Protein AF-A0AAU2S3B6-F1 (afdb_monomer)

pLDDT: mean 89.41, std 9.52, range [47.72, 98.56]

Nearest PDB structures (foldseek):
  6ask-assembly1_A  TM=8.665E-01  e=9.295E-27  Bacillus subtilis subsp. subtilis str. 168
  3sdo-assembly1_B  TM=8.860E-01  e=3.601E-26  Burkholderia pseudomallei 1710b
  3sdo-assembly1_A  TM=8.837E-01  e=7.255E-25  Burkholderia pseudomallei 1710b
  5tlc-assembly1_C  TM=9.009E-01  e=3.977E-23  Bacillus subtilis
  5tlc-assembly1_B  TM=8.487E-01  e=7.211E-24  Bacillus subtilis

Solvent-accessible surface area (backbone atoms only — not comparable to full-atom values): 24231 Å² total; per-residue (Å²): 132,84,77,75,77,81,81,81,83,86,42,71,45,69,56,79,47,86,44,49,84,34,59,64,85,43,89,87,46,67,61,79,60,50,66,69,43,57,49,53,51,51,54,48,35,42,75,67,68,28,52,26,38,34,39,73,69,68,89,55,84,59,60,57,96,90,40,69,44,90,48,51,65,83,75,59,69,63,45,64,66,53,44,51,59,45,29,78,74,52,86,77,46,23,43,27,26,38,50,52,47,71,86,55,56,45,72,63,51,40,48,54,50,42,49,38,12,50,66,36,73,44,30,29,28,38,31,51,40,71,79,86,51,53,75,58,27,66,82,38,96,75,53,66,64,72,55,80,78,47,42,58,54,45,40,51,50,38,56,50,52,27,49,50,47,36,58,25,26,40,98,90,70,49,78,39,76,44,75,48,80,60,96,84,48,80,51,69,50,68,65,89,65,74,53,27,75,60,54,59,65,47,32,29,30,62,52,84,50,75,67,34,34,53,50,34,38,68,67,28,40,32,35,44,40,82,50,87,44,72,65,56,40,51,52,52,49,52,54,40,53,65,49,15,58,83,64,78,41,55,79,83,60,46,47,79,46,63,66,84,87,85,67,85,49,100,42,73,67,50,18,50,52,51,44,52,52,52,51,54,62,42,51,38,73,68,55,45,42,54,53,48,26,70,74,69,74,48,91,50,71,78,79,75,52,86,46,65,48,78,26,47,24,75,81,75,49,71,42,78,44,67,42,66,50,73,50,77,48,74,57,98,90,42,81,46,51,32,59,22,28,60,46,98,87,49,29,34,40,32,44,30,32,32,61,32,38,63,73,86,41,62,70,43,34,32,39,69,33,58,48,55,46,100,86,67,51,67,61,88,58,57,66,61,23,26,66,48,70,43,78,78,39,84,88,39,79,41,69,49,46,50,90,64,20,58,45,90,51,70,69,88,53,21,87,77,47,77,129

Secondary structure (DSSP, 8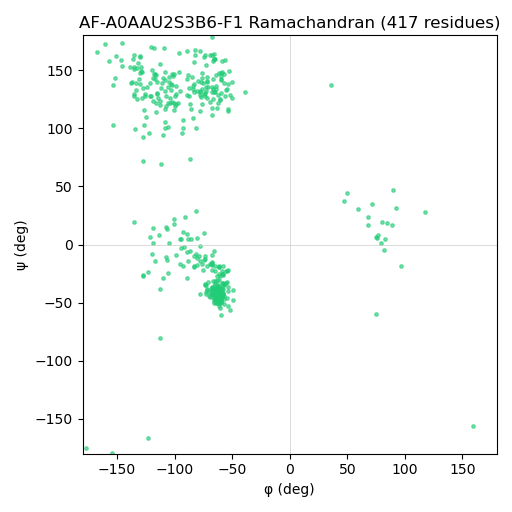-state):
--PPPPPPPP-EEEEP-SSTT--TTSTTPPPSSSHHHHHHHHHHHHHTT-SEEEE---SS--EETTEE-TTS-TTPPPHHHHHHHHHTT-SS-EEEEEEETTTS-HHHHHHHHHHHHHHHTS-EEEEEE----HHHHTTSTT-S---HHHHHHHHHHHHHHHHHHHHTB-TTS-B-EEEEE-SS-EEEEE--SPPBTTBSPEEEE---SHHHHHHHHHH-SEEEE---SHHHHHHHHHHHHHHGGGGT--TTS-EEEE-------SSHHHHHHHHHHHHHHHS-HHHHHHHHHHHH----GGGSS-EEEEEEBTTS-EEEEEE-EEEEEEETTEEEEEEEEEPTTS-EEEEEB-TTBTTTB-S-EEE-PPPP-TTS-----GGG-B--GGGT-TTS-PBPPPTT-B-SS---S-TT---

Radius of gyration: 31.15 Å; Cα contacts (8 Å, |Δi|>4): 706; chains: 1; bounding box: 69×42×94 Å

Sequence (419 aa):
MTERPLKQIRLAAHFPGVHNATVWVDPRSRSQIEFSSFEHLARTAERGLFDFFLLAEGLRLREHKGRIHDLDVVGRPESITVLNALAAVTEHLGLAATVNATFNEPYELARRLATLDHLSGGRAAWNVVTSSDAFTGENFRRGGFLDRAERYARAAEFVATARELWDSWTPDGLSRPFAHRGQHFDIAGEFTVPRSPQGHPVVIQAGDSEEGREFAAATADVVFTRQTSLEGGRAFYADVKGRLAKYGRTFEDLKIMPGVGVVLGDTAAEAQEKAAEIRRQQTSPQTAILTLEQIWGVDLSSYGEPRSVRVENADGRPRGLGLGGELAFTLDGQEFTFQVTVEADGSLWAVFGDATSGSSSHRFRFLRPAAPDAEGRTTVDFNRALLPPCAFADHFICPFPPPGNTLGIAIEAGERTLL

Mean predicted aligned error: 11.86 Å

Foldseek 3Di:
DPPDPDDDDAAEAEDDAPALLDLCVPPPHDAQADLVNVLVSLVVCVVVVHQAYEYEDDLDFDDDPPHGDPRHRPPHDAQLVSLLVNLVNHQRHAREYEDELFQDALLVVLLSQLVSLQSNQRRYAYAYDFDDDLVSQVVGPVRDDDDPVVRLVSSLLSLVVSLQLLVCQPPVGDHHKGADDDPNDGDIDTRDRHQGNNSDHAYEYADPDPSSLLSCLQHHQEYEYADPDPVSVVV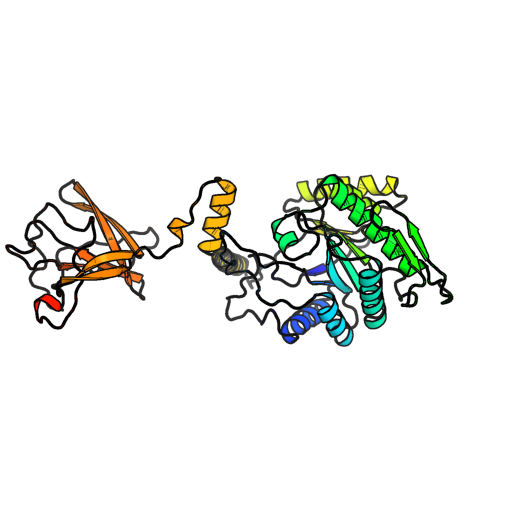SLCVSQVNNVVNVHHSNSYHYDYDDDAFDDPDPVRSVVVVVVSVVSSCDPVNVQVVVCVVPVDHPVVVPDFDWDFFQKLVRDTDTDTFDDWDWDDDPNDIAIFTWDQDPQQWTKFKAAELCAPPVADVIWMDIWGHADPVRDIDDDLLQTEDDPCVPPVVDIGGHGDPRRYYHHDRPHNRPDYD

Structure (mmCIF, N/CA/C/O backbone):
data_AF-A0AAU2S3B6-F1
#
_entry.id   AF-A0AAU2S3B6-F1
#
loop_
_atom_site.group_PDB
_atom_site.id
_atom_site.type_symbol
_atom_site.label_atom_id
_atom_site.label_alt_id
_atom_site.label_comp_id
_atom_site.label_asym_id
_atom_site.label_entity_id
_atom_site.label_seq_id
_atom_site.pdbx_PDB_ins_code
_atom_site.Cartn_x
_atom_site.Cartn_y
_atom_site.Cartn_z
_atom_site.occupancy
_atom_site.B_iso_or_equiv
_atom_site.auth_seq_id
_atom_site.auth_comp_id
_atom_site.auth_asym_id
_atom_site.auth_atom_id
_atom_site.pdbx_PDB_model_num
ATOM 1 N N . MET A 1 1 ? -22.030 -15.852 -36.324 1.00 47.72 1 MET A N 1
ATOM 2 C CA . MET A 1 1 ? -21.711 -14.926 -35.218 1.00 47.72 1 MET A CA 1
ATOM 3 C C . MET A 1 1 ? -20.386 -15.381 -34.643 1.00 47.72 1 MET A C 1
ATOM 5 O O . MET A 1 1 ? -20.346 -16.439 -34.039 1.00 47.72 1 MET A O 1
ATOM 9 N N . THR A 1 2 ? -19.291 -14.684 -34.933 1.00 54.56 2 THR A N 1
ATOM 10 C CA . THR A 1 2 ? -18.002 -14.954 -34.282 1.00 54.56 2 THR A CA 1
ATOM 11 C C . THR A 1 2 ? -18.138 -14.556 -32.818 1.00 54.56 2 THR A C 1
ATOM 13 O O . THR A 1 2 ? -18.329 -13.371 -32.535 1.00 54.56 2 THR A O 1
ATOM 16 N N . GLU A 1 3 ? -18.123 -15.531 -31.907 1.00 68.69 3 GLU A N 1
ATOM 17 C CA . GLU A 1 3 ? -18.066 -15.270 -30.469 1.00 68.69 3 GLU A CA 1
ATOM 18 C C . GLU A 1 3 ? -16.874 -14.354 -30.203 1.00 68.69 3 GLU A C 1
ATOM 20 O O . GLU A 1 3 ? -15.727 -14.697 -30.494 1.00 68.69 3 GLU A O 1
ATOM 25 N N . ARG A 1 4 ? -17.145 -13.140 -29.713 1.00 70.31 4 ARG A N 1
ATOM 26 C CA . ARG A 1 4 ? -16.072 -12.288 -29.206 1.00 70.31 4 ARG A CA 1
ATOM 27 C C . ARG A 1 4 ? -15.434 -13.051 -28.046 1.00 70.31 4 ARG A C 1
ATOM 29 O O . ARG A 1 4 ? -16.170 -13.401 -27.123 1.00 70.31 4 ARG A O 1
ATOM 36 N N . PRO A 1 5 ? -14.114 -13.302 -28.068 1.00 76.31 5 PRO A N 1
ATOM 37 C CA . PRO A 1 5 ? -13.457 -13.986 -26.968 1.00 76.31 5 PRO A CA 1
ATOM 38 C C . PRO A 1 5 ? -13.738 -13.233 -25.665 1.00 76.31 5 PRO A C 1
ATOM 40 O O . PRO A 1 5 ? -13.659 -12.000 -25.616 1.00 76.31 5 PRO A O 1
ATOM 43 N N . LEU A 1 6 ? -14.117 -13.977 -24.624 1.00 84.31 6 LEU A N 1
ATOM 44 C CA . LEU A 1 6 ? -14.376 -13.409 -23.307 1.00 84.31 6 LEU A CA 1
ATOM 45 C C . LEU A 1 6 ? -13.096 -12.745 -22.796 1.00 84.31 6 LEU A C 1
ATOM 47 O O . LEU A 1 6 ? -12.034 -13.366 -22.729 1.00 84.31 6 LEU A O 1
ATOM 51 N N . LYS A 1 7 ? -13.196 -11.464 -22.439 1.00 85.94 7 LYS A N 1
ATOM 52 C CA . LYS A 1 7 ? -12.073 -10.720 -21.872 1.00 85.94 7 LYS A CA 1
ATOM 53 C C . LYS A 1 7 ? -11.758 -11.285 -20.487 1.00 85.94 7 LYS A C 1
ATOM 55 O O . LYS A 1 7 ? -12.589 -11.188 -19.587 1.00 85.94 7 LYS A O 1
ATOM 60 N N . GLN A 1 8 ? -10.558 -11.833 -20.315 1.00 89.25 8 GLN A N 1
ATOM 61 C CA . GLN A 1 8 ? -10.078 -12.261 -19.003 1.00 89.25 8 GLN A CA 1
ATOM 62 C C . GLN A 1 8 ? -9.895 -11.048 -18.083 1.00 89.25 8 GLN A C 1
ATOM 64 O O . GLN A 1 8 ? -9.293 -10.040 -18.468 1.00 89.25 8 GLN A O 1
ATOM 69 N N . ILE A 1 9 ? -10.439 -11.150 -16.872 1.00 91.50 9 ILE A N 1
ATOM 70 C CA . ILE A 1 9 ? -10.215 -10.174 -15.807 1.00 91.50 9 ILE A CA 1
ATOM 71 C C . ILE A 1 9 ? -8.835 -10.446 -15.222 1.00 91.50 9 ILE A C 1
ATOM 73 O O . ILE A 1 9 ? -8.518 -11.589 -14.906 1.00 91.50 9 ILE A O 1
ATOM 77 N N . ARG A 1 10 ? -8.038 -9.387 -15.082 1.00 94.12 10 ARG A N 1
ATOM 78 C CA . ARG A 1 10 ? -6.754 -9.446 -14.388 1.00 94.12 10 ARG A CA 1
ATOM 79 C C . ARG A 1 10 ? -6.974 -9.208 -12.901 1.00 94.12 10 ARG A C 1
ATOM 81 O O . ARG A 1 10 ? -7.709 -8.285 -12.546 1.00 94.12 10 ARG A O 1
ATOM 88 N N . LEU A 1 11 ? -6.357 -10.020 -12.053 1.00 95.50 11 LEU A N 1
ATOM 89 C CA . LEU A 1 11 ? -6.527 -9.988 -10.605 1.00 95.50 11 LEU A CA 1
ATOM 90 C C . LEU A 1 11 ? -5.191 -9.721 -9.918 1.00 95.50 11 LEU A C 1
ATOM 92 O O . LEU A 1 11 ? -4.205 -10.413 -10.150 1.00 95.50 11 LEU A O 1
ATOM 96 N N . ALA A 1 12 ? -5.186 -8.723 -9.039 1.00 95.44 12 ALA A N 1
ATOM 97 C CA . ALA A 1 12 ? -4.034 -8.359 -8.229 1.00 95.44 12 ALA A CA 1
ATOM 98 C C . ALA A 1 12 ? -4.344 -8.586 -6.748 1.00 95.44 12 ALA A C 1
ATOM 100 O O . ALA A 1 12 ? -5.375 -8.128 -6.251 1.00 95.44 12 ALA A O 1
ATOM 101 N N . ALA A 1 13 ? -3.458 -9.282 -6.042 1.00 95.00 13 ALA A N 1
ATOM 102 C CA . ALA A 1 13 ? -3.557 -9.489 -4.605 1.00 95.00 13 ALA A CA 1
ATOM 103 C C . ALA A 1 13 ? -2.769 -8.387 -3.891 1.00 95.00 13 ALA A C 1
ATOM 105 O O . ALA A 1 13 ? -1.542 -8.378 -3.912 1.00 95.00 13 ALA A O 1
ATOM 106 N N . HIS A 1 14 ? -3.468 -7.446 -3.262 1.00 91.25 14 HIS A N 1
ATOM 107 C CA . HIS A 1 14 ? -2.835 -6.394 -2.472 1.00 91.25 14 HIS A CA 1
ATOM 108 C C . HIS A 1 14 ? -2.606 -6.874 -1.037 1.00 91.25 14 HIS A C 1
ATOM 110 O O . HIS A 1 14 ? -3.564 -7.221 -0.340 1.00 91.25 14 HIS A O 1
ATOM 116 N N . PHE A 1 15 ? -1.349 -6.887 -0.588 1.00 88.88 15 PHE A N 1
ATOM 117 C CA . PHE A 1 15 ? -1.034 -7.206 0.798 1.00 88.88 15 PHE A CA 1
ATOM 118 C C . PHE A 1 15 ? -1.534 -6.071 1.712 1.00 88.88 15 PHE A C 1
ATOM 120 O O . PHE A 1 15 ? -1.145 -4.916 1.518 1.00 88.88 15 PHE A O 1
ATOM 127 N N . PRO A 1 16 ? -2.394 -6.357 2.705 1.00 76.88 16 PRO A N 1
ATOM 128 C CA . PRO A 1 16 ? -3.034 -5.314 3.506 1.00 76.88 16 PRO A CA 1
ATOM 129 C C . PRO A 1 16 ? -2.039 -4.517 4.375 1.00 76.88 16 PRO A C 1
ATOM 131 O O . PRO A 1 16 ? -0.960 -5.009 4.683 1.00 76.88 16 PRO A O 1
ATOM 134 N N . GLY A 1 17 ? -2.388 -3.301 4.825 1.00 65.38 17 GLY A N 1
ATOM 135 C CA . GLY A 1 17 ? -1.767 -2.684 6.019 1.00 65.38 17 GLY A CA 1
ATOM 136 C C . GLY A 1 17 ? -0.969 -1.381 5.866 1.00 65.38 17 GLY A C 1
ATOM 137 O O . GLY A 1 17 ? -0.099 -1.119 6.686 1.00 65.38 17 GLY A O 1
ATOM 138 N N . VAL A 1 18 ? -1.283 -0.540 4.874 1.00 63.34 18 VAL A N 1
ATOM 139 C CA . VAL A 1 18 ? -0.833 0.879 4.835 1.00 63.34 18 VAL A CA 1
ATOM 140 C C . VAL A 1 18 ? -2.002 1.845 5.123 1.00 63.34 18 VAL A C 1
ATOM 142 O O . VAL A 1 18 ? -1.959 3.036 4.833 1.00 63.34 18 VAL A O 1
ATOM 145 N N . HIS A 1 19 ? -3.109 1.321 5.659 1.00 71.38 19 HIS A N 1
ATOM 146 C CA . HIS A 1 19 ? -4.318 2.067 6.011 1.00 71.38 19 HIS A CA 1
ATOM 147 C C . HIS A 1 19 ? -5.167 1.281 7.023 1.00 71.38 19 HIS A C 1
ATOM 149 O O . HIS A 1 19 ? -4.934 0.101 7.280 1.00 71.38 19 HIS A O 1
ATOM 155 N N . ASN A 1 20 ? -6.219 1.914 7.538 1.00 66.75 20 ASN A N 1
ATOM 156 C CA . ASN A 1 20 ? -7.146 1.367 8.536 1.00 66.75 20 ASN A CA 1
ATOM 157 C C . ASN A 1 20 ? -8.137 0.314 7.998 1.00 66.75 20 ASN A C 1
ATOM 159 O O . ASN A 1 20 ? -9.066 -0.053 8.706 1.00 66.75 20 ASN A O 1
ATOM 163 N N . ALA A 1 21 ? -7.984 -0.183 6.763 1.00 74.19 21 ALA A N 1
ATOM 164 C CA . ALA A 1 21 ? -8.906 -1.218 6.268 1.00 74.19 21 ALA A CA 1
ATOM 165 C C . ALA A 1 21 ? -8.473 -2.641 6.651 1.00 74.19 21 ALA A C 1
ATOM 167 O O . ALA A 1 21 ? -9.200 -3.593 6.386 1.00 74.19 21 ALA A O 1
ATOM 168 N N . THR A 1 22 ? -7.303 -2.809 7.266 1.00 79.69 22 THR A N 1
ATOM 169 C CA . THR A 1 22 ? -6.888 -4.113 7.798 1.00 79.69 22 THR A CA 1
ATOM 170 C C . THR A 1 22 ? -7.160 -4.135 9.287 1.00 79.69 22 THR A C 1
ATOM 172 O O . THR A 1 22 ? -6.573 -3.347 10.023 1.00 79.69 22 THR A O 1
ATOM 175 N N . VAL A 1 23 ? -8.011 -5.052 9.739 1.00 84.31 23 VAL A N 1
ATOM 176 C CA . VAL A 1 23 ? -8.237 -5.269 11.171 1.00 84.31 23 VAL A CA 1
ATOM 177 C C . VAL A 1 23 ? -7.188 -6.249 11.692 1.00 84.31 23 VAL A C 1
ATOM 179 O O . VAL A 1 23 ? -7.456 -7.427 11.922 1.00 84.31 23 VAL A O 1
ATOM 182 N N . TRP A 1 24 ? -5.949 -5.780 11.832 1.00 81.19 24 TRP A N 1
ATOM 183 C CA . TRP A 1 24 ? -4.841 -6.643 12.258 1.00 81.19 24 TRP A CA 1
ATOM 184 C C . TRP A 1 24 ? -4.963 -7.098 13.722 1.00 81.19 24 TRP A C 1
ATOM 186 O O . TRP A 1 24 ? -4.336 -8.081 14.097 1.00 81.19 24 TRP A O 1
ATOM 196 N N . VAL A 1 25 ? -5.799 -6.420 14.518 1.00 77.88 25 VAL A N 1
ATOM 197 C CA . VAL A 1 25 ? -6.122 -6.782 15.909 1.00 77.88 25 VAL A CA 1
ATOM 198 C C . VAL A 1 25 ? -7.068 -7.983 16.030 1.00 77.88 25 VAL A C 1
ATOM 200 O O . VAL A 1 25 ? -7.218 -8.527 17.121 1.00 77.88 25 VAL A O 1
ATOM 203 N N . ASP A 1 26 ? -7.715 -8.404 14.937 1.00 82.75 26 ASP A N 1
ATOM 204 C CA . ASP A 1 26 ? -8.525 -9.625 14.925 1.00 82.75 26 ASP A CA 1
ATOM 205 C C . ASP A 1 26 ? -7.620 -10.838 15.230 1.00 82.75 26 ASP A C 1
ATOM 207 O O . ASP A 1 26 ? -6.610 -11.006 14.546 1.00 82.75 26 ASP A O 1
ATOM 211 N N . PRO A 1 27 ? -7.953 -11.717 16.196 1.00 84.38 27 PRO A N 1
ATOM 212 C CA . PRO A 1 27 ? -7.125 -12.880 16.538 1.00 84.38 27 PRO A CA 1
ATOM 213 C C . PRO A 1 27 ? -6.859 -13.852 15.376 1.00 84.38 27 PRO A C 1
ATOM 215 O O . PRO A 1 27 ? -5.944 -14.670 15.451 1.00 84.38 27 PRO A O 1
ATOM 218 N N . ARG A 1 28 ? -7.662 -13.797 14.306 1.00 85.62 28 ARG A N 1
ATOM 219 C CA . ARG A 1 28 ? -7.478 -14.581 13.075 1.00 85.62 28 ARG A CA 1
ATOM 220 C C . ARG A 1 28 ? -6.436 -13.966 12.139 1.00 85.62 28 ARG A C 1
ATOM 222 O O . ARG A 1 28 ? -5.960 -14.650 11.229 1.00 85.62 28 ARG A O 1
ATOM 229 N N . SER A 1 29 ? -6.101 -12.691 12.322 1.00 86.50 29 SER A N 1
ATOM 230 C CA . SER A 1 29 ? -5.077 -12.007 11.540 1.00 86.50 29 SER A CA 1
ATOM 231 C C . SER A 1 29 ? -3.702 -12.593 11.837 1.00 86.50 29 SER A C 1
ATOM 233 O O . SER A 1 29 ? -3.311 -12.803 12.982 1.00 86.50 29 SER A O 1
ATOM 235 N N . ARG A 1 30 ? -2.941 -12.855 10.773 1.00 87.94 30 ARG A N 1
ATOM 236 C CA . ARG A 1 30 ? -1.547 -13.290 10.889 1.00 87.94 30 ARG A CA 1
ATOM 237 C C . ARG A 1 30 ? -0.624 -12.087 11.086 1.00 87.94 30 ARG A C 1
ATOM 239 O O . ARG A 1 30 ? -0.988 -10.947 10.778 1.00 87.94 30 ARG A O 1
ATOM 246 N N . SER A 1 31 ? 0.595 -12.372 11.540 1.00 88.00 31 SER A N 1
ATOM 247 C CA . SER A 1 31 ? 1.659 -11.381 11.714 1.00 88.00 31 SER A CA 1
ATOM 248 C C . SER A 1 31 ? 1.845 -10.525 10.461 1.00 88.00 31 SER A C 1
ATOM 250 O O . SER A 1 31 ? 1.801 -11.023 9.341 1.00 88.00 31 SER A O 1
ATOM 252 N N . GLN A 1 32 ? 2.079 -9.232 10.637 1.00 85.31 32 GLN A N 1
ATOM 253 C CA . GLN A 1 32 ? 2.310 -8.308 9.526 1.00 85.31 32 GLN A CA 1
ATOM 254 C C . GLN A 1 32 ? 3.802 -8.089 9.225 1.00 85.31 32 GLN A C 1
ATOM 256 O O . GLN A 1 32 ? 4.145 -7.252 8.388 1.00 85.31 32 GLN A O 1
ATOM 261 N N . ILE A 1 33 ? 4.673 -8.825 9.924 1.00 87.19 33 ILE A N 1
ATOM 262 C CA . ILE A 1 33 ? 6.134 -8.718 9.827 1.00 87.19 33 ILE A CA 1
ATOM 263 C C . ILE A 1 33 ? 6.811 -10.065 9.554 1.00 87.19 33 ILE A C 1
ATOM 265 O O . ILE A 1 33 ? 7.878 -10.101 8.948 1.00 87.19 33 ILE A O 1
ATOM 269 N N . GLU A 1 34 ? 6.202 -11.180 9.966 1.00 91.81 34 GLU A N 1
ATOM 270 C CA . GLU A 1 34 ? 6.765 -12.508 9.727 1.00 91.81 34 GLU A CA 1
ATOM 271 C C . GLU A 1 34 ? 6.637 -12.909 8.259 1.00 91.81 34 GLU A C 1
ATOM 273 O O . GLU A 1 34 ? 5.566 -12.798 7.658 1.00 91.81 34 GLU A O 1
ATOM 278 N N . PHE A 1 35 ? 7.718 -13.468 7.707 1.00 95.19 35 PHE A N 1
ATOM 279 C CA . PHE A 1 35 ? 7.758 -13.945 6.324 1.00 95.19 35 PHE A CA 1
ATOM 280 C C . PHE A 1 35 ? 6.621 -14.928 5.991 1.00 95.19 35 PHE A C 1
ATOM 282 O O . PHE A 1 35 ? 6.042 -14.861 4.908 1.00 95.19 35 PHE A O 1
ATOM 289 N N . SER A 1 36 ? 6.251 -15.785 6.948 1.00 96.19 36 SER A N 1
ATOM 290 C CA . SER A 1 36 ? 5.197 -16.800 6.811 1.00 96.19 36 SER A CA 1
ATOM 291 C C . SER A 1 36 ? 3.847 -16.219 6.365 1.00 96.19 36 SER A C 1
ATOM 293 O O . SER A 1 36 ? 3.105 -16.870 5.627 1.00 96.19 36 SER A O 1
ATOM 295 N N . SER A 1 37 ? 3.525 -14.984 6.755 1.00 93.62 37 SER A N 1
ATOM 296 C CA . SER A 1 37 ? 2.292 -14.306 6.345 1.00 93.62 37 SER A CA 1
ATOM 297 C C . SER A 1 37 ? 2.325 -13.857 4.891 1.00 93.62 37 SER A C 1
ATOM 299 O O . SER A 1 37 ? 1.330 -14.003 4.176 1.00 93.62 37 SER A O 1
ATOM 301 N N . PHE A 1 38 ? 3.469 -13.336 4.443 1.00 95.31 38 PHE A N 1
ATOM 302 C CA . PHE A 1 38 ? 3.673 -12.943 3.052 1.00 95.31 38 PHE A CA 1
ATOM 303 C C . PHE A 1 38 ? 3.657 -14.174 2.146 1.00 95.31 38 PHE A C 1
ATOM 305 O O . PHE A 1 38 ? 2.945 -14.179 1.143 1.00 95.31 38 PHE A O 1
ATOM 312 N N . GLU A 1 39 ? 4.357 -15.244 2.539 1.00 97.44 39 GLU A N 1
ATOM 313 C CA . GLU A 1 39 ? 4.348 -16.518 1.815 1.00 97.44 39 GLU A CA 1
ATOM 314 C C . GLU A 1 39 ? 2.931 -17.095 1.724 1.00 97.44 39 GLU A C 1
ATOM 316 O O . GLU A 1 39 ? 2.491 -17.496 0.644 1.00 97.44 39 GLU A O 1
ATOM 321 N N . HIS A 1 40 ? 2.186 -17.103 2.834 1.00 96.12 40 HIS A N 1
ATOM 322 C CA . HIS A 1 40 ? 0.823 -17.623 2.860 1.00 96.12 40 HIS A CA 1
ATOM 323 C C . HIS A 1 40 ? -0.097 -16.892 1.873 1.00 96.12 40 HIS A C 1
ATOM 325 O O . HIS A 1 40 ? -0.847 -17.549 1.138 1.00 96.12 40 HIS A O 1
ATOM 331 N N . LEU A 1 41 ? -0.041 -15.553 1.835 1.00 95.38 41 LEU A N 1
ATOM 332 C CA . LEU A 1 41 ? -0.853 -14.777 0.898 1.00 95.38 41 LEU A CA 1
ATOM 333 C C . LEU A 1 41 ? -0.385 -14.982 -0.545 1.00 95.38 41 LEU A C 1
ATOM 335 O O . LEU A 1 41 ? -1.222 -15.231 -1.408 1.00 95.38 41 LEU A O 1
ATOM 339 N N . ALA A 1 42 ? 0.924 -14.944 -0.804 1.00 97.75 42 ALA A N 1
ATOM 340 C CA . ALA A 1 42 ? 1.483 -15.122 -2.142 1.00 97.75 42 ALA A CA 1
ATOM 341 C C . ALA A 1 42 ? 1.135 -16.499 -2.731 1.00 97.75 42 ALA A C 1
ATOM 343 O O . ALA A 1 42 ? 0.542 -16.574 -3.804 1.00 97.75 42 ALA A O 1
ATOM 344 N N . ARG A 1 43 ? 1.371 -17.595 -1.996 1.00 98.00 43 ARG A N 1
ATOM 345 C CA . ARG A 1 43 ? 1.002 -18.951 -2.445 1.00 98.00 43 ARG A CA 1
ATOM 346 C C . ARG A 1 43 ? -0.505 -19.128 -2.618 1.00 98.00 43 ARG A C 1
ATOM 348 O O . ARG A 1 43 ? -0.951 -19.929 -3.437 1.00 98.00 43 ARG A O 1
ATOM 355 N N . THR A 1 44 ? -1.312 -18.415 -1.834 1.00 97.25 44 THR A N 1
ATOM 356 C CA . THR A 1 44 ? -2.773 -18.431 -1.988 1.00 97.25 44 THR A CA 1
ATOM 357 C C . THR A 1 44 ? -3.219 -17.672 -3.231 1.00 97.25 44 THR A C 1
ATOM 359 O O . THR A 1 44 ? -4.056 -18.189 -3.966 1.00 97.25 44 THR A O 1
ATOM 362 N N . ALA A 1 45 ? -2.636 -16.504 -3.498 1.00 97.69 45 ALA A N 1
ATOM 363 C CA . ALA A 1 45 ? -2.880 -15.733 -4.711 1.00 97.69 45 ALA A CA 1
ATOM 364 C C . ALA A 1 45 ? -2.459 -16.521 -5.963 1.00 97.69 45 ALA A C 1
ATOM 366 O O . ALA A 1 45 ? -3.238 -16.630 -6.905 1.00 97.69 45 ALA A O 1
ATOM 367 N N . GLU A 1 46 ? -1.286 -17.154 -5.933 1.00 98.19 46 GLU A N 1
ATOM 368 C CA . GLU A 1 46 ? -0.781 -17.989 -7.027 1.00 98.19 46 GLU A CA 1
ATOM 369 C C . GLU A 1 46 ? -1.679 -19.202 -7.294 1.00 98.19 46 GLU A C 1
ATOM 371 O O . GLU A 1 46 ? -2.105 -19.424 -8.426 1.00 98.19 46 GLU A O 1
ATOM 376 N N . ARG A 1 47 ? -2.075 -19.938 -6.244 1.00 98.19 47 ARG A N 1
ATOM 377 C CA . ARG A 1 47 ? -3.060 -21.029 -6.359 1.00 98.19 47 ARG A CA 1
ATOM 378 C C . ARG A 1 47 ? -4.407 -20.537 -6.902 1.00 98.19 47 ARG A C 1
ATOM 380 O O . ARG A 1 47 ? -5.100 -21.284 -7.586 1.00 98.19 47 ARG A O 1
ATOM 387 N N . GLY A 1 48 ? -4.782 -19.300 -6.580 1.00 97.06 48 GLY A N 1
ATOM 388 C CA . GLY A 1 48 ? -5.980 -18.624 -7.074 1.00 97.06 48 GLY A CA 1
ATOM 389 C C . GLY A 1 48 ? -5.843 -18.017 -8.473 1.00 97.06 48 GLY A C 1
ATOM 390 O O . GLY A 1 48 ? -6.777 -17.347 -8.906 1.00 97.06 48 GLY A O 1
ATOM 391 N N . LEU A 1 49 ? -4.717 -18.233 -9.166 1.00 96.94 49 LEU A N 1
ATOM 392 C CA . LEU A 1 49 ? -4.421 -17.711 -10.507 1.00 96.94 49 LEU A CA 1
ATOM 393 C C . LEU A 1 49 ? -4.440 -16.175 -10.598 1.00 96.94 49 LEU A C 1
ATOM 395 O O . LEU A 1 49 ? -4.779 -15.613 -11.639 1.00 96.94 49 LEU A O 1
ATOM 399 N N . PHE A 1 50 ? -4.089 -15.487 -9.510 1.00 97.75 50 PHE A N 1
ATOM 400 C CA . PHE A 1 50 ? -3.882 -14.041 -9.544 1.00 97.75 50 PHE A CA 1
ATOM 401 C C . PHE A 1 50 ? -2.657 -13.711 -10.400 1.00 97.75 50 PHE A C 1
ATOM 403 O O . PHE A 1 50 ? -1.649 -14.413 -10.351 1.00 97.75 50 PHE A O 1
ATOM 410 N N . ASP A 1 51 ? -2.730 -12.617 -11.158 1.00 97.69 51 ASP A N 1
ATOM 411 C CA . ASP A 1 51 ? -1.654 -12.204 -12.058 1.00 97.69 51 ASP A CA 1
ATOM 412 C C . ASP A 1 51 ? -0.450 -11.667 -11.280 1.00 97.69 51 ASP A C 1
ATOM 414 O O . ASP A 1 51 ? 0.693 -11.925 -11.650 1.00 97.69 51 ASP A O 1
ATOM 418 N N . PHE A 1 52 ? -0.683 -10.917 -10.197 1.00 96.94 52 PHE A N 1
ATOM 419 C CA . PHE A 1 52 ? 0.412 -10.408 -9.377 1.00 96.94 52 PHE A CA 1
ATOM 420 C C . PHE A 1 52 ? 0.014 -10.071 -7.940 1.00 96.94 52 PHE A C 1
ATOM 422 O O . PHE A 1 52 ? -1.144 -9.818 -7.606 1.00 96.94 52 PHE A O 1
ATOM 429 N N . PHE A 1 53 ? 1.028 -10.051 -7.089 1.00 96.06 53 PHE A N 1
ATOM 430 C CA . PHE A 1 53 ? 1.002 -9.648 -5.697 1.00 96.06 53 PHE A CA 1
ATOM 431 C C . PHE A 1 53 ? 1.604 -8.252 -5.556 1.00 96.06 53 PHE A C 1
ATOM 433 O O . PHE A 1 53 ? 2.672 -7.982 -6.101 1.00 96.06 53 PHE A O 1
ATOM 440 N N . LEU A 1 54 ? 0.934 -7.369 -4.822 1.00 94.81 54 LEU A N 1
ATOM 441 C CA . LEU A 1 54 ? 1.384 -6.005 -4.568 1.00 94.81 54 LEU A CA 1
ATOM 442 C C . LEU A 1 54 ? 1.649 -5.802 -3.086 1.00 94.81 54 LEU A C 1
ATOM 444 O O . LEU A 1 54 ? 0.730 -5.895 -2.270 1.00 94.81 54 LEU A O 1
ATOM 448 N N . LEU A 1 55 ? 2.882 -5.425 -2.764 1.00 93.56 55 LEU A N 1
ATOM 449 C CA . LEU A 1 55 ? 3.256 -4.980 -1.433 1.00 93.56 55 LEU A CA 1
ATOM 450 C C . LEU A 1 55 ? 3.331 -3.451 -1.409 1.00 93.56 55 LEU A C 1
ATOM 452 O O . LEU A 1 55 ? 4.127 -2.836 -2.125 1.00 93.56 55 LEU A O 1
ATOM 456 N N . ALA A 1 56 ? 2.452 -2.837 -0.622 1.00 87.94 56 ALA A N 1
ATOM 457 C CA . ALA A 1 56 ? 2.459 -1.399 -0.405 1.00 87.94 56 ALA A CA 1
ATOM 458 C C . ALA A 1 56 ? 3.431 -1.004 0.715 1.00 87.94 56 ALA A C 1
ATOM 460 O O . ALA A 1 56 ? 3.558 -1.703 1.723 1.00 87.94 56 ALA A O 1
ATOM 461 N N . GLU A 1 57 ? 4.076 0.147 0.537 1.00 84.75 57 GLU A N 1
ATOM 462 C CA . GLU A 1 57 ? 5.051 0.720 1.462 1.00 84.75 57 GLU A CA 1
ATOM 463 C C . GLU A 1 57 ? 4.486 1.987 2.115 1.00 84.75 57 GLU A C 1
ATOM 465 O O . GLU A 1 57 ? 3.867 2.822 1.451 1.00 84.75 57 GLU A O 1
ATOM 470 N N . GLY A 1 58 ? 4.739 2.132 3.416 1.00 81.38 58 GLY A N 1
ATOM 471 C CA . GLY A 1 58 ? 4.615 3.388 4.148 1.00 81.38 58 GLY A CA 1
ATOM 472 C C . GLY A 1 58 ? 5.963 3.733 4.778 1.00 81.38 58 GLY A C 1
ATOM 473 O O . GLY A 1 58 ? 6.555 2.901 5.457 1.00 81.38 58 GLY A O 1
ATOM 474 N N . LEU A 1 59 ? 6.457 4.951 4.549 1.00 82.44 59 LEU A N 1
ATOM 475 C CA . LEU A 1 59 ? 7.784 5.395 5.017 1.00 82.44 59 LEU A CA 1
ATOM 476 C C . LEU A 1 59 ? 7.762 6.073 6.391 1.00 82.44 59 LEU A C 1
ATOM 478 O O . LEU A 1 59 ? 8.799 6.499 6.905 1.00 82.44 59 LEU A O 1
ATOM 482 N N . ARG A 1 60 ? 6.573 6.222 6.969 1.00 83.81 60 ARG A N 1
ATOM 483 C CA . ARG A 1 60 ? 6.351 6.749 8.310 1.00 83.81 60 ARG A CA 1
ATOM 484 C C . ARG A 1 60 ? 5.062 6.148 8.855 1.00 83.81 60 ARG A C 1
ATOM 486 O O . ARG A 1 60 ? 4.107 5.960 8.103 1.00 83.81 60 ARG A O 1
ATOM 493 N N . LEU A 1 61 ? 5.053 5.862 10.154 1.00 83.75 61 LEU A N 1
ATOM 494 C CA . LEU A 1 61 ? 3.838 5.459 10.852 1.00 83.75 61 LEU A CA 1
ATOM 495 C C . LEU A 1 61 ? 2.842 6.611 10.818 1.00 83.75 61 LEU A C 1
ATOM 497 O O . LEU A 1 61 ? 3.201 7.759 11.087 1.00 83.75 61 LEU A O 1
ATOM 501 N N . ARG A 1 62 ? 1.592 6.305 10.492 1.00 81.00 62 ARG A N 1
ATOM 502 C CA . ARG A 1 62 ? 0.523 7.289 10.565 1.00 81.00 62 ARG A CA 1
ATOM 503 C C . ARG A 1 62 ? 0.309 7.630 12.027 1.00 81.00 62 ARG A C 1
ATOM 505 O O . ARG A 1 62 ? 0.129 6.751 12.873 1.00 81.00 62 ARG A O 1
ATOM 512 N N . GLU A 1 63 ? 0.253 8.921 12.304 1.00 82.31 63 GLU A N 1
ATOM 513 C CA . GLU A 1 63 ? -0.069 9.429 13.625 1.00 82.31 63 GLU A CA 1
ATOM 514 C C . GLU A 1 63 ? -1.044 10.591 13.527 1.00 82.31 63 GLU A C 1
ATOM 516 O O . GLU A 1 63 ? -1.144 11.280 12.510 1.00 82.31 63 GLU A O 1
ATOM 521 N N . HIS A 1 64 ? -1.720 10.839 14.634 1.00 79.00 64 HIS A N 1
ATOM 522 C CA . HIS A 1 64 ? -2.468 12.054 14.834 1.00 79.00 64 HIS A CA 1
ATOM 523 C C . HIS A 1 64 ? -2.153 12.641 16.203 1.00 79.00 64 HIS A C 1
ATOM 525 O O . HIS A 1 64 ? -2.295 11.966 17.225 1.00 79.00 64 HIS A O 1
ATOM 531 N N . LYS A 1 65 ? -1.723 13.911 16.215 1.00 77.31 65 LYS A N 1
ATOM 532 C CA . LYS A 1 65 ? -1.298 14.636 17.426 1.00 77.31 65 LYS A CA 1
ATOM 533 C C . LYS A 1 65 ? -0.289 13.827 18.261 1.00 77.31 65 LYS A C 1
ATOM 535 O O . LYS A 1 65 ? -0.424 13.715 19.474 1.00 77.31 65 LYS A O 1
ATOM 540 N N . GLY A 1 66 ? 0.690 13.213 17.591 1.00 80.12 66 GLY A N 1
ATOM 541 C CA . GLY A 1 66 ? 1.744 12.410 18.225 1.00 80.12 66 GLY A CA 1
ATOM 542 C C . GLY A 1 66 ? 1.312 11.023 18.718 1.00 80.12 66 GLY A C 1
ATOM 543 O O . GLY A 1 66 ? 2.094 10.342 19.378 1.00 80.12 66 GLY A O 1
ATOM 544 N N . ARG A 1 67 ? 0.076 10.587 18.433 1.00 79.62 67 ARG A N 1
ATOM 545 C CA . ARG A 1 67 ? -0.403 9.230 18.733 1.00 79.62 67 ARG A CA 1
ATOM 546 C C . ARG A 1 67 ? -0.482 8.406 17.456 1.00 79.62 67 ARG A C 1
ATOM 548 O O . ARG A 1 67 ? -1.216 8.774 16.540 1.00 79.62 67 ARG A O 1
ATOM 555 N N . ILE A 1 68 ? 0.236 7.284 17.415 1.00 84.19 68 ILE A N 1
ATOM 556 C CA . ILE A 1 68 ? 0.167 6.319 16.308 1.00 84.19 68 ILE A CA 1
ATOM 557 C C . ILE A 1 68 ? -1.271 5.802 16.182 1.00 84.19 68 ILE A C 1
ATOM 559 O O . ILE A 1 68 ? -1.963 5.614 17.186 1.00 84.19 68 ILE A O 1
ATOM 563 N N . HIS A 1 69 ? -1.730 5.608 14.948 1.00 81.00 69 HIS A N 1
ATOM 564 C CA . HIS A 1 69 ? -3.026 4.989 14.688 1.00 81.00 69 HIS A CA 1
ATOM 565 C C . HIS A 1 69 ? -3.040 3.527 15.158 1.00 81.00 69 HIS A C 1
ATOM 567 O O . HIS A 1 69 ? -2.173 2.739 14.791 1.00 81.00 69 HIS A O 1
ATOM 573 N N . ASP A 1 70 ? -4.072 3.149 15.900 1.00 79.44 70 ASP A N 1
ATOM 574 C CA . ASP A 1 70 ? -4.290 1.798 16.421 1.00 79.44 70 ASP A CA 1
ATOM 575 C C . ASP A 1 70 ? -4.335 0.702 15.346 1.00 79.44 70 ASP A C 1
ATOM 577 O O . ASP A 1 70 ? -3.859 -0.404 15.574 1.00 79.44 70 ASP A O 1
ATOM 581 N N . LEU A 1 71 ? -4.853 1.006 14.155 1.00 80.00 71 LEU A N 1
ATOM 582 C CA . LEU A 1 71 ? -4.872 0.088 13.014 1.00 80.00 71 LEU A CA 1
ATOM 583 C C . LEU A 1 71 ? -3.668 0.241 12.072 1.00 80.00 71 LEU A C 1
ATOM 585 O O . LEU A 1 71 ? -3.672 -0.333 10.981 1.00 80.00 71 LEU A O 1
ATOM 589 N N . ASP A 1 72 ? -2.638 0.997 12.456 1.00 79.88 72 ASP A N 1
ATOM 590 C CA . ASP A 1 72 ? -1.399 1.071 11.681 1.00 79.88 72 ASP A CA 1
ATOM 591 C C . ASP A 1 72 ? -0.462 -0.087 12.005 1.00 79.88 72 ASP A C 1
ATOM 593 O O . ASP A 1 72 ? -0.278 -0.477 13.157 1.00 79.88 72 ASP A O 1
ATOM 597 N N . VAL A 1 73 ? 0.146 -0.646 10.964 1.00 75.56 73 VAL A N 1
ATOM 598 C CA . VAL A 1 73 ? 1.070 -1.764 11.115 1.00 75.56 73 VAL A CA 1
ATOM 599 C C . VAL A 1 73 ? 2.455 -1.235 11.467 1.00 75.56 73 VAL A C 1
ATOM 601 O O . VAL A 1 73 ? 3.167 -0.699 10.617 1.00 75.56 73 VAL A O 1
ATOM 604 N N . VAL A 1 74 ? 2.874 -1.451 12.712 1.00 74.12 74 VAL A N 1
ATOM 605 C CA . VAL A 1 74 ? 4.232 -1.132 13.165 1.00 74.12 74 VAL A CA 1
ATOM 606 C C . VAL A 1 74 ? 5.209 -2.237 12.748 1.00 74.12 74 VAL A C 1
ATOM 608 O O . VAL A 1 74 ? 4.958 -3.418 12.972 1.00 74.12 74 VAL A O 1
ATOM 611 N N . GLY A 1 75 ? 6.352 -1.851 12.168 1.00 75.00 75 GLY A N 1
ATOM 612 C CA . GLY A 1 75 ? 7.480 -2.760 11.920 1.00 75.00 75 GLY A CA 1
ATOM 613 C C . GLY A 1 75 ? 7.464 -3.517 10.588 1.00 75.00 75 GLY A C 1
ATOM 614 O O . GLY A 1 75 ? 8.190 -4.499 10.449 1.00 75.00 75 GLY A O 1
ATOM 615 N N . ARG A 1 76 ? 6.661 -3.088 9.606 1.00 82.00 76 ARG A N 1
ATOM 616 C CA . ARG A 1 76 ? 6.624 -3.711 8.273 1.00 82.00 76 ARG A CA 1
ATOM 617 C C . ARG A 1 76 ? 8.017 -3.734 7.609 1.00 82.00 76 ARG A C 1
ATOM 619 O O . ARG A 1 76 ? 8.632 -2.673 7.502 1.00 82.00 76 ARG A O 1
ATOM 626 N N . PRO A 1 77 ? 8.497 -4.899 7.130 1.00 89.00 77 PRO A N 1
ATOM 627 C CA . PRO A 1 77 ? 9.762 -4.989 6.404 1.00 89.00 77 PRO A CA 1
ATOM 628 C C . PRO A 1 77 ? 9.743 -4.258 5.051 1.00 89.00 77 PRO A C 1
ATOM 630 O O . PRO A 1 77 ? 8.684 -4.036 4.466 1.00 89.00 77 PRO A O 1
ATOM 633 N N . GLU A 1 78 ? 10.932 -3.933 4.536 1.00 91.56 78 GLU A N 1
ATOM 634 C CA . GLU A 1 78 ? 11.117 -3.291 3.227 1.00 91.56 78 GLU A CA 1
ATOM 635 C C . GLU A 1 78 ? 10.636 -4.194 2.074 1.00 91.56 78 GLU A C 1
ATOM 637 O O . GLU A 1 78 ? 10.889 -5.404 2.055 1.00 91.56 78 GLU A O 1
ATOM 642 N N . SER A 1 79 ? 9.925 -3.597 1.110 1.00 93.56 79 SER A N 1
ATOM 643 C CA . SER A 1 79 ? 9.127 -4.339 0.130 1.00 93.56 79 SER A CA 1
ATOM 644 C C . SER A 1 79 ? 9.957 -5.203 -0.820 1.00 93.56 79 SER A C 1
ATOM 646 O O . SER A 1 79 ? 9.640 -6.378 -0.995 1.00 93.56 79 SER A O 1
ATOM 648 N N . ILE A 1 80 ? 11.018 -4.666 -1.436 1.00 96.44 80 ILE A N 1
ATOM 649 C CA . ILE A 1 80 ? 11.821 -5.418 -2.416 1.00 96.44 80 ILE A CA 1
ATOM 650 C C . ILE A 1 80 ? 12.512 -6.609 -1.743 1.00 96.44 80 ILE A C 1
ATOM 652 O O . ILE A 1 80 ? 12.585 -7.695 -2.320 1.00 96.44 80 ILE A O 1
ATOM 656 N N . THR A 1 81 ? 12.976 -6.438 -0.508 1.00 96.19 81 THR A N 1
ATOM 657 C CA . THR A 1 81 ? 13.606 -7.499 0.284 1.00 96.19 81 THR A CA 1
ATOM 658 C C . THR A 1 81 ? 12.652 -8.672 0.503 1.00 96.19 81 THR A C 1
ATOM 660 O O . THR A 1 81 ? 13.027 -9.821 0.259 1.00 96.19 81 THR A O 1
ATOM 663 N N . VAL A 1 82 ? 11.402 -8.400 0.891 1.00 96.94 82 VAL A N 1
ATOM 664 C CA . VAL A 1 82 ? 10.371 -9.442 1.038 1.00 96.94 82 VAL A CA 1
ATOM 665 C C . VAL A 1 82 ? 10.062 -10.104 -0.304 1.00 96.94 82 VAL A C 1
ATOM 667 O O . VAL A 1 82 ? 9.980 -11.330 -0.377 1.00 96.94 82 VAL A O 1
ATOM 670 N N . LEU A 1 83 ? 9.930 -9.324 -1.381 1.00 98.19 83 LEU A N 1
ATOM 671 C CA . LEU A 1 83 ? 9.630 -9.867 -2.708 1.00 98.19 83 LEU A CA 1
ATOM 672 C C . LEU A 1 83 ? 10.756 -10.757 -3.254 1.00 98.19 83 LEU A C 1
ATOM 674 O O . LEU A 1 83 ? 10.454 -11.758 -3.894 1.00 98.19 83 LEU A O 1
ATOM 678 N N . ASN A 1 84 ? 12.029 -10.471 -2.960 1.00 98.25 84 ASN A N 1
ATOM 679 C CA . ASN A 1 84 ? 13.139 -11.365 -3.317 1.00 98.25 84 ASN A CA 1
ATOM 680 C C . ASN A 1 84 ? 13.009 -12.738 -2.639 1.00 98.25 84 ASN A C 1
ATOM 682 O O . ASN A 1 84 ? 13.272 -13.762 -3.265 1.00 98.25 84 ASN A O 1
ATOM 686 N N . ALA A 1 85 ? 12.566 -12.778 -1.379 1.00 98.12 85 ALA A N 1
ATOM 687 C CA . ALA A 1 85 ? 12.290 -14.041 -0.699 1.00 98.12 85 ALA A CA 1
ATOM 688 C C . ALA A 1 85 ? 11.065 -14.755 -1.301 1.00 98.12 85 ALA A C 1
ATOM 690 O O . ALA A 1 85 ? 11.089 -15.971 -1.483 1.00 98.12 85 ALA A O 1
ATOM 691 N N . LEU A 1 86 ? 10.020 -14.008 -1.683 1.00 98.44 86 LEU A N 1
ATOM 692 C CA . LEU A 1 86 ? 8.842 -14.566 -2.360 1.00 98.44 86 LEU A CA 1
ATOM 693 C C . LEU A 1 86 ? 9.146 -15.100 -3.765 1.00 98.44 86 LEU A C 1
ATOM 695 O O . LEU A 1 86 ? 8.534 -16.085 -4.181 1.00 98.44 86 LEU A O 1
ATOM 699 N N . ALA A 1 87 ? 10.103 -14.502 -4.478 1.00 98.50 87 ALA A N 1
ATOM 700 C CA . ALA A 1 87 ? 10.546 -14.962 -5.792 1.00 98.50 87 ALA A CA 1
ATOM 701 C C . ALA A 1 87 ? 11.053 -16.410 -5.761 1.00 98.50 87 ALA A C 1
ATOM 703 O O . ALA A 1 87 ? 10.815 -17.151 -6.708 1.00 98.50 87 ALA A O 1
ATOM 704 N N . ALA A 1 88 ? 11.673 -16.832 -4.654 1.00 97.88 88 ALA A N 1
ATOM 705 C CA . ALA A 1 88 ? 12.181 -18.191 -4.476 1.00 97.88 88 ALA A CA 1
ATOM 706 C C . ALA A 1 88 ? 11.097 -19.236 -4.142 1.00 97.88 88 ALA A C 1
ATOM 708 O O . ALA A 1 88 ? 11.368 -20.433 -4.205 1.00 97.88 88 ALA A O 1
ATOM 709 N N . VAL A 1 89 ? 9.887 -18.810 -3.758 1.00 97.94 89 VAL A N 1
ATOM 710 C CA . VAL A 1 89 ? 8.802 -19.702 -3.294 1.00 97.94 89 VAL A CA 1
ATOM 711 C C . VAL A 1 89 ? 7.521 -19.607 -4.132 1.00 97.94 89 VAL A C 1
ATOM 713 O O . VAL A 1 89 ? 6.517 -20.227 -3.779 1.00 97.94 89 VAL A O 1
ATOM 716 N N . THR A 1 90 ? 7.560 -18.854 -5.232 1.00 98.38 90 THR A N 1
ATOM 717 C CA . THR A 1 90 ? 6.478 -18.698 -6.219 1.00 98.38 90 THR A CA 1
ATOM 718 C C . THR A 1 90 ? 7.036 -18.859 -7.631 1.00 98.38 90 THR A C 1
ATOM 720 O O . THR A 1 90 ? 8.204 -18.551 -7.865 1.00 98.38 90 THR A O 1
ATOM 723 N N . GLU A 1 91 ? 6.215 -19.306 -8.577 1.00 98.12 91 GLU A N 1
ATOM 724 C CA . GLU A 1 91 ? 6.635 -19.668 -9.940 1.00 98.12 91 GLU A CA 1
ATOM 725 C C . GLU A 1 91 ? 6.075 -18.726 -11.016 1.00 98.12 91 GLU A C 1
ATOM 727 O O . GLU A 1 91 ? 6.768 -18.385 -11.974 1.00 98.12 91 GLU A O 1
ATOM 732 N N . HIS A 1 92 ? 4.827 -18.283 -10.866 1.00 98.12 92 HIS A N 1
ATOM 733 C CA . HIS A 1 92 ? 4.073 -17.553 -11.890 1.00 98.12 92 HIS A CA 1
ATOM 734 C C . HIS A 1 92 ? 3.570 -16.191 -11.418 1.00 98.12 92 HIS A C 1
ATOM 736 O O . HIS A 1 92 ? 3.332 -15.309 -12.239 1.00 98.12 92 HIS A O 1
ATOM 742 N N . LEU A 1 93 ? 3.420 -16.000 -10.108 1.00 98.50 93 LEU A N 1
ATOM 743 C CA . LEU A 1 93 ? 2.860 -14.774 -9.546 1.00 98.50 93 LEU A CA 1
ATOM 744 C C . LEU A 1 93 ? 3.774 -13.562 -9.794 1.00 98.50 93 LEU A C 1
ATOM 746 O O . LEU A 1 93 ? 4.937 -13.579 -9.393 1.00 98.50 93 LEU A O 1
ATOM 750 N N . GLY A 1 94 ? 3.260 -12.489 -10.400 1.00 98.50 94 GLY A N 1
ATOM 751 C CA . GLY A 1 94 ? 3.976 -11.212 -10.490 1.00 98.50 94 GLY A CA 1
ATOM 752 C C . GLY A 1 94 ? 4.274 -10.613 -9.108 1.00 98.50 94 GLY A C 1
ATOM 753 O O . GLY A 1 94 ? 3.486 -10.771 -8.177 1.00 98.50 94 GLY A O 1
ATOM 754 N N . LEU A 1 95 ? 5.395 -9.908 -8.961 1.00 98.56 95 LEU A N 1
ATOM 755 C CA . LEU A 1 95 ? 5.900 -9.381 -7.690 1.00 98.56 95 LEU A CA 1
ATOM 756 C C . LEU A 1 95 ? 6.068 -7.862 -7.779 1.00 98.56 95 LEU A C 1
ATOM 758 O O . LEU A 1 95 ? 7.080 -7.359 -8.269 1.00 98.56 95 LEU A O 1
ATOM 762 N N . ALA A 1 96 ? 5.060 -7.131 -7.305 1.00 97.88 96 ALA A N 1
ATOM 763 C CA . ALA A 1 96 ? 5.001 -5.679 -7.380 1.00 97.88 96 ALA A CA 1
ATOM 764 C C . ALA A 1 96 ? 5.392 -5.011 -6.055 1.00 97.88 96 ALA A C 1
ATOM 766 O O . ALA A 1 96 ? 4.739 -5.210 -5.026 1.00 97.88 96 ALA A O 1
ATOM 767 N N . ALA A 1 97 ? 6.422 -4.166 -6.097 1.00 96.25 97 ALA A N 1
ATOM 768 C CA . ALA A 1 97 ? 6.829 -3.328 -4.972 1.00 96.25 97 ALA A CA 1
ATOM 769 C C . ALA A 1 97 ? 6.277 -1.915 -5.139 1.00 96.25 97 ALA A C 1
ATOM 771 O O . ALA A 1 97 ? 6.497 -1.286 -6.175 1.00 96.25 97 ALA A O 1
ATOM 772 N N . THR A 1 98 ? 5.625 -1.372 -4.114 1.00 94.12 98 THR A N 1
ATOM 773 C CA . THR A 1 98 ? 5.461 0.081 -4.025 1.00 94.12 98 THR A CA 1
ATOM 774 C C . THR A 1 98 ? 6.758 0.685 -3.532 1.00 94.12 98 THR A C 1
ATOM 776 O O . THR A 1 98 ? 7.149 0.426 -2.401 1.00 94.12 98 THR A O 1
ATOM 779 N N . VAL A 1 99 ? 7.414 1.480 -4.376 1.00 94.00 99 VAL A N 1
ATOM 780 C CA . VAL A 1 99 ? 8.626 2.208 -3.995 1.00 94.00 99 VAL A CA 1
ATOM 781 C C . VAL A 1 99 ? 8.518 3.629 -4.507 1.00 94.00 99 VAL A C 1
ATOM 783 O O . VAL A 1 99 ? 8.221 3.881 -5.678 1.00 94.00 99 VAL A O 1
ATOM 786 N N . ASN A 1 100 ? 8.730 4.574 -3.605 1.00 89.88 100 ASN A N 1
ATOM 787 C CA . ASN A 1 100 ? 8.560 5.981 -3.907 1.00 89.88 100 ASN A CA 1
ATOM 788 C C . ASN A 1 100 ? 9.680 6.504 -4.822 1.00 89.88 100 ASN A C 1
ATOM 790 O O . ASN A 1 100 ? 10.857 6.200 -4.623 1.00 89.88 100 ASN A O 1
ATOM 794 N N . ALA A 1 101 ? 9.321 7.348 -5.788 1.00 91.44 101 ALA A N 1
ATOM 795 C CA . ALA A 1 101 ? 10.312 8.079 -6.563 1.00 91.44 101 ALA A CA 1
ATOM 796 C C . ALA A 1 101 ? 10.925 9.202 -5.719 1.00 91.44 101 ALA A C 1
ATOM 798 O O . ALA A 1 101 ? 12.111 9.447 -5.848 1.00 91.44 101 ALA A O 1
ATOM 799 N N . THR A 1 102 ? 10.165 9.857 -4.832 1.00 87.94 102 THR A N 1
ATOM 800 C CA . THR A 1 102 ? 10.544 11.106 -4.135 1.00 87.94 102 THR A CA 1
ATOM 801 C C . THR A 1 102 ? 11.875 11.053 -3.373 1.00 87.94 102 THR A C 1
ATOM 803 O O . THR A 1 102 ? 12.674 11.983 -3.481 1.00 87.94 102 THR A O 1
ATOM 806 N N . PHE A 1 103 ? 12.120 9.994 -2.604 1.00 86.69 103 PHE A N 1
ATOM 807 C CA . PHE A 1 103 ? 13.247 9.900 -1.668 1.00 86.69 103 PHE A CA 1
ATOM 808 C C . PHE A 1 103 ? 14.354 8.951 -2.128 1.00 86.69 103 PHE A C 1
ATOM 810 O O . PHE A 1 103 ? 15.434 8.957 -1.542 1.00 86.69 103 PHE A O 1
ATOM 817 N N . ASN A 1 104 ? 14.104 8.165 -3.174 1.00 91.44 104 ASN A N 1
ATOM 818 C CA . ASN A 1 104 ? 15.097 7.271 -3.755 1.00 91.44 104 ASN A CA 1
ATOM 819 C C . ASN A 1 104 ? 15.922 7.967 -4.847 1.00 91.44 104 ASN A C 1
ATOM 821 O O . ASN A 1 104 ? 15.554 9.030 -5.366 1.00 91.44 104 ASN A O 1
ATOM 825 N N . GLU A 1 105 ? 17.024 7.313 -5.215 1.00 93.62 105 GLU A N 1
ATOM 826 C CA . GLU A 1 105 ? 17.851 7.644 -6.374 1.00 93.62 105 GLU A CA 1
ATOM 827 C C . GLU A 1 105 ? 17.688 6.585 -7.478 1.00 93.62 105 GLU A C 1
ATOM 829 O O . GLU A 1 105 ? 17.603 5.387 -7.170 1.00 93.62 105 GLU A O 1
ATOM 834 N N . PRO A 1 106 ? 17.661 6.988 -8.764 1.00 96.56 106 PRO A N 1
ATOM 835 C CA . PRO A 1 106 ? 17.335 6.092 -9.871 1.00 96.56 106 PRO A CA 1
ATOM 836 C C . PRO A 1 106 ? 18.340 4.960 -10.052 1.00 96.56 106 PRO A C 1
ATOM 838 O O . PRO A 1 106 ? 17.924 3.828 -10.279 1.00 96.56 106 PRO A O 1
ATOM 841 N N . TYR A 1 107 ? 19.641 5.219 -9.881 1.00 97.75 107 TYR A N 1
ATOM 842 C CA . TYR A 1 107 ? 20.672 4.190 -10.053 1.00 97.75 107 TYR A CA 1
ATOM 843 C C . TYR A 1 107 ? 20.483 3.004 -9.099 1.00 97.75 107 TYR A C 1
ATOM 845 O O . TYR A 1 107 ? 20.497 1.841 -9.509 1.00 97.75 107 TYR A O 1
ATOM 853 N N . GLU A 1 108 ? 20.277 3.294 -7.813 1.00 96.62 108 GLU A N 1
ATOM 854 C CA . GLU A 1 108 ? 20.138 2.259 -6.795 1.00 96.62 108 GLU A CA 1
ATOM 855 C C . GLU A 1 108 ? 18.820 1.493 -6.943 1.00 96.62 108 GLU A C 1
ATOM 857 O O . GLU A 1 108 ? 18.815 0.259 -6.898 1.00 96.62 108 GLU A O 1
ATOM 862 N N . LEU A 1 109 ? 17.708 2.199 -7.169 1.00 97.44 109 LEU A N 1
ATOM 863 C CA . LEU A 1 109 ? 16.410 1.551 -7.324 1.00 97.44 109 LEU A CA 1
ATOM 864 C C . LEU A 1 109 ? 16.342 0.705 -8.602 1.00 97.44 109 LEU A C 1
ATOM 866 O O . LEU A 1 109 ? 15.881 -0.435 -8.546 1.00 97.44 109 LEU A O 1
ATOM 870 N N . ALA A 1 110 ? 16.863 1.205 -9.728 1.00 98.12 110 ALA A N 1
ATOM 871 C CA . ALA A 1 110 ? 16.919 0.451 -10.979 1.00 98.12 110 ALA A CA 1
ATOM 872 C C . ALA A 1 110 ? 17.693 -0.863 -10.806 1.00 98.12 110 ALA A C 1
ATOM 874 O O . ALA A 1 110 ? 17.249 -1.914 -11.275 1.00 98.12 110 ALA A O 1
ATOM 875 N N . ARG A 1 111 ? 18.812 -0.834 -10.068 1.00 97.94 111 ARG A N 1
ATOM 876 C CA . ARG A 1 111 ? 19.596 -2.028 -9.725 1.00 97.94 111 ARG A CA 1
ATOM 877 C C . ARG A 1 111 ? 18.799 -3.023 -8.881 1.00 97.94 111 ARG A C 1
ATOM 879 O O . ARG A 1 111 ? 18.809 -4.216 -9.187 1.00 97.94 111 ARG A O 1
ATOM 886 N N . ARG A 1 112 ? 18.109 -2.561 -7.834 1.00 98.25 112 ARG A N 1
ATOM 887 C CA . ARG A 1 112 ? 17.292 -3.424 -6.959 1.00 98.25 112 ARG A CA 1
ATOM 888 C C . ARG A 1 112 ? 16.140 -4.082 -7.728 1.00 98.25 112 ARG A C 1
ATOM 890 O O . ARG A 1 112 ? 15.937 -5.285 -7.596 1.00 98.25 112 ARG A O 1
ATOM 897 N N . LEU A 1 113 ? 15.444 -3.324 -8.576 1.00 98.31 113 LEU A N 1
ATOM 898 C CA . LEU A 1 113 ? 14.336 -3.833 -9.390 1.00 98.31 113 LEU A CA 1
ATOM 899 C C . LEU A 1 113 ? 14.806 -4.817 -10.473 1.00 98.31 113 LEU A C 1
ATOM 901 O O . LEU A 1 113 ? 14.200 -5.873 -10.620 1.00 98.31 113 LEU A O 1
ATOM 905 N N . ALA A 1 114 ? 15.911 -4.533 -11.173 1.00 98.06 114 ALA A N 1
ATOM 906 C CA . ALA A 1 114 ? 16.505 -5.478 -12.128 1.00 98.06 114 ALA A CA 1
ATOM 907 C C . ALA A 1 114 ? 16.965 -6.775 -11.447 1.00 98.06 114 ALA A C 1
ATOM 909 O O . ALA A 1 114 ? 16.849 -7.857 -12.017 1.00 98.06 114 ALA A O 1
ATOM 910 N N . THR A 1 115 ? 17.463 -6.677 -10.211 1.00 98.25 115 THR A N 1
ATOM 911 C CA . THR A 1 115 ? 17.852 -7.848 -9.414 1.00 98.25 115 THR A CA 1
ATOM 912 C C . THR A 1 115 ? 16.638 -8.712 -9.085 1.00 98.25 115 THR A C 1
ATOM 914 O O . THR A 1 115 ? 16.676 -9.916 -9.326 1.00 98.25 115 THR A O 1
ATOM 917 N N . LEU A 1 116 ? 15.544 -8.106 -8.605 1.00 98.56 116 LEU A N 1
ATOM 918 C CA . LEU A 1 116 ? 14.277 -8.814 -8.399 1.00 98.56 116 LEU A CA 1
ATOM 919 C C . LEU A 1 116 ? 13.781 -9.445 -9.706 1.00 98.56 116 LEU A C 1
ATOM 921 O O . LEU A 1 116 ? 13.278 -10.567 -9.700 1.00 98.56 116 LEU A O 1
ATOM 925 N N . ASP A 1 117 ? 13.946 -8.758 -10.835 1.00 98.50 117 ASP A N 1
ATOM 926 C CA . ASP A 1 117 ? 13.504 -9.272 -12.127 1.00 98.50 117 ASP A CA 1
ATOM 927 C C . ASP A 1 117 ? 14.286 -10.511 -12.577 1.00 98.50 117 ASP A C 1
ATOM 929 O O . ASP A 1 117 ? 13.685 -11.497 -12.997 1.00 98.50 117 ASP A O 1
ATOM 933 N N . HIS A 1 118 ? 15.611 -10.520 -12.406 1.00 98.00 118 HIS A N 1
ATOM 934 C CA . HIS A 1 118 ? 16.431 -11.715 -12.638 1.00 98.00 118 HIS A CA 1
ATOM 935 C C . HIS A 1 118 ? 16.063 -12.860 -11.695 1.00 98.00 118 HIS A C 1
ATOM 937 O O . HIS A 1 118 ? 15.831 -13.977 -12.151 1.00 98.00 118 HIS A O 1
ATOM 943 N N . LEU A 1 119 ? 15.975 -12.590 -10.388 1.00 98.19 119 LEU A N 1
ATOM 944 C CA . LEU A 1 119 ? 15.691 -13.619 -9.380 1.00 98.19 119 LEU A CA 1
ATOM 945 C C . LEU A 1 119 ? 14.294 -14.223 -9.526 1.00 98.19 119 LEU A C 1
ATOM 947 O O . LEU A 1 119 ? 14.089 -15.392 -9.211 1.00 98.19 119 LEU A O 1
ATOM 951 N N . SER A 1 120 ? 13.337 -13.435 -10.008 1.00 98.38 120 SER A N 1
ATOM 952 C CA . SER A 1 120 ? 11.969 -13.890 -10.236 1.00 98.38 120 SER A CA 1
ATOM 953 C C . SER A 1 120 ? 11.744 -14.484 -11.628 1.00 98.38 120 SER A C 1
ATOM 955 O O . SER A 1 120 ? 10.674 -15.037 -11.869 1.00 98.38 120 SER A O 1
ATOM 957 N N . GLY A 1 121 ? 12.724 -14.417 -12.535 1.00 97.94 121 GLY A N 1
ATOM 958 C CA . GLY A 1 121 ? 12.573 -14.911 -13.904 1.00 97.94 121 GLY A CA 1
ATOM 959 C C . GLY A 1 121 ? 11.655 -14.040 -14.765 1.00 97.94 121 GLY A C 1
ATOM 960 O O . GLY A 1 121 ? 10.932 -14.561 -15.609 1.00 97.94 121 GLY A O 1
ATOM 961 N N . GLY A 1 122 ? 11.669 -12.724 -14.555 1.00 98.19 122 GLY A N 1
ATOM 962 C CA . GLY A 1 122 ? 10.884 -11.777 -15.340 1.00 98.19 122 GLY A CA 1
ATOM 963 C C . GLY A 1 122 ? 9.509 -11.453 -14.758 1.00 98.19 122 GLY A C 1
ATOM 964 O O . GLY A 1 122 ? 8.567 -11.244 -15.518 1.00 98.19 122 GLY A O 1
ATOM 965 N N . ARG A 1 123 ? 9.353 -11.474 -13.428 1.00 98.44 123 ARG A N 1
ATOM 966 C CA . ARG A 1 123 ? 8.063 -11.243 -12.751 1.00 98.44 123 ARG A CA 1
ATOM 967 C C . ARG A 1 123 ? 8.036 -9.962 -11.919 1.00 98.44 123 ARG A C 1
ATOM 969 O O . ARG A 1 123 ? 7.082 -9.751 -11.173 1.00 98.44 123 ARG A O 1
ATOM 976 N N . ALA A 1 124 ? 9.056 -9.110 -12.002 1.00 98.50 124 ALA A N 1
ATOM 977 C CA . ALA A 1 124 ? 9.117 -7.895 -11.197 1.00 98.50 124 ALA A CA 1
ATOM 978 C C . ALA A 1 124 ? 8.183 -6.797 -11.725 1.00 98.50 124 ALA A C 1
ATOM 980 O O . ALA A 1 124 ? 8.059 -6.578 -12.933 1.00 98.50 124 ALA A O 1
ATOM 981 N N . ALA A 1 125 ? 7.590 -6.050 -10.798 1.00 98.19 125 ALA A N 1
ATOM 982 C CA . ALA A 1 125 ? 6.847 -4.836 -11.089 1.00 98.19 125 ALA A CA 1
ATOM 983 C C . ALA A 1 125 ? 7.141 -3.744 -10.051 1.00 98.19 125 ALA A C 1
ATOM 985 O O . ALA A 1 125 ? 7.458 -4.009 -8.888 1.00 98.19 125 ALA A O 1
ATOM 986 N N . TRP A 1 126 ? 7.010 -2.494 -10.473 1.00 97.94 126 TRP A N 1
ATOM 987 C CA . TRP A 1 126 ? 7.250 -1.312 -9.665 1.00 97.94 126 TRP A CA 1
ATOM 988 C C . TRP A 1 126 ? 6.017 -0.416 -9.669 1.00 97.94 126 TRP A C 1
ATOM 990 O O . TRP A 1 126 ? 5.701 0.225 -10.666 1.00 97.94 126 TRP A O 1
ATOM 1000 N N . ASN A 1 127 ? 5.335 -0.343 -8.528 1.00 96.00 127 ASN A N 1
ATOM 1001 C CA . ASN A 1 127 ? 4.342 0.686 -8.263 1.00 96.00 127 ASN A CA 1
ATOM 1002 C C . ASN A 1 127 ? 5.046 1.971 -7.819 1.00 96.00 127 ASN A C 1
ATOM 1004 O O . ASN A 1 127 ? 5.487 2.107 -6.675 1.00 96.00 127 ASN A O 1
ATOM 1008 N N . VAL A 1 128 ? 5.180 2.900 -8.757 1.00 94.25 128 VAL A N 1
ATOM 1009 C CA . VAL A 1 128 ? 5.839 4.183 -8.538 1.00 94.25 128 VAL A CA 1
ATOM 1010 C C . VAL A 1 128 ? 4.868 5.088 -7.790 1.00 94.25 128 VAL A C 1
ATOM 1012 O O . VAL A 1 128 ? 3.733 5.296 -8.217 1.00 94.25 128 VAL A O 1
ATOM 1015 N N . VAL A 1 129 ? 5.319 5.677 -6.689 1.00 89.44 129 VAL A N 1
ATOM 1016 C CA . VAL A 1 129 ? 4.522 6.656 -5.939 1.00 89.44 129 VAL A CA 1
ATOM 1017 C C . VAL A 1 129 ? 5.312 7.928 -5.681 1.00 89.44 129 VAL A C 1
ATOM 1019 O O . VAL A 1 129 ? 6.535 7.913 -5.536 1.00 89.44 129 VAL A O 1
ATOM 1022 N N . THR A 1 130 ? 4.606 9.050 -5.612 1.00 86.12 130 THR A N 1
ATOM 1023 C CA . THR A 1 130 ? 5.165 10.338 -5.196 1.00 86.12 130 THR A CA 1
ATOM 1024 C C . THR A 1 130 ? 4.624 10.689 -3.820 1.00 86.12 130 THR A C 1
ATOM 1026 O O . THR A 1 130 ? 3.420 10.899 -3.672 1.00 86.12 130 THR A O 1
ATOM 1029 N N . SER A 1 131 ? 5.497 10.776 -2.820 1.00 79.62 131 SER A N 1
ATOM 1030 C CA . SER A 1 131 ? 5.123 11.245 -1.482 1.00 79.62 131 SER A CA 1
ATOM 1031 C C . SER A 1 131 ? 4.950 12.761 -1.477 1.00 79.62 131 SER A C 1
ATOM 1033 O O . SER A 1 131 ? 5.725 13.480 -2.115 1.00 79.62 131 SER A O 1
ATOM 1035 N N . SER A 1 132 ? 3.915 13.236 -0.781 1.00 70.00 132 SER A N 1
ATOM 1036 C CA . SER A 1 132 ? 3.388 14.593 -0.948 1.00 70.00 132 SER A CA 1
ATOM 1037 C C . SER A 1 132 ? 3.487 15.506 0.268 1.00 70.00 132 SER A C 1
ATOM 1039 O O . SER A 1 132 ? 3.253 16.710 0.152 1.00 70.00 132 SER A O 1
ATOM 1041 N N . ASP A 1 133 ? 3.768 14.948 1.431 1.00 69.44 133 ASP A N 1
ATOM 1042 C CA . ASP A 1 133 ? 3.603 15.611 2.715 1.00 69.44 133 ASP A CA 1
ATOM 1043 C C . ASP A 1 133 ? 4.948 15.805 3.418 1.00 69.44 133 ASP A C 1
ATOM 1045 O O . ASP A 1 133 ? 5.826 14.940 3.402 1.00 69.44 133 ASP A O 1
ATOM 1049 N N . ALA A 1 134 ? 5.096 16.974 4.049 1.00 72.94 134 ALA A N 1
ATOM 1050 C CA . ALA A 1 134 ? 6.259 17.301 4.869 1.00 72.94 134 ALA A CA 1
ATOM 1051 C C . ALA A 1 134 ? 6.454 16.283 6.000 1.00 72.94 134 ALA A C 1
ATOM 1053 O O . ALA A 1 134 ? 7.586 15.923 6.303 1.00 72.94 134 ALA A O 1
ATOM 1054 N N . PHE A 1 135 ? 5.344 15.763 6.532 1.00 76.19 135 PHE A N 1
ATOM 1055 C CA . PHE A 1 135 ? 5.299 14.721 7.549 1.00 76.19 135 PHE A CA 1
ATOM 1056 C C . PHE A 1 135 ? 6.147 13.497 7.163 1.00 76.19 135 PHE A C 1
ATOM 1058 O O . PHE A 1 135 ? 7.097 13.154 7.859 1.00 76.19 135 PHE A O 1
ATOM 1065 N N . THR A 1 136 ? 5.911 12.867 6.015 1.00 78.19 136 THR A N 1
ATOM 1066 C CA . THR A 1 136 ? 6.743 11.740 5.562 1.00 78.19 136 THR A CA 1
ATOM 1067 C C . THR A 1 136 ? 8.193 12.173 5.310 1.00 78.19 136 THR A C 1
ATOM 1069 O O . THR A 1 136 ? 9.126 11.414 5.571 1.00 78.19 136 THR A O 1
ATOM 1072 N N . GLY A 1 137 ? 8.393 13.407 4.839 1.00 79.44 137 GLY A N 1
ATOM 1073 C CA . GLY A 1 137 ? 9.707 13.978 4.545 1.00 79.44 137 GLY A CA 1
ATOM 1074 C C . GLY A 1 137 ? 10.624 14.179 5.756 1.00 79.44 137 GLY A C 1
ATOM 1075 O O . GLY A 1 137 ? 11.834 14.199 5.564 1.00 79.44 137 GLY A O 1
ATOM 1076 N N . GLU A 1 138 ? 10.100 14.282 6.982 1.00 82.19 138 GLU A N 1
ATOM 1077 C CA . GLU A 1 138 ? 10.910 14.456 8.205 1.00 82.19 138 GLU A CA 1
ATOM 1078 C C . GLU A 1 138 ? 11.886 13.294 8.461 1.00 82.19 138 GLU A C 1
ATOM 1080 O O . GLU A 1 138 ? 12.955 13.504 9.032 1.00 82.19 138 GLU A O 1
ATOM 1085 N N . ASN A 1 139 ? 11.573 12.085 7.978 1.00 82.94 139 ASN A N 1
ATOM 1086 C CA . ASN A 1 139 ? 12.476 10.930 8.064 1.00 82.94 139 ASN A CA 1
ATOM 1087 C C . ASN A 1 139 ? 13.672 11.015 7.098 1.00 82.94 139 ASN A C 1
ATOM 1089 O O . ASN A 1 139 ? 14.595 10.204 7.177 1.00 82.94 139 ASN A O 1
ATOM 1093 N N . PHE A 1 140 ? 13.678 11.978 6.174 1.00 82.88 140 PHE A N 1
ATOM 1094 C CA . PHE A 1 140 ? 14.660 12.072 5.102 1.00 82.88 140 PHE A CA 1
ATOM 1095 C C . PHE A 1 140 ? 15.406 13.406 5.166 1.00 82.88 140 PHE A C 1
ATOM 1097 O O . PHE A 1 140 ? 14.824 14.468 5.357 1.00 82.88 140 PHE A O 1
ATOM 1104 N N . ARG A 1 141 ? 16.728 13.374 4.931 1.00 63.09 141 ARG A N 1
ATOM 1105 C CA . ARG A 1 141 ? 17.590 14.577 4.970 1.00 63.09 141 ARG A CA 1
ATOM 1106 C C . ARG A 1 141 ? 17.127 15.713 4.051 1.00 63.09 141 ARG A C 1
ATOM 1108 O O . ARG A 1 141 ? 17.479 16.859 4.295 1.00 63.09 141 ARG A O 1
ATOM 1115 N N . ARG A 1 142 ? 16.353 15.407 3.005 1.00 60.16 142 ARG A N 1
ATOM 1116 C CA . ARG A 1 142 ? 15.765 16.380 2.070 1.00 60.16 142 ARG A CA 1
ATOM 1117 C C . ARG A 1 142 ? 14.482 17.034 2.612 1.00 60.16 142 ARG A C 1
ATOM 1119 O O . ARG A 1 142 ? 13.608 17.348 1.812 1.00 60.16 142 ARG A O 1
ATOM 1126 N N . GLY A 1 143 ? 14.331 17.172 3.934 1.00 49.22 143 GLY A N 1
ATOM 1127 C CA . GLY A 1 143 ? 13.123 17.703 4.574 1.00 49.22 143 GLY A CA 1
ATOM 1128 C C . GLY A 1 143 ? 12.503 18.879 3.802 1.00 49.22 143 GLY A C 1
ATOM 1129 O O . GLY A 1 143 ? 13.215 19.795 3.405 1.00 49.22 143 GLY A O 1
ATOM 1130 N N . GLY A 1 144 ? 11.185 18.829 3.569 1.00 52.41 144 GLY A N 1
ATOM 1131 C CA . GLY A 1 144 ? 10.436 19.927 2.935 1.00 52.41 144 GLY A CA 1
ATOM 1132 C C . GLY A 1 144 ? 10.331 19.910 1.400 1.00 52.41 144 GLY A C 1
ATOM 1133 O O . GLY A 1 144 ? 10.556 20.938 0.788 1.00 52.41 144 GLY A O 1
ATOM 1134 N N . PHE A 1 145 ? 9.989 18.743 0.834 1.00 67.56 145 PHE A N 1
ATOM 1135 C CA . PHE A 1 145 ? 9.280 18.437 -0.432 1.00 67.56 145 PHE A CA 1
ATOM 1136 C C . PHE A 1 145 ? 9.481 19.291 -1.708 1.00 67.56 145 PHE A C 1
ATOM 1138 O O . PHE A 1 145 ? 9.350 20.504 -1.725 1.00 67.56 145 PHE A O 1
ATOM 1145 N N . LEU A 1 146 ? 9.600 18.592 -2.847 1.00 67.81 146 LEU A N 1
ATOM 1146 C CA . LEU A 1 146 ? 9.347 19.165 -4.176 1.00 67.81 146 LEU A CA 1
ATOM 1147 C C . LEU A 1 146 ? 7.932 19.729 -4.244 1.00 67.81 146 LEU A C 1
ATOM 1149 O O . LEU A 1 146 ? 6.984 19.065 -3.791 1.00 67.81 146 LEU A O 1
ATOM 1153 N N . ASP A 1 147 ? 7.785 20.895 -4.868 1.00 75.75 147 ASP A N 1
ATOM 1154 C CA . ASP A 1 147 ? 6.477 21.465 -5.164 1.00 75.75 147 ASP A CA 1
ATOM 1155 C C . ASP A 1 147 ? 5.609 20.443 -5.899 1.00 75.75 147 ASP A C 1
ATOM 1157 O O . ASP A 1 147 ? 6.105 19.593 -6.642 1.00 75.75 147 ASP A O 1
ATOM 1161 N N . ARG A 1 148 ? 4.283 20.499 -5.704 1.00 73.06 148 ARG A N 1
ATOM 1162 C CA . ARG A 1 148 ? 3.359 19.534 -6.332 1.00 73.06 148 ARG A CA 1
ATOM 1163 C C . ARG A 1 148 ? 3.617 19.396 -7.839 1.00 73.06 148 ARG A C 1
ATOM 1165 O O . ARG A 1 148 ? 3.563 18.279 -8.349 1.00 73.06 148 ARG A O 1
ATOM 1172 N N . ALA A 1 149 ? 3.917 20.509 -8.509 1.00 72.19 149 ALA A N 1
ATOM 1173 C CA . ALA A 1 149 ? 4.236 20.552 -9.933 1.00 72.19 149 ALA A CA 1
ATOM 1174 C C . ALA A 1 149 ? 5.514 19.767 -10.289 1.00 72.19 149 ALA A C 1
ATOM 1176 O O . ALA A 1 149 ? 5.563 19.102 -11.320 1.00 72.19 149 ALA A O 1
ATOM 1177 N N . GLU A 1 150 ? 6.524 19.783 -9.420 1.00 84.06 150 GLU A N 1
ATOM 1178 C CA . GLU A 1 150 ? 7.815 19.131 -9.653 1.00 84.06 150 GLU A CA 1
ATOM 1179 C C . GLU A 1 150 ? 7.809 17.638 -9.305 1.00 84.06 150 GLU A C 1
ATOM 1181 O O . GLU A 1 150 ? 8.653 16.885 -9.782 1.00 84.06 150 GLU A O 1
ATOM 1186 N N . ARG A 1 151 ? 6.852 17.161 -8.501 1.00 85.19 151 ARG A N 1
ATOM 1187 C CA . ARG A 1 151 ? 6.797 15.744 -8.086 1.00 85.19 151 ARG A CA 1
ATOM 1188 C C . ARG A 1 151 ? 6.615 14.799 -9.263 1.00 85.19 151 ARG A C 1
ATOM 1190 O O . ARG A 1 151 ? 7.330 13.804 -9.361 1.00 85.19 151 ARG A O 1
ATOM 1197 N N . TYR A 1 152 ? 5.664 15.110 -10.142 1.00 86.81 152 TYR A N 1
ATOM 1198 C CA . TYR A 1 152 ? 5.413 14.302 -11.332 1.00 86.81 152 TYR A CA 1
ATOM 1199 C C . TYR A 1 152 ? 6.502 14.495 -12.387 1.00 86.81 152 TYR A C 1
ATOM 1201 O O . TYR A 1 152 ? 6.871 13.517 -13.028 1.00 86.81 152 TYR A O 1
ATOM 1209 N N . ALA A 1 153 ? 7.071 15.701 -12.509 1.00 89.38 153 ALA A N 1
ATOM 1210 C CA . ALA A 1 153 ? 8.227 15.944 -13.372 1.00 89.38 153 ALA A CA 1
ATOM 1211 C C . ALA A 1 153 ? 9.424 15.080 -12.946 1.00 89.38 153 ALA A C 1
ATOM 1213 O O . ALA A 1 153 ? 9.954 14.316 -13.751 1.00 89.38 153 ALA A O 1
ATOM 1214 N N . ARG A 1 154 ? 9.760 15.081 -11.651 1.00 91.06 154 ARG A N 1
ATOM 1215 C CA . ARG A 1 154 ? 10.816 14.226 -11.108 1.00 91.06 154 ARG A CA 1
ATOM 1216 C C . ARG A 1 154 ? 10.499 12.747 -11.233 1.00 91.06 154 ARG A C 1
ATOM 1218 O O . ARG A 1 154 ? 11.398 11.977 -11.544 1.00 91.06 154 ARG A O 1
ATOM 1225 N N . ALA A 1 155 ? 9.265 12.320 -10.972 1.00 92.06 155 ALA A N 1
ATOM 1226 C CA . ALA A 1 155 ? 8.888 10.916 -11.128 1.00 92.06 155 ALA A CA 1
ATOM 1227 C C . ALA A 1 155 ? 8.997 10.456 -12.590 1.00 92.06 155 ALA A C 1
ATOM 1229 O O . ALA A 1 155 ? 9.460 9.346 -12.842 1.00 92.06 155 ALA A O 1
ATOM 1230 N N . ALA A 1 156 ? 8.624 11.312 -13.545 1.00 92.44 156 ALA A N 1
ATOM 1231 C CA . ALA A 1 156 ? 8.788 11.045 -14.967 1.00 92.44 156 ALA A CA 1
ATOM 1232 C C . ALA A 1 156 ? 10.262 10.963 -15.370 1.00 92.44 156 ALA A C 1
ATOM 1234 O O . ALA A 1 156 ? 10.644 9.994 -16.027 1.00 92.44 156 ALA A O 1
ATOM 1235 N N . GLU A 1 157 ? 11.089 11.914 -14.923 1.00 95.19 157 GLU A N 1
ATOM 1236 C CA . GLU A 1 157 ? 12.538 11.864 -15.137 1.00 95.19 157 GLU A CA 1
ATOM 1237 C C . GLU A 1 157 ? 13.125 10.588 -14.521 1.00 95.19 157 GLU A C 1
ATOM 1239 O O . GLU A 1 157 ? 13.823 9.855 -15.204 1.00 95.19 157 GLU A O 1
ATOM 1244 N N . PHE A 1 158 ? 12.732 10.226 -13.294 1.00 96.44 158 PHE A N 1
ATOM 1245 C CA . PHE A 1 158 ? 13.202 9.018 -12.609 1.00 96.44 158 PHE A CA 1
ATOM 1246 C C . PHE A 1 158 ? 12.909 7.755 -13.422 1.00 96.44 158 PHE A C 1
ATOM 1248 O O . PHE A 1 158 ? 13.806 6.942 -13.639 1.00 96.44 158 PHE A O 1
ATOM 1255 N N . VAL A 1 159 ? 11.659 7.566 -13.864 1.00 96.62 159 VAL A N 1
ATOM 1256 C CA . VAL A 1 159 ? 11.276 6.393 -14.667 1.00 96.62 159 VAL A CA 1
ATOM 1257 C C . VAL A 1 159 ? 12.058 6.364 -15.983 1.00 96.62 159 VAL A C 1
ATOM 1259 O O . VAL A 1 159 ? 12.500 5.294 -16.399 1.00 96.62 159 VAL A O 1
ATOM 1262 N N . ALA A 1 160 ? 12.270 7.519 -16.620 1.00 96.00 160 ALA A N 1
ATOM 1263 C CA . ALA A 1 160 ? 13.063 7.611 -17.842 1.00 96.00 160 ALA A CA 1
ATOM 1264 C C . ALA A 1 160 ? 14.535 7.240 -17.599 1.00 96.00 160 ALA A C 1
ATOM 1266 O O . ALA A 1 160 ? 15.078 6.410 -18.324 1.00 96.00 160 ALA A O 1
ATOM 1267 N N . THR A 1 161 ? 15.153 7.774 -16.543 1.00 98.06 161 THR A N 1
ATOM 1268 C CA . THR A 1 161 ? 16.528 7.449 -16.145 1.00 98.06 161 THR A CA 1
ATOM 1269 C C . THR A 1 161 ? 16.673 5.969 -15.782 1.00 98.06 161 THR A C 1
ATOM 1271 O O . THR A 1 161 ? 17.647 5.335 -16.171 1.00 98.06 161 THR A O 1
ATOM 1274 N N . ALA A 1 162 ? 15.703 5.372 -15.080 1.00 97.81 162 ALA A N 1
ATOM 1275 C CA . ALA A 1 162 ? 15.713 3.940 -14.771 1.00 97.81 162 ALA A CA 1
ATOM 1276 C C . ALA A 1 162 ? 15.681 3.075 -16.044 1.00 97.81 162 ALA A C 1
ATOM 1278 O O . ALA A 1 162 ? 16.434 2.109 -16.147 1.00 97.81 162 ALA A O 1
ATOM 1279 N N . ARG A 1 163 ? 14.868 3.457 -17.040 1.00 96.88 163 ARG A N 1
ATOM 1280 C CA . ARG A 1 163 ? 14.843 2.796 -18.355 1.00 96.88 163 ARG A CA 1
ATOM 1281 C C . ARG A 1 163 ? 16.161 2.956 -19.109 1.00 96.88 163 ARG A C 1
ATOM 1283 O O . ARG A 1 163 ? 16.662 1.964 -19.623 1.00 96.88 163 ARG A O 1
ATOM 1290 N N . GLU A 1 164 ? 16.761 4.148 -19.102 1.00 97.12 164 GLU A N 1
ATOM 1291 C CA . GLU A 1 164 ? 18.091 4.392 -19.685 1.00 97.12 164 GLU A CA 1
ATOM 1292 C C . GLU A 1 164 ? 19.163 3.488 -19.053 1.00 97.12 164 GLU A C 1
ATOM 1294 O O . GLU A 1 164 ? 19.966 2.881 -19.760 1.00 97.12 164 GLU A O 1
ATOM 1299 N N . LEU A 1 165 ? 19.133 3.331 -17.726 1.00 97.88 165 LEU A N 1
ATOM 1300 C CA . LEU A 1 165 ? 20.030 2.432 -17.001 1.00 97.88 165 LEU A CA 1
ATOM 1301 C C . LEU A 1 165 ? 19.848 0.971 -17.429 1.00 97.88 165 LEU A C 1
ATOM 1303 O O . LEU A 1 165 ? 20.838 0.296 -17.705 1.00 97.88 165 LEU A O 1
ATOM 1307 N N . TRP A 1 166 ? 18.613 0.475 -17.530 1.00 97.50 166 TRP A N 1
ATOM 1308 C CA . TRP A 1 166 ? 18.352 -0.895 -17.991 1.00 97.50 166 TRP A CA 1
ATOM 1309 C C . TRP A 1 166 ? 18.712 -1.109 -19.471 1.00 97.50 166 TRP A C 1
ATOM 1311 O O . TRP A 1 166 ? 19.232 -2.166 -19.826 1.00 97.50 166 TRP A O 1
ATOM 1321 N N . ASP A 1 167 ? 18.491 -0.109 -20.327 1.00 96.88 167 ASP A N 1
ATOM 1322 C CA . ASP A 1 167 ? 18.811 -0.159 -21.762 1.00 96.88 167 ASP A CA 1
ATOM 1323 C C . ASP A 1 167 ? 20.294 0.070 -22.079 1.00 96.88 167 ASP A C 1
ATOM 1325 O O . ASP A 1 167 ? 20.730 -0.188 -23.204 1.00 96.88 167 ASP A O 1
ATOM 1329 N N . SER A 1 168 ? 21.095 0.478 -21.090 1.00 97.25 168 SER A N 1
ATOM 1330 C CA . SER A 1 168 ? 22.558 0.501 -21.209 1.00 97.25 168 SER A CA 1
ATOM 1331 C C . SER A 1 168 ? 23.151 -0.896 -21.446 1.00 97.25 168 SER A C 1
ATOM 1333 O O . SER A 1 168 ? 24.258 -1.016 -21.970 1.00 97.25 168 SER A O 1
ATOM 1335 N N . TRP A 1 169 ? 22.385 -1.953 -21.152 1.00 96.62 169 TRP A N 1
ATOM 1336 C CA . TRP A 1 169 ? 22.667 -3.317 -21.583 1.00 96.62 169 TRP A CA 1
ATOM 1337 C C . TRP A 1 169 ? 21.840 -3.681 -22.810 1.00 96.62 169 TRP A C 1
ATOM 1339 O O . TRP A 1 169 ? 20.604 -3.695 -22.795 1.00 96.62 169 TRP A O 1
ATOM 1349 N N . THR A 1 170 ? 22.538 -4.031 -23.882 1.00 92.25 170 THR A N 1
ATOM 1350 C CA . THR A 1 170 ? 21.911 -4.413 -25.143 1.00 92.25 170 THR A CA 1
ATOM 1351 C C . THR A 1 170 ? 21.289 -5.815 -25.078 1.00 92.25 170 THR A C 1
ATOM 1353 O O . THR A 1 170 ? 21.654 -6.622 -24.219 1.00 92.25 170 THR A O 1
ATOM 1356 N N . PRO A 1 171 ? 20.367 -6.158 -26.001 1.00 89.75 171 PRO A N 1
ATOM 1357 C CA . PRO A 1 171 ? 19.780 -7.500 -26.064 1.00 89.75 171 PRO A CA 1
ATOM 1358 C C . PRO A 1 171 ? 20.792 -8.643 -26.258 1.00 89.75 171 PRO A C 1
ATOM 1360 O O . PRO A 1 171 ? 20.513 -9.767 -25.858 1.00 89.75 171 PRO A O 1
ATOM 1363 N N . ASP A 1 172 ? 21.958 -8.369 -26.848 1.00 90.31 172 ASP A N 1
ATOM 1364 C CA . ASP A 1 172 ? 23.080 -9.306 -27.007 1.00 90.31 172 ASP A CA 1
ATOM 1365 C C . ASP A 1 172 ? 24.020 -9.362 -25.785 1.00 90.31 172 ASP A C 1
ATOM 1367 O O . ASP A 1 172 ? 25.024 -10.071 -25.811 1.00 90.31 172 ASP A O 1
ATOM 1371 N N . GLY A 1 173 ? 23.684 -8.664 -24.694 1.00 89.75 173 GLY A N 1
ATOM 1372 C CA . GLY A 1 173 ? 24.388 -8.754 -23.415 1.00 89.75 173 GLY A CA 1
ATOM 1373 C C . GLY A 1 173 ? 25.631 -7.871 -23.301 1.00 89.75 173 GLY A C 1
ATOM 1374 O O . GLY A 1 173 ? 26.460 -8.109 -22.425 1.00 89.75 173 GLY A O 1
ATOM 1375 N N . LEU A 1 174 ? 25.777 -6.855 -24.156 1.00 93.56 174 LEU A N 1
ATOM 1376 C CA . LEU A 1 174 ? 26.882 -5.901 -24.077 1.00 93.56 174 LEU A CA 1
ATOM 1377 C C . LEU A 1 174 ? 26.503 -4.719 -23.180 1.00 93.56 174 LEU A C 1
ATOM 1379 O O . LEU A 1 174 ? 25.474 -4.076 -23.389 1.00 93.56 174 LEU A O 1
ATOM 1383 N N . SER A 1 175 ? 27.368 -4.412 -22.214 1.00 95.50 175 SER A N 1
ATOM 1384 C CA . SER A 1 175 ? 27.272 -3.194 -21.406 1.00 95.50 175 SER A CA 1
ATOM 1385 C C . SER A 1 175 ? 27.767 -1.983 -22.196 1.00 95.50 175 SER A C 1
ATOM 1387 O O . SER A 1 175 ? 28.770 -2.061 -22.913 1.00 95.50 175 SER A O 1
ATOM 1389 N N . ARG A 1 176 ? 27.079 -0.853 -22.050 1.00 96.12 176 ARG A N 1
ATOM 1390 C CA . ARG A 1 176 ? 27.471 0.455 -22.577 1.00 96.12 176 ARG A CA 1
ATOM 1391 C C . ARG A 1 176 ? 27.436 1.489 -21.449 1.00 96.12 176 ARG A C 1
ATOM 1393 O O . ARG A 1 176 ? 26.587 1.390 -20.564 1.00 96.12 176 ARG A O 1
ATOM 1400 N N . PRO A 1 177 ? 28.303 2.512 -21.483 1.00 96.88 177 PRO A N 1
ATOM 1401 C CA . PRO A 1 177 ? 28.170 3.644 -20.578 1.00 96.88 177 PRO A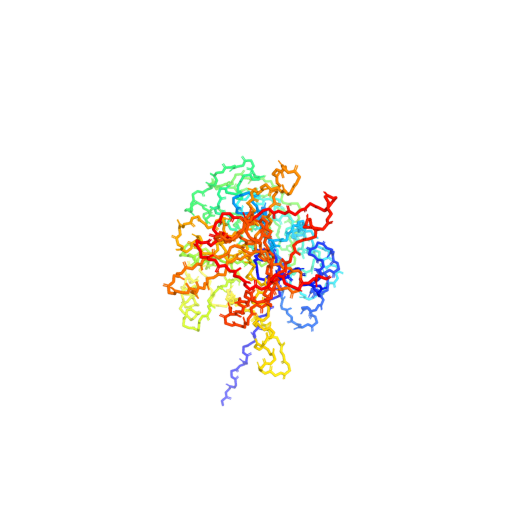 CA 1
ATOM 1402 C C . PRO A 1 177 ? 26.823 4.355 -20.767 1.00 96.88 177 PRO A C 1
ATOM 1404 O O . PRO A 1 177 ? 26.340 4.480 -21.895 1.00 96.88 177 PRO A O 1
ATOM 1407 N N . PHE A 1 178 ? 26.253 4.859 -19.676 1.00 96.69 178 PHE A N 1
ATOM 1408 C CA . PHE A 1 178 ? 25.088 5.745 -19.674 1.00 96.69 178 PHE A CA 1
ATOM 1409 C C . PHE A 1 178 ? 25.491 7.142 -19.187 1.00 96.69 178 PHE A C 1
ATOM 1411 O O . PHE A 1 178 ? 26.470 7.299 -18.447 1.00 96.69 178 PHE A O 1
ATOM 1418 N N . ALA A 1 179 ? 24.729 8.157 -19.591 1.00 97.25 179 ALA A N 1
ATOM 1419 C CA . ALA A 1 179 ? 24.924 9.529 -19.146 1.00 97.25 179 ALA A CA 1
ATOM 1420 C C . ALA A 1 179 ? 23.593 10.281 -19.219 1.00 97.25 179 ALA A C 1
ATOM 1422 O O . ALA A 1 179 ? 23.172 10.726 -20.287 1.00 97.25 179 ALA A O 1
ATOM 1423 N N . HIS A 1 180 ? 22.979 10.467 -18.056 1.00 97.94 180 HIS A N 1
ATOM 1424 C CA . HIS A 1 180 ? 21.732 11.186 -17.894 1.00 97.94 180 HIS A CA 1
ATOM 1425 C C . HIS A 1 180 ? 21.994 12.569 -17.303 1.00 97.94 180 HIS A C 1
ATOM 1427 O O . HIS A 1 180 ? 22.590 12.682 -16.232 1.00 97.94 180 HIS A O 1
ATOM 1433 N N . ARG A 1 181 ? 21.503 13.617 -17.968 1.00 9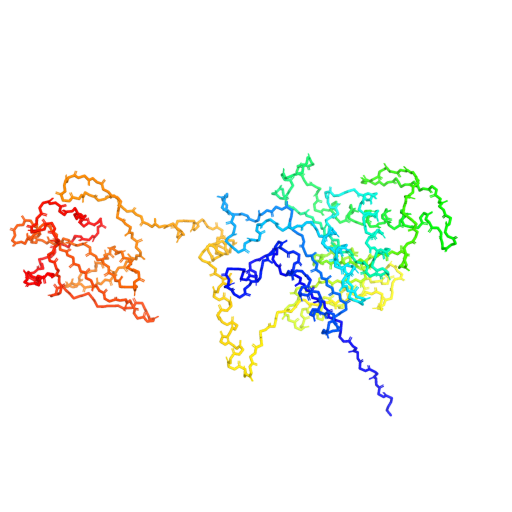7.81 181 ARG A N 1
ATOM 1434 C CA . ARG A 1 181 ? 21.557 14.992 -17.465 1.00 97.81 181 ARG A CA 1
ATOM 1435 C C . ARG A 1 181 ? 20.205 15.671 -17.647 1.00 97.81 181 ARG A C 1
ATOM 1437 O O . ARG A 1 181 ? 19.878 16.124 -18.743 1.00 97.81 181 ARG A O 1
ATOM 1444 N N . GLY A 1 182 ? 19.440 15.719 -16.567 1.00 95.75 182 GLY A N 1
ATOM 1445 C CA . GLY A 1 182 ? 18.109 16.307 -16.491 1.00 95.75 182 GLY A CA 1
ATOM 1446 C C . GLY A 1 182 ? 18.010 17.393 -15.423 1.00 95.75 182 GLY A C 1
ATOM 1447 O O . GLY A 1 182 ? 19.016 17.906 -14.926 1.00 95.75 182 GLY A O 1
ATOM 1448 N N . GLN A 1 183 ? 16.778 17.783 -15.098 1.00 93.12 183 GLN A N 1
ATOM 1449 C CA . GLN A 1 183 ? 16.514 18.790 -14.070 1.00 93.12 183 GLN A CA 1
ATOM 1450 C C . GLN A 1 183 ? 16.773 18.223 -12.673 1.00 93.12 183 GLN A C 1
ATOM 1452 O O . GLN A 1 183 ? 17.210 18.950 -11.778 1.00 93.12 183 GLN A O 1
ATOM 1457 N N . HIS A 1 184 ? 16.474 16.940 -12.476 1.00 91.88 184 HIS A N 1
ATOM 1458 C CA . HIS A 1 184 ? 16.499 16.302 -11.170 1.00 91.88 184 HIS A CA 1
ATOM 1459 C C . HIS A 1 184 ? 17.696 15.371 -10.969 1.00 91.88 184 HIS A C 1
ATOM 1461 O O . HIS A 1 184 ? 18.095 15.165 -9.820 1.00 91.88 184 HIS A O 1
ATOM 1467 N N . PHE A 1 185 ? 18.275 14.832 -12.045 1.00 94.69 185 PHE A N 1
ATOM 1468 C CA . PHE A 1 185 ? 19.391 13.893 -11.989 1.00 94.69 185 PHE A CA 1
ATOM 1469 C C . PHE A 1 185 ? 20.504 14.266 -12.978 1.00 94.69 185 PHE A C 1
ATOM 1471 O O . PHE A 1 185 ? 20.262 14.504 -14.158 1.00 94.69 185 PHE A O 1
ATOM 1478 N N . ASP A 1 186 ? 21.746 14.260 -12.496 1.00 97.06 186 ASP A N 1
ATOM 1479 C CA . ASP A 1 186 ? 22.967 14.370 -13.305 1.00 97.06 186 ASP A CA 1
ATOM 1480 C C . ASP A 1 186 ? 23.871 13.195 -12.911 1.00 97.06 186 ASP A C 1
ATOM 1482 O O . ASP A 1 186 ? 24.547 13.230 -11.878 1.00 97.06 186 ASP A O 1
ATOM 1486 N N . ILE A 1 187 ? 23.760 12.088 -13.648 1.00 97.44 187 ILE A N 1
ATOM 1487 C CA . ILE A 1 187 ? 24.427 10.820 -13.340 1.00 97.44 187 ILE A CA 1
ATOM 1488 C C . ILE A 1 187 ? 25.012 10.192 -14.604 1.00 97.44 187 ILE A C 1
ATOM 1490 O O . ILE A 1 187 ? 24.382 10.160 -15.656 1.00 97.44 187 ILE A O 1
ATOM 1494 N N . ALA A 1 188 ? 26.209 9.627 -14.494 1.00 97.25 188 ALA A N 1
ATOM 1495 C CA . ALA A 1 188 ? 26.860 8.897 -15.574 1.00 97.25 188 ALA A CA 1
ATOM 1496 C C . ALA A 1 188 ? 27.679 7.734 -15.009 1.00 97.25 188 ALA A C 1
ATOM 1498 O O . ALA A 1 188 ? 28.125 7.782 -13.859 1.00 97.25 188 ALA A O 1
ATOM 1499 N N . GLY A 1 189 ? 27.884 6.694 -15.812 1.00 95.94 189 GLY A N 1
ATOM 1500 C CA . GLY A 1 189 ? 28.672 5.529 -15.416 1.00 95.94 189 GLY A CA 1
ATOM 1501 C C . GLY A 1 189 ? 28.368 4.297 -16.257 1.00 95.94 189 GLY A C 1
ATOM 1502 O O . GLY A 1 189 ? 27.879 4.400 -17.377 1.00 95.94 189 GLY A O 1
ATOM 1503 N N . GLU A 1 190 ? 28.637 3.122 -15.695 1.00 96.25 190 GLU A N 1
ATOM 1504 C CA . GLU A 1 190 ? 28.233 1.832 -16.260 1.00 96.25 190 GLU A CA 1
ATOM 1505 C C . GLU A 1 190 ? 27.232 1.164 -15.321 1.00 96.25 190 GLU A C 1
ATOM 1507 O O . GLU A 1 190 ? 27.462 1.076 -14.110 1.00 96.25 190 GLU A O 1
ATOM 1512 N N . PHE A 1 191 ? 26.101 0.705 -15.856 1.00 97.44 191 PHE A N 1
ATOM 1513 C CA . PHE A 1 191 ? 25.121 -0.006 -15.047 1.00 97.44 191 PHE A CA 1
ATOM 1514 C C . PHE A 1 191 ? 25.609 -1.429 -14.773 1.00 97.44 191 PHE A C 1
ATOM 1516 O O . PHE A 1 191 ? 26.072 -2.132 -15.664 1.00 97.44 191 PHE A O 1
ATOM 1523 N N . THR A 1 192 ? 25.508 -1.875 -13.524 1.00 96.06 192 THR A N 1
ATOM 1524 C CA . THR A 1 192 ? 26.196 -3.097 -13.060 1.00 96.06 192 THR A CA 1
ATOM 1525 C C . THR A 1 192 ? 25.350 -4.366 -13.116 1.00 96.06 192 THR A C 1
ATOM 1527 O O . THR A 1 192 ? 25.853 -5.442 -12.796 1.00 96.06 192 THR A O 1
ATOM 1530 N N . VAL A 1 193 ? 24.075 -4.267 -13.503 1.00 96.06 193 VAL A N 1
ATOM 1531 C CA . VAL A 1 193 ? 23.174 -5.421 -13.618 1.00 96.06 193 VAL A CA 1
ATOM 1532 C C . VAL A 1 193 ? 22.825 -5.638 -15.088 1.00 96.06 193 VAL A C 1
ATOM 1534 O O . VAL A 1 193 ? 22.302 -4.711 -15.703 1.00 96.06 193 VAL A O 1
ATOM 1537 N N . PRO A 1 194 ? 23.073 -6.837 -15.648 1.00 95.38 194 PRO A N 1
ATOM 1538 C CA . PRO A 1 194 ? 22.704 -7.154 -17.022 1.00 95.38 194 PRO A CA 1
ATOM 1539 C C . PRO A 1 194 ? 21.218 -6.956 -17.303 1.00 95.38 194 PRO A C 1
ATOM 1541 O O . PRO A 1 194 ? 20.391 -7.022 -16.387 1.00 95.38 194 PRO A O 1
ATOM 1544 N N . ARG A 1 195 ? 20.870 -6.802 -18.584 1.00 95.50 195 ARG A N 1
ATOM 1545 C CA . ARG A 1 195 ? 19.475 -6.737 -19.035 1.00 95.50 195 ARG A CA 1
ATOM 1546 C C . ARG A 1 195 ? 18.672 -7.910 -18.461 1.00 95.50 195 ARG A C 1
ATOM 1548 O O . ARG A 1 195 ? 19.075 -9.065 -18.597 1.00 95.50 195 ARG A O 1
ATOM 1555 N N . SER A 1 196 ? 17.566 -7.605 -17.792 1.00 95.75 196 SER A N 1
ATOM 1556 C CA . SER A 1 196 ? 16.703 -8.603 -17.160 1.00 95.75 196 SER A CA 1
ATOM 1557 C C . SER A 1 196 ? 15.736 -9.247 -18.168 1.00 95.75 196 SER A C 1
ATOM 1559 O O . SER A 1 196 ? 15.604 -8.733 -19.283 1.00 95.75 196 SER A O 1
ATOM 1561 N N . PRO A 1 197 ? 15.054 -10.363 -17.830 1.00 96.00 197 PRO A N 1
ATOM 1562 C CA . PRO A 1 197 ? 14.203 -11.087 -18.780 1.00 96.00 197 PRO A CA 1
ATOM 1563 C C . PRO A 1 197 ? 13.092 -10.240 -19.418 1.00 96.00 197 PRO A C 1
ATOM 1565 O O . PRO A 1 197 ? 12.795 -10.426 -20.597 1.00 96.00 197 PRO A O 1
ATOM 1568 N N . GLN A 1 198 ? 12.509 -9.287 -18.680 1.00 95.69 198 GLN A N 1
ATOM 1569 C CA . GLN A 1 198 ? 11.491 -8.374 -19.225 1.00 95.69 198 GLN A CA 1
ATOM 1570 C C . GLN A 1 198 ? 12.095 -7.200 -20.014 1.00 95.69 198 GLN A C 1
ATOM 1572 O O . GLN A 1 198 ? 11.378 -6.447 -20.672 1.00 95.69 198 GLN A O 1
ATOM 1577 N N . GLY A 1 199 ? 13.412 -6.990 -19.936 1.00 94.62 199 GLY A N 1
ATOM 1578 C CA . GLY A 1 199 ? 14.063 -5.742 -20.318 1.00 94.62 199 GLY A CA 1
ATOM 1579 C C . GLY A 1 199 ? 13.828 -4.651 -19.277 1.00 94.62 199 GLY A C 1
ATOM 1580 O O . GLY A 1 199 ? 14.790 -4.174 -18.682 1.00 94.62 199 GLY A O 1
ATOM 1581 N N . HIS A 1 200 ? 12.561 -4.305 -19.026 1.00 94.62 200 HIS A N 1
ATOM 1582 C CA . HIS A 1 200 ? 12.131 -3.369 -17.984 1.00 94.62 200 HIS A CA 1
ATOM 1583 C C . HIS A 1 200 ? 11.055 -4.021 -17.102 1.00 94.62 200 HIS A C 1
ATOM 1585 O O . HIS A 1 200 ? 10.107 -4.589 -17.645 1.00 94.62 200 HIS A O 1
ATOM 1591 N N . PRO A 1 201 ? 11.137 -3.913 -15.765 1.00 97.12 201 PRO A N 1
ATOM 1592 C CA . PRO A 1 201 ? 10.028 -4.267 -14.882 1.00 97.12 201 PRO A CA 1
ATOM 1593 C C . PRO A 1 201 ? 8.751 -3.478 -15.208 1.00 97.12 201 PRO A C 1
ATOM 1595 O O . PRO A 1 201 ? 8.818 -2.297 -15.555 1.00 97.12 201 PRO A O 1
ATOM 1598 N N . VAL A 1 202 ? 7.588 -4.111 -15.024 1.00 97.75 202 VAL A N 1
ATOM 1599 C CA . VAL A 1 202 ? 6.266 -3.492 -15.244 1.00 97.75 202 VAL A CA 1
ATOM 1600 C C . VAL A 1 202 ? 6.089 -2.269 -14.345 1.00 97.75 202 VAL A C 1
ATOM 1602 O O . VAL A 1 202 ? 6.276 -2.356 -13.132 1.00 97.75 202 VAL A O 1
ATOM 1605 N N . VAL A 1 203 ? 5.668 -1.140 -14.909 1.00 97.56 203 VAL A N 1
ATOM 1606 C CA . VAL A 1 203 ? 5.428 0.107 -14.175 1.00 97.56 203 VAL A CA 1
ATOM 1607 C C . VAL A 1 203 ? 3.948 0.242 -13.827 1.00 97.56 203 VAL A C 1
ATOM 1609 O O . VAL A 1 203 ? 3.076 0.291 -14.696 1.00 97.56 203 VAL A O 1
ATOM 1612 N N . ILE A 1 204 ? 3.661 0.359 -12.536 1.00 97.00 204 ILE A N 1
ATOM 1613 C CA . ILE A 1 204 ? 2.326 0.565 -11.982 1.00 97.00 204 ILE A CA 1
ATOM 1614 C C . ILE A 1 204 ? 2.225 1.987 -11.413 1.00 97.00 204 ILE A C 1
ATOM 1616 O O . ILE A 1 204 ? 3.186 2.516 -10.855 1.00 97.00 204 ILE A O 1
ATOM 1620 N N . GLN A 1 205 ? 1.059 2.613 -11.570 1.00 93.56 205 GLN A N 1
ATOM 1621 C CA . GLN A 1 205 ? 0.741 3.940 -11.039 1.00 93.56 205 GLN A CA 1
ATOM 1622 C C . GLN A 1 205 ? -0.610 3.954 -10.327 1.00 93.56 205 GLN A C 1
ATOM 1624 O O . GLN A 1 205 ? -1.499 3.171 -10.649 1.00 93.56 205 GLN A O 1
ATOM 1629 N N . ALA A 1 206 ? -0.802 4.907 -9.411 1.00 86.69 206 ALA A N 1
ATOM 1630 C CA . ALA A 1 206 ? -2.067 5.096 -8.687 1.00 86.69 206 ALA A CA 1
ATOM 1631 C C . ALA A 1 206 ? -2.516 6.572 -8.584 1.00 86.69 206 ALA A C 1
ATOM 1633 O O . ALA A 1 206 ? -3.305 6.931 -7.705 1.00 86.69 206 ALA A O 1
ATOM 1634 N N . GLY A 1 207 ? -1.984 7.449 -9.443 1.00 82.25 207 GLY A N 1
ATOM 1635 C CA . GLY A 1 207 ? -2.324 8.875 -9.460 1.00 82.25 207 GLY A CA 1
ATOM 1636 C C . GLY A 1 207 ? -3.715 9.143 -10.042 1.00 82.25 207 GLY A C 1
ATOM 1637 O O . GLY A 1 207 ? -4.012 8.707 -11.150 1.00 82.25 207 GLY A O 1
ATOM 1638 N N . ASP A 1 208 ? -4.550 9.888 -9.312 1.00 85.19 208 ASP A N 1
ATOM 1639 C CA . ASP A 1 208 ? -5.911 10.255 -9.748 1.00 85.19 208 ASP A CA 1
ATOM 1640 C C . ASP A 1 208 ? -6.041 11.730 -10.174 1.00 85.19 208 ASP A C 1
ATOM 1642 O O . ASP A 1 208 ? -7.027 12.099 -10.805 1.00 85.19 208 ASP A O 1
ATOM 1646 N N . SER A 1 209 ? -5.052 12.582 -9.867 1.00 87.81 209 SER A N 1
ATOM 1647 C CA . SER A 1 209 ? -5.049 13.977 -10.331 1.00 87.81 209 SER A CA 1
ATOM 1648 C C . SER A 1 209 ? -4.830 14.066 -11.842 1.00 87.81 209 SER A C 1
ATOM 1650 O O . SER A 1 209 ? -4.326 13.125 -12.450 1.00 87.81 209 SER A O 1
ATOM 1652 N N . GLU A 1 210 ? -5.149 15.216 -12.438 1.00 90.94 210 GLU A N 1
ATOM 1653 C CA . GLU A 1 210 ? -4.892 15.502 -13.857 1.00 90.94 210 GLU A CA 1
ATOM 1654 C C . GLU A 1 210 ? -3.440 15.181 -14.252 1.00 90.94 210 GLU A C 1
ATOM 1656 O O . GLU A 1 210 ? -3.192 14.450 -15.209 1.00 90.94 210 GLU A O 1
ATOM 1661 N N . GLU A 1 211 ? -2.474 15.638 -13.452 1.00 88.00 211 GLU A N 1
ATOM 1662 C CA . GLU A 1 211 ? -1.050 15.386 -13.694 1.00 88.00 211 GLU A CA 1
ATOM 1663 C C . GLU A 1 211 ? -0.689 13.906 -13.511 1.00 88.00 211 GLU A C 1
ATOM 1665 O O . GLU A 1 211 ? 0.107 13.360 -14.273 1.00 88.00 211 GLU A O 1
ATOM 1670 N N . GLY A 1 212 ? -1.301 13.235 -12.529 1.00 89.06 212 GLY A N 1
ATOM 1671 C CA . GLY A 1 212 ? -1.106 11.807 -12.292 1.00 89.06 212 GLY A CA 1
ATOM 1672 C C . GLY A 1 212 ? -1.649 10.938 -13.426 1.00 89.06 212 GLY A C 1
ATOM 1673 O O . GLY A 1 212 ? -1.003 9.964 -13.811 1.00 89.06 212 GLY A O 1
ATOM 1674 N N . ARG A 1 213 ? -2.796 11.311 -14.003 1.00 93.19 213 ARG A N 1
ATOM 1675 C CA . ARG A 1 213 ? -3.394 10.637 -15.164 1.00 93.19 213 ARG A CA 1
ATOM 1676 C C . ARG A 1 213 ? -2.572 10.850 -16.425 1.00 93.19 213 ARG A C 1
ATOM 1678 O O . ARG A 1 213 ? -2.360 9.896 -17.171 1.00 93.19 213 ARG A O 1
ATOM 1685 N N . GLU A 1 214 ? -2.069 12.064 -16.635 1.00 93.69 214 GLU A N 1
ATOM 1686 C CA . GLU A 1 214 ? -1.162 12.367 -17.742 1.00 93.69 214 GLU A CA 1
ATOM 1687 C C . GLU A 1 214 ? 0.144 11.566 -17.629 1.00 93.69 214 GLU A C 1
ATOM 1689 O O . GLU A 1 214 ? 0.571 10.909 -18.580 1.00 93.69 214 GLU A O 1
ATOM 1694 N N . PHE A 1 215 ? 0.738 11.533 -16.435 1.00 91.25 215 PHE A N 1
ATOM 1695 C CA . PHE A 1 215 ? 1.941 10.754 -16.153 1.00 91.25 215 PHE A CA 1
ATOM 1696 C C . PHE A 1 215 ? 1.729 9.247 -16.355 1.00 91.25 215 PHE A C 1
ATOM 1698 O O . PHE A 1 215 ?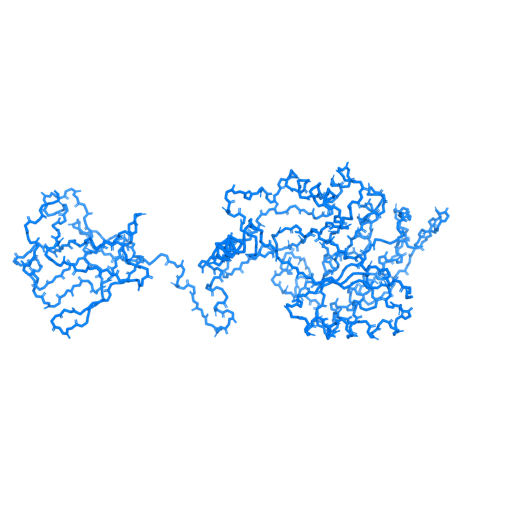 2.565 8.569 -16.964 1.00 91.25 215 PHE A O 1
ATOM 1705 N N . ALA A 1 216 ? 0.594 8.722 -15.895 1.00 92.94 216 ALA A N 1
ATOM 1706 C CA . ALA A 1 216 ? 0.229 7.330 -16.100 1.00 92.94 216 ALA A CA 1
ATOM 1707 C C . ALA A 1 216 ? 0.050 6.990 -17.586 1.00 92.94 216 ALA A C 1
ATOM 1709 O O . ALA A 1 216 ? 0.561 5.967 -18.047 1.00 92.94 216 ALA A O 1
ATOM 1710 N N . ALA A 1 217 ? -0.614 7.859 -18.353 1.00 94.88 217 ALA A N 1
ATOM 1711 C CA . ALA A 1 217 ? -0.766 7.680 -19.793 1.00 94.88 217 ALA A CA 1
ATOM 1712 C C . ALA A 1 217 ? 0.593 7.651 -20.512 1.00 94.88 217 ALA A C 1
ATOM 1714 O O . ALA A 1 217 ? 0.788 6.837 -21.415 1.00 94.88 217 ALA A O 1
ATOM 1715 N N . ALA A 1 218 ? 1.554 8.466 -20.076 1.00 93.62 218 ALA A N 1
ATOM 1716 C CA . ALA A 1 218 ? 2.891 8.506 -20.660 1.00 93.62 218 ALA A CA 1
ATOM 1717 C C . ALA A 1 218 ? 3.748 7.270 -20.335 1.00 93.62 218 ALA A C 1
ATOM 1719 O O . ALA A 1 218 ? 4.511 6.816 -21.186 1.00 93.62 218 ALA A O 1
ATOM 1720 N N . THR A 1 219 ? 3.654 6.732 -19.113 1.00 92.56 219 THR A N 1
ATOM 1721 C CA . THR A 1 219 ? 4.700 5.830 -18.587 1.00 92.56 219 THR A CA 1
ATOM 1722 C C . THR A 1 219 ? 4.228 4.482 -18.057 1.00 92.56 219 THR A C 1
ATOM 1724 O O . THR A 1 219 ? 5.030 3.550 -18.069 1.00 92.56 219 THR A O 1
ATOM 1727 N N . ALA A 1 220 ? 2.980 4.362 -17.597 1.00 95.88 220 ALA A N 1
ATOM 1728 C CA . ALA A 1 220 ? 2.525 3.207 -16.825 1.00 95.88 220 ALA A CA 1
ATOM 1729 C C . ALA A 1 220 ? 1.989 2.081 -17.703 1.00 95.88 220 ALA A C 1
ATOM 1731 O O . ALA A 1 220 ? 1.256 2.335 -18.658 1.00 95.88 220 ALA A O 1
ATOM 1732 N N . ASP A 1 221 ? 2.261 0.844 -17.316 1.00 96.94 221 ASP A N 1
ATOM 1733 C CA . ASP A 1 221 ? 1.690 -0.372 -17.898 1.00 96.94 221 ASP A CA 1
ATOM 1734 C C . ASP A 1 221 ? 0.390 -0.767 -17.182 1.00 96.94 221 ASP A C 1
ATOM 1736 O O . ASP A 1 221 ? -0.526 -1.331 -17.786 1.00 96.94 221 ASP A O 1
ATOM 1740 N N . VAL A 1 222 ? 0.268 -0.411 -15.896 1.00 97.06 222 VAL A N 1
ATOM 1741 C CA . VAL A 1 222 ? -0.930 -0.620 -15.071 1.00 97.06 222 VAL A CA 1
ATOM 1742 C C . VAL A 1 222 ? -1.276 0.645 -14.284 1.00 97.06 222 VAL A C 1
ATOM 1744 O O . VAL A 1 222 ? -0.408 1.303 -13.718 1.00 97.06 222 VAL A O 1
ATOM 1747 N N . VAL A 1 223 ? -2.565 0.965 -14.193 1.00 95.56 223 VAL A N 1
ATOM 1748 C CA . VAL A 1 223 ? -3.102 2.010 -13.313 1.00 95.56 223 VAL A CA 1
ATOM 1749 C C . VAL A 1 223 ? -4.068 1.405 -12.308 1.00 95.56 223 VAL A C 1
ATOM 1751 O O . VAL A 1 223 ? -5.082 0.821 -12.701 1.00 95.56 223 VAL A O 1
ATOM 1754 N N . PHE A 1 224 ? -3.798 1.615 -11.021 1.00 92.12 224 PHE A N 1
ATOM 1755 C CA . PHE A 1 224 ? -4.777 1.421 -9.962 1.00 92.12 224 PHE A CA 1
ATOM 1756 C C . PHE A 1 224 ? -5.651 2.639 -9.787 1.00 92.12 224 PHE A C 1
ATOM 1758 O O . PHE A 1 224 ? -5.179 3.772 -9.739 1.00 92.12 224 PHE A O 1
ATOM 1765 N N . THR A 1 225 ? -6.946 2.392 -9.638 1.00 90.69 225 THR A N 1
ATOM 1766 C CA . THR A 1 225 ? -7.910 3.462 -9.430 1.00 90.69 225 THR A CA 1
ATOM 1767 C C . THR A 1 225 ? -8.892 3.125 -8.318 1.00 90.69 225 THR A C 1
ATOM 1769 O O . THR A 1 225 ? -9.199 1.962 -8.054 1.00 90.69 225 THR A O 1
ATOM 1772 N N . ARG A 1 226 ? -9.381 4.166 -7.645 1.00 87.06 226 ARG A N 1
ATOM 1773 C CA . ARG A 1 226 ? -10.320 4.071 -6.519 1.00 87.06 226 ARG A CA 1
ATOM 1774 C C . ARG A 1 226 ? -11.762 4.366 -6.940 1.00 87.06 226 ARG A C 1
ATOM 1776 O O . ARG A 1 226 ? -12.575 4.735 -6.102 1.00 87.06 226 ARG A O 1
ATOM 1783 N N . GLN A 1 227 ? -12.082 4.231 -8.229 1.00 91.00 227 GLN A N 1
ATOM 1784 C CA . GLN A 1 227 ? -13.444 4.445 -8.718 1.00 91.00 227 GLN A CA 1
ATOM 1785 C C . GLN A 1 227 ? -14.399 3.426 -8.089 1.00 91.00 227 GLN A C 1
ATOM 1787 O O . GLN A 1 227 ? -14.261 2.224 -8.299 1.00 91.00 227 GLN A O 1
ATOM 1792 N N . THR A 1 228 ? -15.373 3.920 -7.327 1.00 87.69 228 THR A N 1
ATOM 1793 C CA . THR A 1 228 ? -16.365 3.104 -6.610 1.00 87.69 228 THR A CA 1
ATOM 1794 C C . THR A 1 228 ? -17.699 2.989 -7.347 1.00 87.69 228 THR A C 1
ATOM 1796 O O . THR A 1 228 ? -18.547 2.192 -6.951 1.00 87.69 228 THR A O 1
ATOM 1799 N N . SER A 1 229 ? -17.898 3.753 -8.428 1.00 92.31 229 SER A N 1
ATOM 1800 C CA . SER A 1 229 ? -19.101 3.713 -9.264 1.00 92.31 229 SER A CA 1
ATOM 1801 C C . SER A 1 229 ? -18.775 3.331 -10.708 1.00 92.31 229 SER A C 1
ATOM 1803 O O . SER A 1 229 ? -17.697 3.628 -11.229 1.00 92.31 229 SER A O 1
ATOM 1805 N N . LEU A 1 230 ? -19.731 2.687 -11.385 1.00 93.31 230 LEU A N 1
ATOM 1806 C CA . LEU A 1 230 ? -19.584 2.309 -12.794 1.00 93.31 230 LEU A CA 1
ATOM 1807 C C . LEU A 1 230 ? -19.393 3.534 -13.700 1.00 93.31 230 LEU A C 1
ATOM 1809 O O . LEU A 1 230 ? -18.599 3.492 -14.637 1.00 93.31 230 LEU A O 1
ATOM 1813 N N . GLU A 1 231 ? -20.125 4.614 -13.430 1.00 95.94 231 GLU A N 1
ATOM 1814 C CA . GLU A 1 231 ? -20.046 5.857 -14.198 1.00 95.94 231 GLU A CA 1
ATOM 1815 C C . GLU A 1 231 ? -18.676 6.528 -14.044 1.00 95.94 231 GLU A C 1
ATOM 1817 O O . GLU A 1 231 ? -18.016 6.791 -15.050 1.00 95.94 231 GLU A O 1
ATOM 1822 N N . GLY A 1 232 ? -18.198 6.699 -12.804 1.00 93.94 232 GLY A N 1
ATOM 1823 C CA . GLY A 1 232 ? -16.868 7.250 -12.528 1.00 93.94 232 GLY A CA 1
ATOM 1824 C C . GLY A 1 232 ? -15.755 6.385 -13.123 1.00 93.94 232 GLY A C 1
ATOM 1825 O O . GLY A 1 232 ? -14.840 6.896 -13.768 1.00 93.94 232 GLY A O 1
ATOM 1826 N N . GLY A 1 233 ? -15.897 5.059 -13.022 1.00 94.38 233 GLY A N 1
ATOM 1827 C CA . GLY A 1 233 ? -15.015 4.089 -13.671 1.00 94.38 233 GLY A CA 1
ATOM 1828 C C . GLY A 1 233 ? -14.936 4.269 -15.187 1.00 94.38 233 GLY A C 1
ATOM 1829 O O . GLY A 1 233 ? -13.840 4.300 -15.744 1.00 94.38 233 GLY A O 1
ATOM 1830 N N . ARG A 1 234 ? -16.080 4.426 -15.865 1.00 96.06 234 ARG A N 1
ATOM 1831 C CA . ARG A 1 234 ? -16.142 4.650 -17.320 1.00 96.06 234 ARG A CA 1
ATOM 1832 C C . ARG A 1 234 ? -15.534 5.989 -17.729 1.00 96.06 234 ARG A C 1
ATOM 1834 O O . ARG A 1 234 ? -14.800 6.022 -18.714 1.00 96.06 234 ARG A O 1
ATOM 1841 N N . ALA A 1 235 ? -15.815 7.056 -16.983 1.00 95.88 235 ALA A N 1
ATOM 1842 C CA . ALA A 1 235 ? -15.265 8.382 -17.249 1.00 95.88 235 ALA A CA 1
ATOM 1843 C C . ALA A 1 235 ? -13.735 8.391 -17.108 1.00 95.88 235 ALA A C 1
ATOM 1845 O O . ALA A 1 235 ? -13.037 8.779 -18.043 1.00 95.88 235 ALA A O 1
ATOM 1846 N N . PHE A 1 236 ? -13.212 7.867 -15.993 1.00 95.69 236 PHE A N 1
ATOM 1847 C CA . PHE A 1 236 ? -11.772 7.723 -15.761 1.00 95.69 236 PHE A CA 1
ATOM 1848 C C . PHE A 1 236 ? -11.105 6.866 -16.842 1.00 95.69 236 PHE A C 1
ATOM 1850 O O . PHE A 1 236 ? -10.051 7.215 -17.369 1.00 95.69 236 PHE A O 1
ATOM 1857 N N . TYR A 1 237 ? -11.735 5.745 -17.203 1.00 95.44 237 TYR A N 1
ATOM 1858 C CA . TYR A 1 237 ? -11.230 4.859 -18.242 1.00 95.44 237 TYR A CA 1
ATOM 1859 C C . TYR A 1 237 ? -11.112 5.575 -19.591 1.00 95.44 237 TYR A C 1
ATOM 1861 O O . TYR A 1 237 ? -10.064 5.499 -20.226 1.00 95.44 237 TYR A O 1
ATOM 1869 N N . ALA A 1 238 ? -12.164 6.271 -20.028 1.00 96.50 238 ALA A N 1
ATOM 1870 C CA . ALA A 1 238 ? -12.163 7.000 -21.294 1.00 96.50 238 ALA A CA 1
ATOM 1871 C C . ALA A 1 238 ? -11.112 8.121 -21.312 1.00 96.50 238 ALA A C 1
ATOM 1873 O O . ALA A 1 238 ? -10.391 8.252 -22.299 1.00 96.50 238 ALA A O 1
ATOM 1874 N N . ASP A 1 239 ? -10.991 8.864 -20.211 1.00 96.31 239 ASP A N 1
ATOM 1875 C CA . ASP A 1 239 ? -10.013 9.940 -20.031 1.00 96.31 239 ASP A CA 1
ATOM 1876 C C . ASP A 1 239 ? -8.571 9.428 -20.170 1.00 96.31 239 ASP A C 1
ATOM 1878 O O . ASP A 1 239 ? -7.857 9.797 -21.104 1.00 96.31 239 ASP A O 1
ATOM 1882 N N . VAL A 1 240 ? -8.154 8.493 -19.310 1.00 96.44 240 VAL A N 1
ATOM 1883 C CA . VAL A 1 240 ? -6.769 7.990 -19.312 1.00 96.44 240 VAL A CA 1
ATOM 1884 C C . VAL A 1 240 ? -6.431 7.287 -20.629 1.00 96.44 240 VAL A C 1
ATOM 1886 O O . VAL A 1 240 ? -5.334 7.452 -21.161 1.00 96.44 240 VAL A O 1
ATOM 1889 N N . LYS A 1 241 ? -7.376 6.533 -21.207 1.00 96.69 241 LYS A N 1
ATOM 1890 C CA . LYS A 1 241 ? -7.175 5.881 -22.510 1.00 96.69 241 LYS A CA 1
ATOM 1891 C C . LYS A 1 241 ? -7.064 6.872 -23.662 1.00 96.69 241 LYS A C 1
ATOM 1893 O O . LYS A 1 241 ? -6.270 6.631 -24.568 1.00 96.69 241 LYS A O 1
ATOM 1898 N N . GLY A 1 242 ? -7.826 7.964 -23.634 1.00 97.12 242 GLY A N 1
ATOM 1899 C CA . GLY A 1 242 ? -7.784 9.010 -24.657 1.00 97.12 242 GLY A CA 1
ATOM 1900 C C . GLY A 1 242 ? -6.432 9.722 -24.739 1.00 97.12 242 GLY A C 1
ATOM 1901 O O . GLY A 1 242 ? -6.037 10.164 -25.816 1.00 97.12 242 GLY A O 1
ATOM 1902 N N . ARG A 1 243 ? -5.681 9.766 -23.631 1.00 96.94 243 ARG A N 1
ATOM 1903 C CA . ARG A 1 243 ? -4.358 10.410 -23.545 1.00 96.94 243 ARG A CA 1
ATOM 1904 C C . ARG A 1 243 ? -3.229 9.606 -24.200 1.00 96.94 243 ARG A C 1
ATOM 1906 O O . ARG A 1 243 ? -2.216 10.184 -24.581 1.00 96.94 243 ARG A O 1
ATOM 1913 N N . LEU A 1 244 ? -3.388 8.290 -24.371 1.00 97.62 244 LEU A N 1
ATOM 1914 C CA . LEU A 1 244 ? -2.308 7.384 -24.805 1.00 97.62 244 LEU A CA 1
ATOM 1915 C C . LEU A 1 244 ? -1.706 7.747 -26.169 1.00 97.62 244 LEU A C 1
ATOM 1917 O O . LEU A 1 244 ? -0.487 7.691 -26.342 1.00 97.62 244 LEU A O 1
ATOM 1921 N N . ALA A 1 245 ? -2.541 8.176 -27.119 1.00 96.88 245 ALA A N 1
ATOM 1922 C CA . ALA A 1 245 ? -2.106 8.481 -28.481 1.00 96.88 245 ALA A CA 1
ATOM 1923 C C . ALA A 1 245 ? -1.066 9.615 -28.540 1.00 96.88 245 ALA A C 1
ATOM 1925 O O . ALA A 1 245 ? -0.180 9.585 -29.392 1.00 96.88 245 ALA A O 1
ATOM 1926 N N . LYS A 1 246 ? -1.113 10.571 -27.597 1.00 96.88 246 LYS A N 1
ATOM 1927 C CA . LYS A 1 246 ? -0.121 11.654 -27.462 1.00 96.88 246 LYS A CA 1
ATOM 1928 C C . LYS A 1 246 ? 1.303 11.124 -27.261 1.00 96.88 246 LYS A C 1
ATOM 1930 O O . LYS A 1 246 ? 2.264 11.791 -27.628 1.00 96.88 246 LYS A O 1
ATOM 1935 N N . TYR A 1 247 ? 1.423 9.923 -26.704 1.00 96.00 247 TYR A N 1
ATOM 1936 C CA . TYR A 1 247 ? 2.684 9.270 -26.368 1.00 96.00 247 TYR A CA 1
ATOM 1937 C C . TYR A 1 247 ? 3.029 8.118 -27.319 1.00 96.00 247 TYR A C 1
ATOM 1939 O O . TYR A 1 247 ? 3.899 7.310 -27.013 1.00 96.00 247 TYR A O 1
ATOM 1947 N N . GLY A 1 248 ? 2.331 8.007 -28.458 1.00 96.44 248 GLY A N 1
ATOM 1948 C CA . GLY A 1 248 ? 2.528 6.910 -29.410 1.00 96.44 248 GLY A CA 1
ATOM 1949 C C . GLY A 1 248 ? 2.085 5.544 -28.879 1.00 96.44 248 GLY A C 1
ATOM 1950 O O . GLY A 1 248 ? 2.470 4.521 -29.437 1.00 96.44 248 GLY A O 1
ATOM 1951 N N . ARG A 1 249 ? 1.284 5.521 -27.806 1.00 97.00 249 ARG A N 1
ATOM 1952 C CA . ARG A 1 249 ? 0.801 4.298 -27.162 1.00 97.00 249 ARG A CA 1
ATOM 1953 C C . ARG A 1 249 ? -0.588 3.928 -27.658 1.00 97.00 249 ARG A C 1
ATOM 1955 O O . ARG A 1 249 ? -1.422 4.783 -27.966 1.00 97.00 249 ARG A O 1
ATOM 1962 N N . THR A 1 250 ? -0.849 2.634 -27.697 1.00 95.75 250 THR A N 1
ATOM 1963 C CA . THR A 1 250 ? -2.125 2.047 -28.084 1.00 95.75 250 THR A CA 1
ATOM 1964 C C . THR A 1 250 ? -2.980 1.733 -26.865 1.00 95.75 250 THR A C 1
ATOM 1966 O O . THR A 1 250 ? -2.518 1.646 -25.729 1.00 95.75 250 THR A O 1
ATOM 1969 N N . PHE A 1 251 ? -4.266 1.503 -27.110 1.00 91.94 251 PHE A N 1
ATOM 1970 C CA . PHE A 1 251 ? -5.211 1.139 -26.065 1.00 91.94 251 PHE A CA 1
ATOM 1971 C C . PHE A 1 251 ? -4.838 -0.149 -25.321 1.00 91.94 251 PHE A C 1
ATOM 1973 O O . PHE A 1 251 ? -5.278 -0.321 -24.189 1.00 91.94 251 PHE A O 1
ATOM 1980 N N . GLU A 1 252 ? -4.048 -1.055 -25.896 1.00 92.19 252 GLU A N 1
ATOM 1981 C CA . GLU A 1 252 ? -3.680 -2.297 -25.211 1.00 92.19 252 GLU A CA 1
ATOM 1982 C C . GLU A 1 252 ? -2.495 -2.149 -24.255 1.00 92.19 252 GLU A C 1
ATOM 1984 O O . GLU A 1 252 ? -2.386 -2.954 -23.326 1.00 92.19 252 GLU A O 1
ATOM 1989 N N . ASP A 1 253 ? -1.704 -1.084 -24.401 1.00 95.44 253 ASP A N 1
ATOM 1990 C CA . ASP A 1 253 ? -0.446 -0.879 -23.672 1.00 95.44 253 ASP A CA 1
ATOM 1991 C C . ASP A 1 253 ? -0.639 -0.500 -22.200 1.00 95.44 253 ASP A C 1
ATOM 1993 O O . ASP A 1 253 ? 0.313 -0.519 -21.432 1.00 95.44 253 ASP A O 1
ATOM 1997 N N . LEU A 1 254 ? -1.860 -0.142 -21.793 1.00 96.44 254 LEU A N 1
ATOM 1998 C CA . LEU A 1 254 ? -2.171 0.239 -20.416 1.00 96.44 254 LEU A CA 1
ATOM 1999 C C . LEU A 1 254 ? -3.322 -0.606 -19.867 1.00 96.44 254 LEU A C 1
ATOM 2001 O O . LEU A 1 254 ? -4.402 -0.652 -20.453 1.00 96.44 254 LEU A O 1
ATOM 2005 N N . LYS A 1 255 ? -3.170 -1.238 -18.708 1.00 95.94 255 LYS A N 1
ATOM 2006 C CA . LYS A 1 255 ? -4.282 -1.891 -18.001 1.00 95.94 255 LYS A CA 1
ATOM 2007 C C . LYS A 1 255 ? -4.799 -0.965 -16.899 1.00 95.94 255 LYS A C 1
ATOM 2009 O O . LYS A 1 255 ? -4.023 -0.334 -16.198 1.00 95.94 255 LYS A O 1
ATOM 2014 N N . ILE A 1 256 ? -6.118 -0.854 -16.757 1.00 94.94 256 ILE A N 1
ATOM 2015 C CA . ILE A 1 256 ? -6.757 -0.050 -15.703 1.00 94.94 256 ILE A CA 1
ATOM 2016 C C . ILE A 1 256 ? -7.468 -1.020 -14.766 1.00 94.94 256 ILE A C 1
ATOM 2018 O O . ILE A 1 256 ? -8.329 -1.780 -15.213 1.00 94.94 256 ILE A O 1
ATOM 2022 N N . MET A 1 257 ? -7.081 -1.012 -13.494 1.00 94.19 257 MET A N 1
ATOM 2023 C CA . MET A 1 257 ? -7.485 -1.993 -12.490 1.00 94.19 257 MET A CA 1
ATOM 2024 C C . MET A 1 257 ? -8.081 -1.271 -11.271 1.00 94.19 257 MET A C 1
ATOM 2026 O O . MET A 1 257 ? -7.341 -0.687 -10.479 1.00 94.19 257 MET A O 1
ATOM 2030 N N . PRO A 1 258 ? -9.416 -1.249 -11.112 1.00 92.31 258 PRO A N 1
ATOM 2031 C CA . PRO A 1 258 ? -10.037 -0.672 -9.927 1.00 92.31 258 PRO A CA 1
ATOM 2032 C C . PRO A 1 258 ? -9.825 -1.565 -8.698 1.00 92.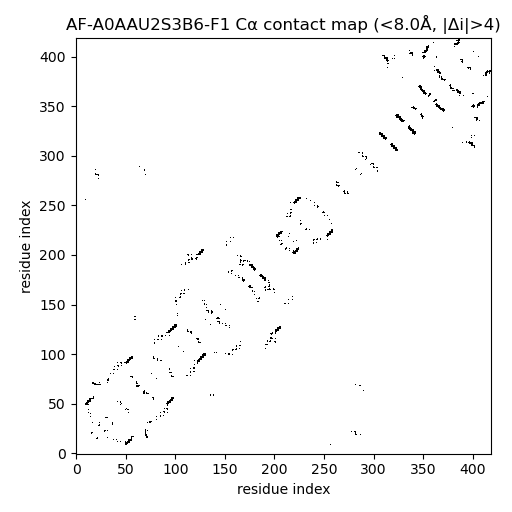31 258 PRO A C 1
ATOM 2034 O O . PRO A 1 258 ? -9.855 -2.791 -8.797 1.00 92.31 258 PRO A O 1
ATOM 2037 N N . GLY A 1 259 ? -9.635 -0.946 -7.533 1.00 88.88 259 GLY A N 1
ATOM 2038 C CA . GLY A 1 259 ? -9.582 -1.662 -6.259 1.00 88.88 259 GLY A CA 1
ATOM 2039 C C . GLY A 1 259 ? -10.960 -2.177 -5.835 1.00 88.88 259 GLY A C 1
ATOM 2040 O O . GLY A 1 259 ? -11.960 -1.477 -5.979 1.00 88.88 259 GLY A O 1
ATOM 2041 N N . VAL A 1 260 ? -11.011 -3.386 -5.274 1.00 88.12 260 VAL A N 1
ATOM 2042 C CA . VAL A 1 260 ? -12.235 -3.988 -4.731 1.00 88.12 260 VAL A CA 1
ATOM 2043 C C . VAL A 1 260 ? -11.941 -4.694 -3.408 1.00 88.12 260 VAL A C 1
ATOM 2045 O O . VAL A 1 260 ? -10.912 -5.348 -3.260 1.00 88.12 260 VAL A O 1
ATOM 2048 N N . GLY A 1 261 ? -12.850 -4.550 -2.442 1.00 88.56 261 GLY A N 1
ATOM 2049 C CA . GLY A 1 261 ? -12.885 -5.353 -1.221 1.00 88.56 261 GLY A CA 1
ATOM 2050 C C . GLY A 1 261 ? -14.030 -6.356 -1.302 1.00 88.56 261 GLY A C 1
ATOM 2051 O O . GLY A 1 261 ? -15.130 -5.995 -1.716 1.00 88.56 261 GLY A O 1
ATOM 2052 N N . VAL A 1 262 ? -13.777 -7.607 -0.919 1.00 90.38 262 VAL A N 1
ATOM 2053 C CA . VAL A 1 262 ? -14.769 -8.688 -0.978 1.00 90.38 262 VAL A CA 1
ATOM 2054 C C . VAL A 1 262 ? -14.886 -9.336 0.396 1.00 90.38 262 VAL A C 1
ATOM 2056 O O . VAL A 1 262 ? -13.880 -9.713 0.991 1.00 90.38 262 VAL A O 1
ATOM 2059 N N . VAL A 1 263 ? -16.119 -9.478 0.884 1.00 93.12 263 VAL A N 1
ATOM 2060 C CA . VAL A 1 263 ? -16.454 -10.264 2.077 1.00 93.12 263 VAL A CA 1
ATOM 2061 C C . VAL A 1 263 ? -17.305 -11.442 1.626 1.00 93.12 263 VAL A C 1
ATOM 2063 O O . VAL A 1 263 ? -18.299 -11.255 0.926 1.00 93.12 263 VAL A O 1
ATOM 2066 N N . LEU A 1 264 ? -16.888 -12.651 1.996 1.00 95.19 264 LEU A N 1
ATOM 2067 C CA . LEU A 1 264 ? -17.534 -13.895 1.587 1.00 95.19 264 LEU A CA 1
ATOM 2068 C C . LEU A 1 264 ? -18.356 -14.491 2.740 1.00 95.19 264 LEU A C 1
ATOM 2070 O O . LEU A 1 264 ? -17.919 -14.514 3.896 1.00 95.19 264 LEU A O 1
ATOM 2074 N N . GLY A 1 265 ? -19.529 -15.015 2.400 1.00 96.12 265 GLY A N 1
ATOM 2075 C CA . GLY A 1 265 ? -20.394 -15.820 3.260 1.00 96.12 265 GLY A CA 1
ATOM 2076 C C . GLY A 1 265 ? -21.113 -16.867 2.414 1.00 96.12 265 GLY A C 1
ATOM 2077 O O . GLY A 1 265 ? -21.237 -16.687 1.200 1.00 96.12 265 GLY A O 1
ATOM 2078 N N . ASP A 1 266 ? -21.582 -17.939 3.043 1.00 96.81 266 ASP A N 1
ATOM 2079 C CA . ASP A 1 266 ? -22.332 -19.006 2.373 1.00 96.81 266 ASP A CA 1
ATOM 2080 C C . ASP A 1 266 ? -23.702 -18.495 1.901 1.00 96.81 266 ASP A C 1
ATOM 2082 O O . ASP A 1 266 ? -24.294 -19.016 0.954 1.00 96.81 266 ASP A O 1
ATOM 2086 N N . THR A 1 267 ? -24.190 -17.417 2.525 1.00 97.12 267 THR A N 1
ATOM 2087 C CA . THR A 1 267 ? -25.376 -16.670 2.099 1.00 97.12 267 THR A CA 1
ATOM 2088 C C . THR A 1 267 ? -25.113 -15.165 2.027 1.00 97.12 267 THR A C 1
ATOM 2090 O O . THR A 1 267 ? -24.194 -14.630 2.651 1.00 97.12 267 THR A O 1
ATOM 2093 N N . ALA A 1 268 ? -25.974 -14.443 1.303 1.00 96.19 268 ALA A N 1
ATOM 2094 C CA . ALA A 1 268 ? -25.918 -12.982 1.243 1.00 96.19 268 ALA A CA 1
ATOM 2095 C C . ALA A 1 268 ? -26.106 -12.322 2.623 1.00 96.19 268 ALA A C 1
ATOM 2097 O O . ALA A 1 268 ? -25.470 -11.308 2.903 1.00 96.19 268 ALA A O 1
ATOM 2098 N N . ALA A 1 269 ? -26.954 -12.901 3.482 1.00 95.75 269 ALA A N 1
ATOM 2099 C CA . ALA A 1 269 ? -27.179 -12.407 4.839 1.00 95.75 269 ALA A CA 1
ATOM 2100 C C . ALA A 1 269 ? -25.911 -12.539 5.695 1.00 95.75 269 ALA A C 1
ATOM 2102 O O . ALA A 1 269 ? -25.493 -11.576 6.332 1.00 95.75 269 ALA A O 1
ATOM 2103 N N . GLU A 1 270 ? -25.247 -13.691 5.624 1.00 96.94 270 GLU A N 1
ATOM 2104 C CA . GLU A 1 270 ? -23.992 -13.929 6.336 1.00 96.94 270 GLU A CA 1
ATOM 2105 C C . GLU A 1 270 ? -22.866 -13.005 5.845 1.00 96.94 270 GLU A C 1
ATOM 2107 O O . GLU A 1 270 ? -22.119 -12.443 6.644 1.00 96.94 270 GLU A O 1
ATOM 2112 N N . ALA A 1 271 ? -22.754 -12.790 4.529 1.00 96.94 271 ALA A N 1
ATOM 2113 C CA . ALA A 1 271 ? -21.770 -11.862 3.974 1.00 96.94 271 ALA A CA 1
ATOM 2114 C C . ALA A 1 271 ? -22.005 -10.415 4.455 1.00 96.94 271 ALA A C 1
ATOM 2116 O O . ALA A 1 271 ? -21.045 -9.709 4.767 1.00 96.94 271 ALA A O 1
ATOM 2117 N N . GLN A 1 272 ? -23.269 -9.979 4.549 1.00 95.75 272 GLN A N 1
ATOM 2118 C CA . GLN A 1 272 ? -23.649 -8.664 5.085 1.00 95.75 272 GLN A CA 1
ATOM 2119 C C . GLN A 1 272 ? -23.316 -8.536 6.575 1.00 95.75 272 GLN A C 1
ATOM 2121 O O . GLN A 1 272 ? -22.760 -7.519 6.991 1.00 95.75 272 GLN A O 1
ATOM 2126 N N . GLU A 1 273 ? -23.604 -9.568 7.369 1.00 95.75 273 GLU A N 1
ATOM 2127 C CA . GLU A 1 273 ? -23.287 -9.601 8.798 1.00 95.75 273 GLU A CA 1
ATOM 2128 C C . GLU A 1 273 ? -21.774 -9.509 9.039 1.00 95.75 273 GLU A C 1
ATOM 2130 O O . GLU A 1 273 ? -21.316 -8.610 9.751 1.00 95.75 273 GLU A O 1
ATOM 2135 N N . LYS A 1 274 ? -20.987 -10.348 8.352 1.00 93.50 274 LYS A N 1
ATOM 2136 C CA . LYS A 1 274 ? -19.516 -10.305 8.384 1.00 93.50 274 LYS A CA 1
ATOM 2137 C C . LYS A 1 274 ? -18.979 -8.943 7.949 1.00 93.50 274 LYS A C 1
ATOM 2139 O O . LYS A 1 274 ? -18.063 -8.405 8.568 1.00 93.50 274 LYS A O 1
ATOM 2144 N N . ALA A 1 275 ? -19.546 -8.353 6.896 1.00 92.94 275 ALA A N 1
ATOM 2145 C CA . ALA A 1 275 ? -19.125 -7.039 6.418 1.00 92.94 275 ALA A CA 1
ATOM 2146 C C . ALA A 1 275 ? -19.418 -5.933 7.444 1.00 92.94 275 ALA A C 1
ATOM 2148 O O . ALA A 1 275 ? -18.597 -5.029 7.620 1.00 92.94 275 ALA A O 1
ATOM 2149 N N . ALA A 1 276 ? -20.559 -6.002 8.135 1.00 92.31 276 ALA A N 1
ATOM 2150 C CA . ALA A 1 276 ? -20.905 -5.069 9.201 1.00 92.31 276 ALA A CA 1
ATOM 2151 C C . ALA A 1 276 ? -19.968 -5.214 10.410 1.00 92.31 276 ALA A C 1
ATOM 2153 O O . ALA A 1 276 ? -19.537 -4.206 10.970 1.00 92.31 276 ALA A O 1
ATOM 2154 N N . GLU A 1 277 ? -19.612 -6.445 10.786 1.00 90.25 277 GLU A N 1
ATOM 2155 C CA . GLU A 1 277 ? -18.640 -6.723 11.846 1.00 90.25 277 GLU A CA 1
ATOM 2156 C C . GLU A 1 277 ? -17.254 -6.151 11.514 1.00 90.25 277 GLU A C 1
ATOM 2158 O O . GLU A 1 277 ? -16.726 -5.347 12.284 1.00 90.25 277 GLU A O 1
ATOM 2163 N N . ILE A 1 278 ? -16.710 -6.475 10.335 1.00 90.00 278 ILE A N 1
ATOM 2164 C CA . ILE A 1 278 ? -15.410 -5.967 9.870 1.00 90.00 278 ILE A CA 1
ATOM 2165 C C . ILE A 1 278 ? -15.410 -4.433 9.847 1.00 90.00 278 ILE A C 1
ATOM 2167 O O . ILE A 1 278 ? -14.466 -3.805 10.321 1.00 90.00 278 ILE A O 1
ATOM 2171 N N . ARG A 1 279 ? -16.482 -3.804 9.345 1.00 88.81 279 ARG A N 1
ATOM 2172 C CA . ARG A 1 279 ? -16.583 -2.337 9.275 1.00 88.81 279 ARG A CA 1
ATOM 2173 C C . ARG A 1 279 ? -16.577 -1.678 10.654 1.00 88.81 279 ARG A C 1
ATOM 2175 O O . ARG A 1 279 ? -15.953 -0.629 10.815 1.00 88.81 279 ARG A O 1
ATOM 2182 N N . ARG A 1 280 ? -17.260 -2.277 11.638 1.00 86.94 280 ARG A N 1
ATOM 2183 C CA . ARG A 1 280 ? -17.226 -1.804 13.031 1.00 86.94 280 ARG A CA 1
ATOM 2184 C C . ARG A 1 280 ? -15.803 -1.845 13.581 1.00 86.94 280 ARG A C 1
ATOM 2186 O O . ARG A 1 280 ? -15.360 -0.870 14.171 1.00 86.94 280 ARG A O 1
ATOM 2193 N N . GLN A 1 281 ? -15.065 -2.918 13.312 1.00 85.38 281 GLN A N 1
ATOM 2194 C CA . GLN A 1 281 ? -13.680 -3.054 13.767 1.00 85.38 281 GLN A CA 1
ATOM 2195 C C . GLN A 1 281 ? -12.705 -2.112 13.032 1.00 85.38 281 GLN A C 1
ATOM 2197 O O . GLN A 1 281 ? -11.754 -1.630 13.636 1.00 85.38 281 GLN A O 1
ATOM 2202 N N . GLN A 1 282 ? -12.950 -1.795 11.754 1.00 86.69 282 GLN A N 1
ATOM 2203 C CA . GLN A 1 282 ? -12.174 -0.801 10.987 1.00 86.69 282 GLN A CA 1
ATOM 2204 C C . GLN A 1 282 ? -12.394 0.648 11.462 1.00 86.69 282 GLN A C 1
ATOM 2206 O O . GLN A 1 282 ? -11.618 1.541 11.110 1.00 86.69 282 GLN A O 1
ATOM 2211 N N . THR A 1 283 ? -13.458 0.894 12.233 1.00 86.38 283 THR A N 1
ATOM 2212 C CA . THR A 1 283 ? -13.855 2.214 12.738 1.00 86.38 283 THR A CA 1
ATOM 2213 C C . THR A 1 283 ? -13.665 2.260 14.251 1.00 86.38 283 THR A C 1
ATOM 2215 O O . THR A 1 283 ? -14.622 2.292 15.022 1.00 86.38 283 THR A O 1
ATOM 2218 N N . SER A 1 284 ? -12.410 2.240 14.690 1.00 81.19 284 SER A N 1
ATOM 2219 C CA . SER A 1 284 ? -12.078 2.412 16.103 1.00 81.19 284 SER A CA 1
ATOM 2220 C C . SER A 1 284 ? -12.459 3.810 16.616 1.00 81.19 284 SER A C 1
ATOM 2222 O O . SER A 1 284 ? -12.568 4.738 15.808 1.00 81.19 284 SER A O 1
ATOM 2224 N N . PRO A 1 285 ? -12.608 4.020 17.941 1.00 82.31 285 PRO A N 1
ATOM 2225 C CA . PRO A 1 285 ? -12.844 5.353 18.498 1.00 82.31 285 PRO A CA 1
ATOM 2226 C C . PRO A 1 285 ? -11.795 6.374 18.050 1.00 82.31 285 PRO A C 1
ATOM 2228 O O . PRO A 1 285 ? -12.144 7.498 17.691 1.00 82.31 285 PRO A O 1
ATOM 2231 N N . GLN A 1 286 ? -10.521 5.963 17.985 1.00 82.81 286 GLN A N 1
ATOM 2232 C CA . GLN A 1 286 ? -9.453 6.806 17.456 1.00 82.81 286 GLN A CA 1
ATOM 2233 C C . GLN A 1 286 ? -9.737 7.159 15.990 1.00 82.81 286 GLN A C 1
ATOM 2235 O O . GLN A 1 286 ? -9.836 8.332 15.658 1.00 82.81 286 GLN A O 1
ATOM 2240 N N . THR A 1 287 ? -9.960 6.174 15.114 1.00 82.81 287 THR A N 1
ATOM 2241 C CA . THR A 1 287 ? -10.243 6.410 13.686 1.00 82.81 287 THR A CA 1
ATOM 2242 C C . THR A 1 287 ? -11.492 7.272 13.456 1.00 82.81 287 THR A C 1
ATOM 2244 O O . THR A 1 287 ? -11.496 8.121 12.559 1.00 82.81 287 THR A O 1
ATOM 2247 N N . ALA A 1 288 ? -12.537 7.090 14.265 1.00 86.50 288 ALA A N 1
ATOM 2248 C CA . ALA A 1 288 ? -13.773 7.861 14.193 1.00 86.50 288 ALA A CA 1
ATOM 2249 C C . ALA A 1 288 ? -13.529 9.341 14.512 1.00 86.50 288 ALA A C 1
ATOM 2251 O O . ALA A 1 288 ? -13.904 10.194 13.710 1.00 86.50 288 ALA A O 1
ATOM 2252 N N . ILE A 1 289 ? -12.842 9.635 15.624 1.00 86.62 289 ILE A N 1
ATOM 2253 C CA . ILE A 1 289 ? -12.454 11.001 16.008 1.00 86.62 289 ILE A CA 1
ATOM 2254 C C . ILE A 1 289 ? -11.704 11.660 14.853 1.00 86.62 289 ILE A C 1
ATOM 2256 O O . ILE A 1 289 ? -12.137 12.689 14.354 1.00 86.62 289 ILE A O 1
ATOM 2260 N N . LEU A 1 290 ? -10.664 11.006 14.338 1.00 82.44 290 LEU A N 1
ATOM 2261 C CA . LEU A 1 290 ? -9.829 11.544 13.261 1.00 82.44 290 LEU A CA 1
ATOM 2262 C C . LEU A 1 290 ? -10.607 11.868 11.995 1.00 82.44 290 LEU A C 1
ATOM 2264 O O . LEU A 1 290 ? -10.405 12.913 11.380 1.00 82.44 290 LEU A O 1
ATOM 2268 N N . THR A 1 291 ? -11.502 10.965 11.611 1.00 85.44 291 THR A N 1
ATOM 2269 C CA . THR A 1 291 ? -12.346 11.150 10.433 1.00 85.44 291 THR A CA 1
ATOM 2270 C C . THR A 1 291 ? -13.274 12.350 10.625 1.00 85.44 291 THR A C 1
ATOM 2272 O O . THR A 1 291 ? -13.407 13.176 9.726 1.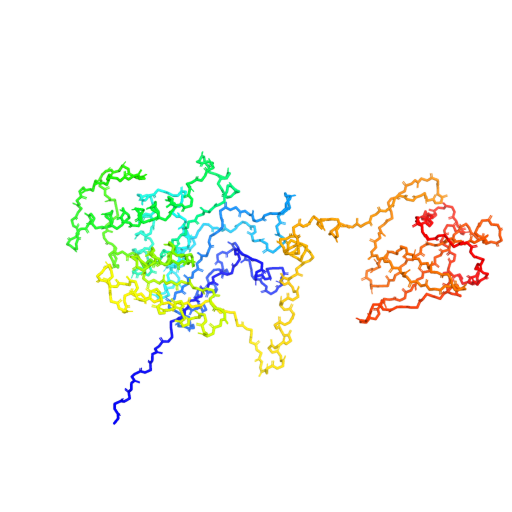00 85.44 291 THR A O 1
ATOM 2275 N N . LEU A 1 292 ? -13.886 12.489 11.803 1.00 89.31 292 LEU A N 1
ATOM 2276 C CA . LEU A 1 292 ? -14.777 13.608 12.115 1.00 89.31 292 LEU A CA 1
ATOM 2277 C C . LEU A 1 292 ? -14.030 14.942 12.194 1.00 89.31 292 LEU A C 1
ATOM 2279 O O . LEU A 1 292 ? -14.508 15.933 11.649 1.00 89.31 292 LEU A O 1
ATOM 2283 N N . GLU A 1 293 ? -12.839 14.972 12.791 1.00 88.94 293 GLU A N 1
ATOM 2284 C CA . GLU A 1 293 ? -11.996 16.169 12.816 1.00 88.94 293 GLU A CA 1
ATOM 2285 C C . GLU A 1 293 ? -11.591 16.603 11.397 1.00 88.94 293 GLU A C 1
ATOM 2287 O O . GLU A 1 293 ? -11.610 17.793 11.094 1.00 88.94 293 GLU A O 1
ATOM 2292 N N . GLN A 1 294 ? -11.280 15.660 10.495 1.00 84.44 294 GLN A N 1
ATOM 2293 C CA . GLN A 1 294 ? -10.971 15.961 9.089 1.00 84.44 294 GLN A CA 1
ATOM 2294 C C . GLN A 1 294 ? -12.170 16.530 8.320 1.00 84.44 294 GLN A C 1
ATOM 2296 O O . GLN A 1 294 ? -11.990 17.383 7.453 1.00 84.44 294 GLN A O 1
ATOM 2301 N N . ILE A 1 295 ? -13.383 16.059 8.619 1.00 88.50 295 ILE A N 1
ATOM 2302 C CA . ILE A 1 295 ? -14.611 16.514 7.953 1.00 88.50 295 ILE A CA 1
ATOM 2303 C C . ILE A 1 295 ? -15.067 17.871 8.503 1.00 88.50 295 ILE A C 1
ATOM 2305 O O . ILE A 1 295 ? -15.481 18.736 7.734 1.00 88.50 295 ILE A O 1
ATOM 2309 N N . TRP A 1 296 ? -15.020 18.060 9.823 1.00 90.00 296 TRP A N 1
ATOM 2310 C CA . TRP A 1 296 ? -15.566 19.246 10.490 1.00 90.00 296 TRP A CA 1
ATOM 2311 C C . TRP A 1 296 ? -14.535 20.340 10.759 1.00 90.00 296 TRP A C 1
ATOM 2313 O O . TRP A 1 296 ? -14.920 21.478 11.014 1.00 90.00 296 TRP A O 1
ATOM 2323 N N . GLY A 1 297 ? -13.240 20.026 10.704 1.00 87.88 297 GLY A N 1
ATOM 2324 C CA . GLY A 1 297 ? -12.168 20.977 10.999 1.00 87.88 297 GLY A CA 1
ATOM 2325 C C . GLY A 1 297 ? -12.109 21.404 12.470 1.00 87.88 297 GLY A C 1
ATOM 2326 O O . GLY A 1 297 ? -11.607 22.484 12.769 1.00 87.88 297 GLY A O 1
ATOM 2327 N N . VAL A 1 298 ? -12.640 20.588 13.386 1.00 87.81 298 VAL A N 1
ATOM 2328 C CA . VAL A 1 298 ? -12.703 20.856 14.835 1.00 87.81 298 VAL A CA 1
ATOM 2329 C C . VAL A 1 298 ? -11.885 19.806 15.578 1.00 87.81 298 VAL A C 1
ATOM 2331 O O . VAL A 1 298 ? -11.853 18.665 15.144 1.00 87.81 298 VAL A O 1
ATOM 2334 N N . ASP A 1 299 ? -11.249 20.177 16.693 1.00 83.75 299 ASP A N 1
ATOM 2335 C CA . ASP A 1 299 ? -10.566 19.242 17.595 1.00 83.75 299 ASP A CA 1
ATOM 2336 C C . ASP A 1 299 ? -11.576 18.464 18.458 1.00 83.75 299 ASP A C 1
ATOM 2338 O O . ASP A 1 299 ? -12.339 19.055 19.222 1.00 83.75 299 ASP A O 1
ATOM 2342 N N . LEU A 1 300 ? -11.558 17.137 18.350 1.00 84.56 300 LEU A N 1
ATOM 2343 C CA . LEU A 1 300 ? -12.406 16.203 19.094 1.00 84.56 300 LEU A CA 1
ATOM 2344 C C . LEU A 1 300 ? -11.583 15.250 19.975 1.00 84.56 300 LEU A C 1
ATOM 2346 O O . LEU A 1 300 ? -12.101 14.246 20.467 1.00 84.56 300 LEU A O 1
ATOM 2350 N N . SER A 1 301 ? -10.303 15.546 20.201 1.00 74.50 301 SER A N 1
ATOM 2351 C CA . SER A 1 301 ? -9.388 14.683 20.958 1.00 74.50 301 SER A CA 1
ATOM 2352 C C . SER A 1 301 ? -9.852 14.388 22.391 1.00 74.50 301 SER A C 1
ATOM 2354 O O . SER A 1 301 ? -9.542 13.317 22.916 1.00 74.50 301 SER A O 1
ATOM 2356 N N . SER A 1 302 ? -10.665 15.270 22.983 1.00 72.00 302 SER A N 1
ATOM 2357 C CA . SER A 1 302 ? -11.266 15.107 24.314 1.00 72.00 302 SER A CA 1
ATOM 2358 C C . SER A 1 302 ? -12.310 13.986 24.412 1.00 72.00 302 SER A C 1
ATOM 2360 O O . SER A 1 302 ? -12.641 13.555 25.517 1.00 72.00 302 SER A O 1
ATOM 2362 N N . TYR A 1 303 ? -12.832 13.487 23.287 1.00 72.44 303 TYR A N 1
ATOM 2363 C CA . TYR A 1 303 ? -13.806 12.389 23.263 1.00 72.44 303 TYR A CA 1
ATOM 2364 C C . TYR A 1 303 ? -13.158 10.997 23.341 1.00 72.44 303 TYR A C 1
ATOM 2366 O O . TYR A 1 303 ? -13.867 10.011 23.523 1.00 72.44 303 TYR A O 1
ATOM 2374 N N . GLY A 1 304 ? -11.829 10.901 23.214 1.00 63.25 304 GLY A N 1
ATOM 2375 C CA . GLY A 1 304 ? -11.085 9.634 23.226 1.00 63.25 304 GLY A CA 1
ATOM 2376 C C . GLY A 1 304 ? -10.315 9.343 24.516 1.00 63.25 304 GLY A C 1
ATOM 2377 O O . GLY A 1 304 ? -9.619 8.331 24.581 1.00 63.25 304 GLY A O 1
ATOM 2378 N N . GLU A 1 305 ? -10.381 10.219 25.521 1.00 63.47 305 GLU A N 1
ATOM 2379 C CA . GLU A 1 305 ? -9.654 10.052 26.783 1.00 63.47 305 GLU A CA 1
ATOM 2380 C C . GLU A 1 305 ? -10.583 9.548 27.897 1.00 63.47 305 GLU A C 1
ATOM 2382 O O . GLU A 1 305 ? -11.701 10.060 28.026 1.00 63.47 305 GLU A O 1
ATOM 2387 N N . PRO A 1 306 ? -10.146 8.575 28.727 1.00 64.44 306 PRO A N 1
ATOM 2388 C CA . PRO A 1 306 ? -10.871 8.204 29.934 1.00 64.44 306 PRO A CA 1
ATOM 2389 C C . PRO A 1 306 ? -11.115 9.454 30.776 1.00 64.44 306 PRO A C 1
ATOM 2391 O O . PRO A 1 306 ? -10.176 10.088 31.264 1.00 64.44 306 PRO A O 1
ATOM 2394 N N . ARG A 1 307 ? -12.383 9.827 30.946 1.00 74.38 307 ARG A N 1
ATOM 2395 C CA . ARG A 1 307 ? -12.731 10.960 31.798 1.00 74.38 307 ARG A CA 1
ATOM 2396 C C . ARG A 1 307 ? -12.499 10.529 33.236 1.00 74.38 307 ARG A C 1
ATOM 2398 O O . ARG A 1 307 ? -13.008 9.503 33.669 1.00 74.38 307 ARG A O 1
ATOM 2405 N N . SER A 1 308 ? -11.715 11.293 33.983 1.00 83.12 308 SER A N 1
ATOM 2406 C CA . SER A 1 308 ? -11.577 11.080 35.420 1.00 83.12 308 SER A CA 1
ATOM 2407 C C . SER A 1 308 ? -11.751 12.392 36.156 1.00 83.12 308 SER A C 1
ATOM 2409 O O . SER A 1 308 ? -11.322 13.447 35.690 1.00 83.12 308 SER A O 1
ATOM 2411 N N . VAL A 1 309 ? -12.396 12.321 37.312 1.00 86.38 309 VAL A N 1
ATOM 2412 C CA . VAL A 1 309 ? -12.565 13.460 38.213 1.00 86.38 309 VAL A CA 1
ATOM 2413 C C . VAL A 1 309 ? -11.863 13.160 39.523 1.00 86.38 309 VAL A C 1
ATOM 2415 O O . VAL A 1 309 ? -11.850 12.019 39.986 1.00 86.38 309 VAL A O 1
ATOM 2418 N N . ARG A 1 310 ? -11.241 14.176 40.126 1.00 90.94 310 ARG A N 1
ATOM 2419 C CA . ARG A 1 310 ? -10.690 14.034 41.475 1.00 90.94 310 ARG A CA 1
ATOM 2420 C C . ARG A 1 310 ? -11.785 14.310 42.486 1.00 90.94 310 ARG A C 1
ATOM 2422 O O . ARG A 1 310 ? -12.272 15.432 42.568 1.00 90.94 310 ARG A O 1
ATOM 2429 N N . VAL A 1 311 ? -12.120 13.293 43.262 1.00 91.81 311 VAL A N 1
ATOM 2430 C CA . VAL A 1 311 ? -13.083 13.375 44.361 1.00 91.81 311 VAL A CA 1
ATOM 2431 C C . VAL A 1 311 ? -12.376 13.058 45.663 1.00 91.81 311 VAL A C 1
ATOM 2433 O O . VAL A 1 311 ? -11.421 12.277 45.686 1.00 91.81 311 VAL A O 1
ATOM 2436 N N . GLU A 1 312 ? -12.806 13.702 46.742 1.00 92.31 312 GLU A N 1
ATOM 2437 C CA . GLU A 1 312 ? -12.393 13.311 48.084 1.00 92.31 312 GLU A CA 1
ATOM 2438 C C . GLU A 1 312 ? -12.923 11.906 48.386 1.00 92.31 312 GLU A C 1
ATOM 2440 O O . GLU A 1 312 ? -13.995 11.525 47.920 1.00 92.31 312 GLU A O 1
ATOM 2445 N N . ASN A 1 313 ? -12.171 11.119 49.147 1.00 91.12 313 ASN A N 1
ATOM 2446 C CA . ASN A 1 313 ? -12.619 9.811 49.604 1.00 91.12 313 ASN A CA 1
ATOM 2447 C C . ASN A 1 313 ? -12.902 9.841 51.108 1.00 91.12 313 ASN A C 1
ATOM 2449 O O . ASN A 1 313 ? -12.526 10.779 51.804 1.00 91.12 313 ASN A O 1
ATOM 2453 N N . ALA A 1 314 ? -13.533 8.789 51.628 1.00 87.25 314 ALA A N 1
ATOM 2454 C CA . ALA A 1 314 ? -13.921 8.674 53.035 1.00 87.25 314 ALA A CA 1
ATOM 2455 C C . ALA A 1 314 ? -12.770 8.890 54.046 1.00 87.25 314 ALA A C 1
ATOM 2457 O O . ALA A 1 314 ? -13.047 9.260 55.183 1.00 87.25 314 ALA A O 1
ATOM 2458 N N . ASP A 1 315 ? -11.511 8.708 53.629 1.00 89.25 315 ASP A N 1
ATOM 2459 C CA . ASP A 1 315 ? -10.289 8.946 54.410 1.00 89.25 315 ASP A CA 1
ATOM 2460 C C . ASP A 1 315 ? -9.729 10.383 54.294 1.00 89.25 315 ASP A C 1
ATOM 2462 O O . ASP A 1 315 ? -8.602 10.648 54.717 1.00 89.25 315 ASP A O 1
ATOM 2466 N N . GLY A 1 316 ? -10.475 11.303 53.676 1.00 88.31 316 GLY A N 1
ATOM 2467 C CA . GLY A 1 316 ? -10.098 12.706 53.478 1.00 88.31 316 GLY A CA 1
ATOM 2468 C C . GLY A 1 316 ? -9.070 12.940 52.368 1.00 88.31 316 GLY A C 1
ATOM 2469 O O . GLY A 1 316 ? -8.540 14.044 52.235 1.00 88.31 316 GLY A O 1
ATOM 2470 N N . ARG A 1 317 ? -8.724 11.915 51.572 1.00 90.69 317 ARG A N 1
ATOM 2471 C CA . ARG A 1 317 ? -7.706 12.029 50.514 1.00 90.69 317 ARG A CA 1
ATOM 2472 C C . ARG A 1 317 ? -8.333 12.020 49.120 1.00 90.69 317 ARG A C 1
ATOM 2474 O O . ARG A 1 317 ? -9.029 11.060 48.785 1.00 90.69 317 ARG A O 1
ATOM 2481 N N . PRO A 1 318 ? -8.028 13.009 48.258 1.00 90.06 318 PRO A N 1
ATOM 2482 C CA . PRO A 1 318 ? -8.576 13.046 46.912 1.00 90.06 318 PRO A CA 1
ATOM 2483 C C . PRO A 1 318 ? -7.934 11.998 45.999 1.00 90.06 318 PRO A C 1
ATOM 2485 O O . PRO A 1 318 ? -6.705 11.947 45.878 1.00 90.06 318 PRO A O 1
ATOM 2488 N N . ARG A 1 319 ? -8.744 11.212 45.287 1.00 91.31 319 ARG A N 1
ATOM 2489 C CA . ARG A 1 319 ? -8.302 10.212 44.294 1.00 91.31 319 ARG A CA 1
ATOM 2490 C C . ARG A 1 319 ? -9.062 10.379 42.979 1.00 91.31 319 ARG A C 1
ATOM 2492 O O . ARG A 1 319 ? -10.078 11.062 42.933 1.00 91.31 319 ARG A O 1
ATOM 2499 N N . GLY A 1 320 ? -8.524 9.812 41.900 1.00 87.75 320 GLY A N 1
ATOM 2500 C CA . GLY A 1 320 ? -9.205 9.796 40.607 1.00 87.75 320 GLY A CA 1
ATOM 2501 C C . GLY A 1 320 ? -10.351 8.785 40.610 1.00 87.75 320 GLY A C 1
ATOM 2502 O O . GLY A 1 320 ? -10.143 7.632 40.983 1.00 87.75 320 GLY A O 1
ATOM 2503 N N . LEU A 1 321 ? -11.531 9.222 40.185 1.00 87.44 321 LEU A N 1
ATOM 2504 C CA . LEU A 1 321 ? -12.689 8.387 39.890 1.00 87.44 321 LEU A CA 1
ATOM 2505 C C . LEU A 1 321 ? -12.863 8.337 38.371 1.00 87.44 321 LEU A C 1
ATOM 2507 O O . LEU A 1 321 ? -13.031 9.381 37.739 1.00 87.44 321 LEU A O 1
ATOM 2511 N N . GLY A 1 322 ? -12.783 7.140 37.790 1.00 85.69 322 GLY A N 1
ATOM 2512 C CA . GLY A 1 322 ? -13.002 6.930 36.361 1.00 85.69 322 GLY A CA 1
ATOM 2513 C C . GLY A 1 322 ? -14.481 7.056 36.004 1.00 85.69 322 GLY A C 1
ATOM 2514 O O . GLY A 1 322 ? -15.334 6.459 36.658 1.00 85.69 322 GLY A O 1
ATOM 2515 N N . LEU A 1 323 ? -14.774 7.819 34.961 1.00 89.06 323 LEU A N 1
ATOM 2516 C CA . LEU A 1 323 ? -16.107 8.035 34.420 1.00 89.06 323 LEU A CA 1
ATOM 2517 C C . LEU A 1 323 ? -16.197 7.371 33.047 1.00 89.06 323 LEU A C 1
ATOM 2519 O O . LEU A 1 323 ? -15.298 7.510 32.218 1.00 89.06 323 LEU A O 1
ATOM 2523 N N . GLY A 1 324 ? -17.292 6.654 32.820 1.00 83.94 324 GLY A N 1
ATOM 2524 C CA . GLY A 1 324 ? -17.580 5.946 31.574 1.00 83.94 324 GLY A CA 1
ATOM 2525 C C . GLY A 1 324 ? -18.861 6.407 30.878 1.00 83.94 324 GLY A C 1
ATOM 2526 O O . GLY A 1 324 ? -19.091 6.007 29.742 1.00 83.94 324 GLY A O 1
ATOM 2527 N N . GLY A 1 325 ? -19.682 7.253 31.512 1.00 87.06 325 GLY A N 1
ATOM 2528 C CA . GLY A 1 325 ? -20.906 7.765 30.896 1.00 87.06 325 GLY A CA 1
ATOM 2529 C C . GLY A 1 325 ? -21.669 8.777 31.749 1.00 87.06 325 GLY A C 1
ATOM 2530 O O . GLY A 1 325 ? -21.227 9.166 32.833 1.00 87.06 325 GLY A O 1
ATOM 2531 N N . GLU A 1 326 ? -22.834 9.175 31.241 1.00 92.44 326 GLU A N 1
ATOM 2532 C CA . GLU A 1 326 ? -23.781 10.076 31.897 1.00 92.44 326 GLU A CA 1
ATOM 2533 C C . GLU A 1 326 ? -25.193 9.468 31.877 1.00 92.44 326 GLU A C 1
ATOM 2535 O O . GLU A 1 326 ? -25.621 8.906 30.869 1.00 92.44 326 GLU A O 1
ATOM 2540 N N . LEU A 1 327 ? -25.916 9.582 32.990 1.00 93.69 327 LEU A N 1
ATOM 2541 C CA . LEU A 1 327 ? -27.328 9.233 33.117 1.00 93.69 327 LEU A CA 1
ATOM 2542 C C . LEU A 1 327 ? -28.146 10.511 33.235 1.00 93.69 327 LEU A C 1
ATOM 2544 O O . LEU A 1 327 ? -28.158 11.134 34.295 1.00 93.69 327 LEU A O 1
ATOM 2548 N N . ALA A 1 328 ? -28.835 10.877 32.158 1.00 94.62 328 ALA A N 1
ATOM 2549 C CA . ALA A 1 328 ? -29.818 11.951 32.171 1.00 94.62 328 ALA A CA 1
ATOM 2550 C C . ALA A 1 328 ? -31.194 11.396 32.566 1.00 94.62 328 ALA A C 1
ATOM 2552 O O . ALA A 1 328 ? -31.668 10.422 31.978 1.00 94.62 328 ALA A O 1
ATOM 2553 N N . PHE A 1 329 ? -31.837 12.002 33.561 1.00 94.25 329 PHE A N 1
ATOM 2554 C CA . PHE A 1 329 ? -33.171 11.613 34.017 1.00 94.25 329 PHE A CA 1
ATOM 2555 C C . PHE A 1 329 ? -33.935 12.806 34.592 1.00 94.25 329 PHE A C 1
ATOM 2557 O O . PHE A 1 329 ? -33.358 13.829 34.954 1.00 94.25 329 PHE A O 1
ATOM 2564 N N . THR A 1 330 ? -35.254 12.659 34.698 1.00 93.12 330 THR A N 1
ATOM 2565 C CA . THR A 1 330 ? -36.127 13.644 35.341 1.00 93.12 330 THR A CA 1
ATOM 2566 C C . THR A 1 330 ? -36.628 13.091 36.667 1.00 93.12 330 THR A C 1
ATOM 2568 O O . THR A 1 330 ? -37.115 11.961 36.721 1.00 93.12 330 THR A O 1
ATOM 2571 N N . LEU A 1 331 ? -36.548 13.891 37.727 1.00 89.38 331 LEU A N 1
ATOM 2572 C CA . LEU A 1 331 ? -37.106 13.577 39.041 1.00 89.38 331 LEU A CA 1
ATOM 2573 C C . LEU A 1 331 ? -37.830 14.815 39.581 1.00 89.38 331 LEU A C 1
ATOM 2575 O O . LEU A 1 331 ? -37.281 15.911 39.531 1.00 89.38 331 LEU A O 1
ATOM 2579 N N . ASP A 1 332 ? -39.081 14.657 40.021 1.00 87.50 332 ASP A N 1
ATOM 2580 C CA . ASP A 1 332 ? -39.967 15.755 40.454 1.00 87.50 332 ASP A CA 1
ATOM 2581 C C . ASP A 1 332 ? -40.009 16.958 39.486 1.00 87.50 332 ASP A C 1
ATOM 2583 O O . ASP A 1 332 ? -40.080 18.120 39.882 1.00 87.50 332 ASP A O 1
ATOM 2587 N N . GLY A 1 333 ? -39.959 16.675 38.180 1.00 87.75 333 GLY A N 1
ATOM 2588 C CA . GLY A 1 333 ? -40.000 17.693 37.124 1.00 87.75 333 GLY A CA 1
ATOM 2589 C C . GLY A 1 333 ? -38.696 18.473 36.922 1.00 87.75 333 GLY A C 1
ATOM 2590 O O . GLY A 1 333 ? -38.681 19.397 36.113 1.00 87.75 333 GLY A O 1
ATOM 2591 N N . GLN A 1 334 ? -37.613 18.111 37.614 1.00 89.06 334 GLN A N 1
ATOM 2592 C CA . GLN A 1 334 ? -36.273 18.662 37.406 1.00 89.06 334 GLN A CA 1
ATOM 2593 C C . GLN A 1 334 ? -35.398 17.671 36.635 1.00 89.06 334 GLN A C 1
ATOM 2595 O O . GLN A 1 334 ? -35.441 16.465 36.885 1.00 89.06 334 GLN A O 1
ATOM 2600 N N . GLU A 1 335 ? -34.616 18.178 35.685 1.00 92.88 335 GLU A N 1
ATOM 2601 C CA . GLU A 1 335 ? -33.639 17.383 34.941 1.00 92.88 335 GLU A CA 1
ATOM 2602 C C . GLU A 1 335 ? -32.329 17.279 35.720 1.00 92.88 335 GLU A C 1
ATOM 2604 O O . GLU A 1 335 ? -31.798 18.274 36.218 1.00 92.88 335 GLU A O 1
ATOM 2609 N N . PHE A 1 336 ? -31.799 16.064 35.794 1.00 92.25 336 PHE A N 1
ATOM 2610 C CA . PHE A 1 336 ? -30.533 15.753 36.434 1.00 92.25 336 PHE A CA 1
ATOM 2611 C C . PHE A 1 336 ? -29.669 14.920 35.498 1.00 92.25 336 PHE A C 1
ATOM 2613 O O . PHE A 1 336 ? -30.170 14.081 34.749 1.00 92.25 336 PHE A O 1
ATOM 2620 N N . THR A 1 337 ? -28.358 15.115 35.609 1.00 94.00 337 THR A N 1
ATOM 2621 C CA . THR A 1 337 ? -27.364 14.306 34.910 1.00 94.00 337 THR A CA 1
ATOM 2622 C C . THR A 1 337 ? -26.376 13.760 35.923 1.00 94.00 337 THR A C 1
ATOM 2624 O O . THR A 1 337 ? -25.651 14.523 36.558 1.00 94.00 337 THR A O 1
ATOM 2627 N N . PHE A 1 338 ? -26.337 12.438 36.069 1.00 94.69 338 PHE A N 1
ATOM 2628 C CA . PHE A 1 338 ? -25.337 11.761 36.888 1.00 94.69 338 PHE A CA 1
ATOM 2629 C C . PHE A 1 338 ? -24.162 11.299 36.044 1.00 94.69 338 PHE A C 1
ATOM 2631 O O . PHE A 1 338 ? -24.342 10.624 35.037 1.00 94.69 338 PHE A O 1
ATOM 2638 N N . GLN A 1 339 ? -22.952 11.582 36.503 1.00 93.75 339 GLN A N 1
ATOM 2639 C CA . GLN A 1 339 ? -21.738 10.960 36.001 1.00 93.75 339 GLN A CA 1
ATOM 2640 C C . GLN A 1 339 ? -21.600 9.553 36.589 1.00 93.75 339 GLN A C 1
ATOM 2642 O O . GLN A 1 339 ? -21.747 9.361 37.801 1.00 93.75 339 GLN A O 1
ATOM 2647 N N . VAL A 1 340 ? -21.314 8.566 35.740 1.00 94.50 340 VAL A N 1
ATOM 2648 C CA . VAL A 1 340 ? -21.244 7.153 36.138 1.00 94.50 340 VAL A CA 1
ATOM 2649 C C . VAL A 1 340 ? -19.960 6.484 35.678 1.00 94.50 340 VAL A C 1
ATOM 2651 O O . VAL A 1 340 ? -19.375 6.850 34.657 1.00 94.50 340 VAL A O 1
ATOM 2654 N N . THR A 1 341 ? -19.539 5.465 36.419 1.00 92.56 341 THR A N 1
ATOM 2655 C CA . THR A 1 341 ? -18.538 4.491 35.980 1.00 92.56 341 THR A CA 1
ATOM 2656 C C . THR A 1 341 ? -19.248 3.346 35.254 1.00 92.56 341 THR A C 1
ATOM 2658 O O . THR A 1 341 ? -20.371 2.990 35.612 1.00 92.56 341 THR A O 1
ATOM 2661 N N . VAL A 1 342 ? -18.601 2.781 34.234 1.00 90.12 342 VAL A N 1
ATOM 2662 C CA . VAL A 1 342 ? -19.064 1.570 33.541 1.00 90.12 342 VAL A CA 1
ATOM 2663 C C . VAL A 1 342 ? -18.204 0.406 34.022 1.00 90.12 342 VAL A C 1
ATOM 2665 O O . VAL A 1 342 ? -16.978 0.459 33.915 1.00 90.12 342 VAL A O 1
ATOM 2668 N N . GLU A 1 343 ? -18.845 -0.607 34.587 1.00 88.44 343 GLU A N 1
ATOM 2669 C CA . GLU A 1 343 ? -18.208 -1.825 35.082 1.00 88.44 343 GLU A CA 1
ATOM 2670 C C . GLU A 1 343 ? -17.862 -2.776 33.924 1.00 88.44 343 GLU A C 1
ATOM 2672 O O . GLU A 1 343 ? -18.332 -2.625 32.794 1.00 88.44 343 GLU A O 1
ATOM 2677 N N . ALA A 1 344 ? -17.039 -3.791 34.196 1.00 83.88 344 ALA A N 1
ATOM 2678 C CA . ALA A 1 344 ? -16.568 -4.728 33.170 1.00 83.88 344 ALA A CA 1
ATOM 2679 C C . ALA A 1 344 ? -17.696 -5.527 32.481 1.00 83.88 344 ALA A C 1
ATOM 2681 O O . ALA A 1 344 ? -17.531 -5.960 31.343 1.00 83.88 344 ALA A O 1
ATOM 2682 N N . ASP A 1 345 ? -18.831 -5.718 33.156 1.00 86.62 345 ASP A N 1
ATOM 2683 C CA . ASP A 1 345 ? -20.029 -6.375 32.620 1.00 86.62 345 ASP A CA 1
ATOM 2684 C C . ASP A 1 345 ? -20.994 -5.402 31.911 1.00 86.62 345 ASP A C 1
ATOM 2686 O O . ASP A 1 345 ? -22.080 -5.799 31.488 1.00 86.62 345 ASP A O 1
ATOM 2690 N N . GLY A 1 346 ? -20.604 -4.131 31.773 1.00 88.25 346 GLY A N 1
ATOM 2691 C CA . GLY A 1 346 ? -21.402 -3.067 31.170 1.00 88.25 346 GLY A CA 1
ATOM 2692 C C . GLY A 1 346 ? -22.427 -2.433 32.111 1.00 88.25 346 GLY A C 1
ATOM 2693 O O . GLY A 1 346 ? -23.077 -1.464 31.715 1.00 88.25 346 GLY A O 1
ATOM 2694 N N . SER A 1 347 ? -22.588 -2.938 33.340 1.00 93.88 347 SER A N 1
ATOM 2695 C CA . SER A 1 347 ? -23.437 -2.291 34.341 1.00 93.88 347 SER A CA 1
ATOM 2696 C C . SER A 1 347 ? -22.860 -0.942 34.767 1.00 93.88 347 SER A C 1
ATOM 2698 O O . SER A 1 347 ? -21.675 -0.652 34.589 1.00 93.88 347 SER A O 1
ATOM 2700 N N . LEU A 1 348 ? -23.724 -0.077 35.288 1.00 95.69 348 LEU A N 1
ATOM 2701 C CA . LEU A 1 348 ? -23.337 1.268 35.686 1.00 95.69 348 LEU A CA 1
ATOM 2702 C C . LEU A 1 348 ? -23.181 1.333 37.197 1.00 95.69 348 LEU A C 1
ATOM 2704 O O . LEU A 1 348 ? -23.936 0.715 37.948 1.00 95.69 348 LEU A O 1
ATOM 2708 N N . TRP A 1 349 ? -22.249 2.158 37.649 1.00 95.44 349 TRP A N 1
ATOM 2709 C CA . TRP A 1 349 ? -22.099 2.491 39.054 1.00 95.44 349 TRP A CA 1
ATOM 2710 C C . TRP A 1 349 ? -22.068 4.004 39.234 1.00 95.44 349 TRP A C 1
ATOM 2712 O O . TRP A 1 349 ? -21.288 4.712 38.595 1.00 95.44 349 TRP A O 1
ATOM 2722 N N . ALA A 1 350 ? -22.942 4.503 40.106 1.00 95.44 350 ALA A N 1
ATOM 2723 C CA . ALA A 1 350 ? -23.019 5.914 40.449 1.00 95.44 350 ALA A CA 1
ATOM 2724 C C . ALA A 1 350 ? -22.869 6.087 41.958 1.00 95.44 350 ALA A C 1
ATOM 2726 O O . ALA A 1 350 ? -23.521 5.391 42.739 1.00 95.44 350 ALA A O 1
ATOM 2727 N N . VAL A 1 351 ? -22.057 7.057 42.366 1.00 95.38 351 VAL A N 1
ATOM 2728 C CA . VAL A 1 351 ? -22.056 7.570 43.738 1.00 95.38 351 VAL A CA 1
ATOM 2729 C C . VAL A 1 351 ? -22.852 8.855 43.742 1.00 95.38 351 VAL A C 1
ATOM 2731 O O . VAL A 1 351 ? -22.572 9.729 42.923 1.00 95.38 351 VAL A O 1
ATOM 2734 N N . PHE A 1 352 ? -23.828 8.969 44.634 1.00 95.62 352 PHE A N 1
ATOM 2735 C CA . PHE A 1 352 ? -24.678 10.147 44.707 1.00 95.62 352 PHE A CA 1
ATOM 2736 C C . PHE A 1 352 ? -24.891 10.622 46.142 1.00 95.62 352 PHE A C 1
ATOM 2738 O O . PHE A 1 352 ? -24.816 9.846 47.100 1.00 95.62 352 PHE A O 1
ATOM 2745 N N . GLY A 1 353 ? -25.137 11.920 46.257 1.00 94.62 353 GLY A N 1
ATOM 2746 C CA . GLY A 1 353 ? -25.654 12.572 47.448 1.00 94.62 353 GLY A CA 1
ATOM 2747 C C . GLY A 1 353 ? -27.008 13.210 47.156 1.00 94.62 353 GLY A C 1
ATOM 2748 O O . GLY A 1 353 ? -27.437 13.326 46.008 1.00 94.62 353 GLY A O 1
ATOM 2749 N N . ASP A 1 354 ? -27.685 13.633 48.205 1.00 94.00 354 ASP A N 1
ATOM 2750 C CA . ASP A 1 354 ? -29.014 14.235 48.154 1.00 94.00 354 ASP A CA 1
ATOM 2751 C C . ASP A 1 354 ? -29.221 15.157 49.370 1.00 94.00 354 ASP A C 1
ATOM 2753 O O . ASP A 1 354 ? -28.341 15.256 50.229 1.00 94.00 354 ASP A O 1
ATOM 2757 N N . ALA A 1 355 ? -30.388 15.794 49.498 1.00 93.12 355 ALA A N 1
ATOM 2758 C CA . ALA A 1 355 ? -30.651 16.731 50.596 1.00 93.12 355 ALA A CA 1
ATOM 2759 C C . ALA A 1 355 ? -30.581 16.099 52.007 1.00 93.12 355 ALA A C 1
ATOM 2761 O O . ALA A 1 355 ? -30.399 16.816 52.990 1.00 93.12 355 ALA A O 1
ATOM 2762 N N . THR A 1 356 ? -30.696 14.770 52.123 1.00 91.25 356 THR A N 1
ATOM 2763 C CA . THR A 1 356 ? -30.580 14.039 53.401 1.00 91.25 356 THR A CA 1
ATOM 2764 C C . THR A 1 356 ? -29.147 13.625 53.750 1.00 91.25 356 THR A C 1
ATOM 2766 O O . THR A 1 356 ? -28.869 13.262 54.897 1.00 91.25 356 THR A O 1
ATOM 2769 N N . SER A 1 357 ? -28.223 13.681 52.786 1.00 91.94 357 SER A N 1
ATOM 2770 C CA . SER A 1 357 ? -26.875 13.123 52.917 1.00 91.94 357 SER A CA 1
ATOM 2771 C C . SER A 1 357 ? -26.073 13.802 54.031 1.00 91.94 357 SER A C 1
ATOM 2773 O O . SER A 1 357 ? -25.854 15.012 54.022 1.00 91.94 357 SER A O 1
ATOM 2775 N N . GLY A 1 358 ? -25.614 13.014 55.007 1.00 88.06 358 GLY A N 1
ATOM 2776 C CA . GLY A 1 358 ? -24.847 13.497 56.161 1.00 88.06 358 GLY A CA 1
ATOM 2777 C C . GLY A 1 358 ? -25.688 14.137 57.271 1.00 88.06 358 GLY A C 1
ATOM 2778 O O . GLY A 1 358 ? -25.117 14.576 58.269 1.00 88.06 358 GLY A O 1
ATOM 2779 N N . SER A 1 359 ? -27.017 14.176 57.120 1.00 87.69 359 SER A N 1
ATOM 2780 C CA . SER A 1 359 ? -27.951 14.594 58.168 1.00 87.69 359 SER A CA 1
ATOM 2781 C C . SER A 1 359 ? -28.802 13.414 58.641 1.00 87.69 359 SER A C 1
ATOM 2783 O O . SER A 1 359 ? -28.483 12.811 59.664 1.00 87.69 359 SER A O 1
ATOM 2785 N N . SER A 1 360 ? -29.850 13.057 57.897 1.00 86.81 360 SER A N 1
ATOM 2786 C CA . SER A 1 360 ? -30.709 11.906 58.188 1.00 86.81 360 SER A CA 1
ATOM 2787 C C . SER A 1 360 ? -30.272 10.620 57.483 1.00 86.81 360 SER A C 1
ATOM 2789 O O . SER A 1 360 ? -30.633 9.548 57.956 1.00 86.81 360 SER A O 1
ATOM 2791 N N . SER A 1 361 ? -29.447 10.702 56.431 1.00 86.88 361 SER A N 1
ATOM 2792 C CA . SER A 1 361 ? -28.853 9.542 55.753 1.00 86.88 361 SER A CA 1
ATOM 2793 C C . SER A 1 361 ? -27.316 9.573 55.786 1.00 86.88 361 SER A C 1
ATOM 2795 O O . SER A 1 361 ? -26.692 10.563 56.190 1.00 86.88 361 SER A O 1
ATOM 2797 N N . HIS A 1 362 ? -26.663 8.472 55.384 1.00 89.69 362 HIS A N 1
ATOM 2798 C CA . HIS A 1 362 ? -25.199 8.444 55.264 1.00 89.69 362 HIS A CA 1
ATOM 2799 C C . HIS A 1 362 ? -24.705 9.513 54.274 1.00 89.69 362 HI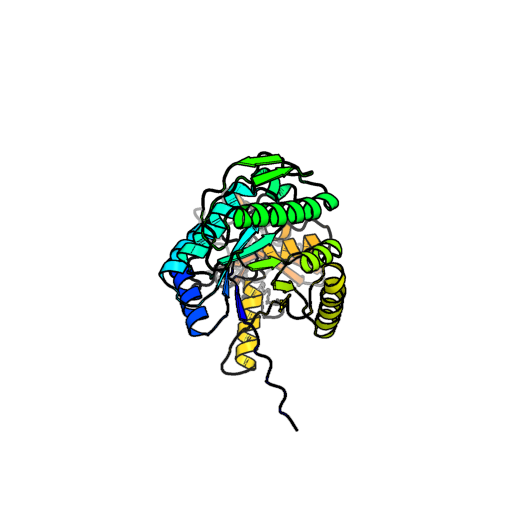S A C 1
ATOM 2801 O O . HIS A 1 362 ? -25.440 9.958 53.400 1.00 89.69 362 HIS A O 1
ATOM 2807 N N . ARG A 1 363 ? -23.434 9.919 54.388 1.00 91.38 363 ARG A N 1
ATOM 2808 C CA . ARG A 1 363 ? -22.840 11.042 53.630 1.00 91.38 363 ARG A CA 1
ATOM 2809 C C . ARG A 1 363 ? -22.985 10.944 52.103 1.00 91.38 363 ARG A C 1
ATOM 2811 O O . ARG A 1 363 ? -22.859 11.957 51.428 1.00 91.38 363 ARG A O 1
ATOM 2818 N N . PHE A 1 364 ? -23.172 9.739 51.574 1.00 92.88 364 PHE A N 1
ATOM 2819 C CA . PHE A 1 364 ? -23.452 9.431 50.173 1.00 92.88 364 PHE A CA 1
ATOM 2820 C C . PHE A 1 364 ? -23.913 7.972 50.060 1.00 92.88 364 PHE A C 1
ATOM 2822 O O . PHE A 1 364 ? -23.734 7.175 50.988 1.00 92.88 364 PHE A O 1
ATOM 2829 N N . ARG A 1 365 ? -24.489 7.608 48.915 1.00 93.25 365 ARG A N 1
ATOM 2830 C CA . ARG A 1 365 ? -24.990 6.262 48.608 1.00 93.25 365 ARG A CA 1
ATOM 2831 C C . ARG A 1 365 ? -24.577 5.833 47.205 1.00 93.25 365 ARG A C 1
ATOM 2833 O O . ARG A 1 365 ? -24.177 6.656 46.382 1.00 93.25 365 ARG A O 1
ATOM 2840 N N . PHE A 1 366 ? -24.657 4.533 46.941 1.00 93.44 366 PHE A N 1
ATOM 2841 C CA . PHE A 1 366 ? -24.364 3.958 45.631 1.00 93.44 366 PHE A CA 1
ATOM 2842 C C . PHE A 1 366 ? -25.644 3.553 44.907 1.00 93.44 366 PHE A C 1
ATOM 2844 O O . PHE A 1 366 ? -26.577 3.042 45.520 1.00 93.44 366 PHE A O 1
ATOM 2851 N N . LEU A 1 367 ? -25.655 3.723 43.589 1.00 93.69 367 LEU A N 1
ATOM 2852 C CA . LEU A 1 367 ? -26.617 3.110 42.679 1.00 93.69 367 LEU A CA 1
ATOM 2853 C C . LEU A 1 367 ? -25.880 2.161 41.746 1.00 93.69 367 LEU A C 1
ATOM 2855 O O . LEU A 1 367 ? -24.748 2.434 41.338 1.00 93.69 367 LEU A O 1
ATOM 2859 N N . ARG A 1 368 ? -26.553 1.068 41.386 1.00 93.81 368 ARG A N 1
ATOM 2860 C CA . ARG A 1 368 ? -26.069 0.110 40.389 1.00 93.81 368 ARG A CA 1
ATOM 2861 C C . ARG A 1 368 ? -27.104 -0.147 39.293 1.00 93.81 368 ARG A C 1
ATOM 2863 O O . ARG A 1 368 ? -27.746 -1.199 39.310 1.00 93.81 368 ARG A O 1
ATOM 2870 N N . PRO A 1 369 ? -27.344 0.821 38.390 1.00 95.19 369 PRO A N 1
ATOM 2871 C CA . PRO A 1 369 ? -28.200 0.594 37.233 1.00 95.19 369 PRO A CA 1
ATOM 2872 C C . PRO A 1 369 ? -27.649 -0.531 36.349 1.00 95.19 369 PRO A C 1
ATOM 2874 O O . PRO A 1 369 ? -26.438 -0.712 36.222 1.00 95.19 369 PRO A O 1
ATOM 2877 N N . ALA A 1 370 ? -28.547 -1.279 35.712 1.00 95.81 370 ALA A N 1
ATOM 2878 C CA . ALA A 1 370 ? -28.157 -2.287 34.732 1.00 95.81 370 ALA A CA 1
ATOM 2879 C C . ALA A 1 370 ? -27.516 -1.637 33.494 1.00 95.81 370 ALA A C 1
ATOM 2881 O O . ALA A 1 370 ? -27.679 -0.434 33.25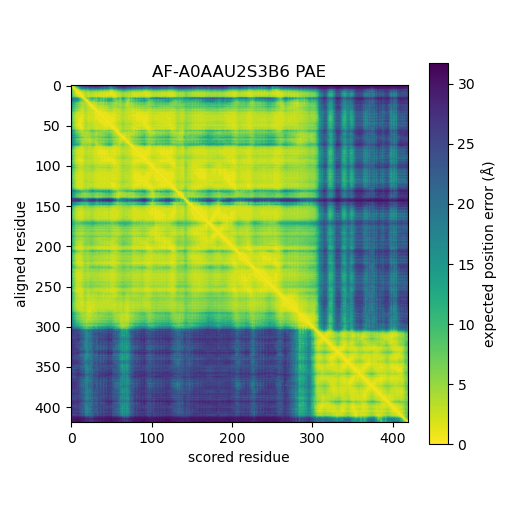6 1.00 95.81 370 ALA A O 1
ATOM 2882 N N . ALA A 1 371 ? -26.829 -2.454 32.692 1.00 94.25 371 ALA A N 1
ATOM 2883 C CA . ALA A 1 371 ? -26.319 -2.030 31.395 1.00 94.25 371 ALA A CA 1
ATOM 2884 C C . ALA A 1 371 ? -27.455 -1.431 30.537 1.00 94.25 371 ALA A C 1
ATOM 2886 O O . ALA A 1 371 ? -28.563 -1.981 30.551 1.00 94.25 371 ALA A O 1
ATOM 2887 N N . PRO A 1 372 ? -27.216 -0.319 29.819 1.00 94.00 372 PRO A N 1
ATOM 2888 C CA . PRO A 1 372 ? -28.217 0.254 28.928 1.00 94.00 372 PRO A CA 1
ATOM 2889 C C . PRO A 1 372 ? -28.682 -0.723 27.839 1.00 94.00 372 PRO A C 1
ATOM 2891 O O . PRO A 1 372 ? -27.904 -1.555 27.368 1.00 94.00 372 PRO A O 1
ATOM 2894 N N . ASP A 1 373 ? -29.945 -0.601 27.426 1.00 92.81 373 ASP A N 1
ATOM 2895 C CA . ASP A 1 373 ? -30.493 -1.313 26.269 1.00 92.81 373 ASP A CA 1
ATOM 2896 C C . ASP A 1 373 ? -29.875 -0.820 24.942 1.00 92.81 373 ASP A C 1
ATOM 2898 O O . ASP A 1 373 ? -29.037 0.085 24.909 1.00 92.81 373 ASP A O 1
ATOM 2902 N N . ALA A 1 374 ? -30.279 -1.423 23.819 1.00 87.00 374 ALA A N 1
ATOM 2903 C CA . ALA A 1 374 ? -29.768 -1.063 22.493 1.00 87.00 374 ALA A CA 1
ATOM 2904 C C . ALA A 1 374 ? -30.072 0.395 22.092 1.00 87.00 374 ALA A C 1
ATOM 2906 O O . ALA A 1 374 ? -29.397 0.945 21.221 1.00 87.00 374 ALA A O 1
ATOM 2907 N N . GLU A 1 375 ? -31.055 1.030 22.736 1.00 87.75 375 GLU A N 1
ATOM 2908 C CA . GLU A 1 375 ? -31.403 2.437 22.554 1.00 87.75 375 GLU A CA 1
ATOM 2909 C C . GLU A 1 375 ? -30.728 3.358 23.589 1.00 87.75 375 GLU A C 1
ATOM 2911 O O . GLU A 1 375 ? -30.985 4.562 23.601 1.00 87.75 375 GLU A O 1
ATOM 2916 N N . GLY A 1 376 ? -29.854 2.820 24.446 1.00 88.56 376 GLY A N 1
ATOM 2917 C CA . GLY A 1 376 ? -29.111 3.575 25.454 1.00 88.56 376 GLY A CA 1
ATOM 2918 C C . GLY A 1 376 ? -29.910 3.903 26.719 1.00 88.56 376 GLY A C 1
ATOM 2919 O O . GLY A 1 376 ? -29.531 4.815 27.452 1.00 88.56 376 GLY A O 1
ATOM 2920 N N . ARG A 1 377 ? -31.008 3.193 27.003 1.00 94.88 377 ARG A N 1
ATOM 2921 C CA . ARG A 1 377 ? -31.870 3.440 28.171 1.00 94.88 377 ARG A CA 1
ATOM 2922 C C . ARG A 1 377 ? -31.602 2.438 29.288 1.00 94.88 377 ARG A C 1
ATOM 2924 O O . ARG A 1 377 ? -31.358 1.263 29.046 1.00 94.88 377 ARG A O 1
ATOM 2931 N N . THR A 1 378 ? -31.705 2.889 30.534 1.00 96.19 378 THR A N 1
ATOM 2932 C CA . THR A 1 378 ? -31.656 2.033 31.731 1.00 96.19 378 THR A CA 1
ATOM 2933 C C . THR A 1 378 ? -32.576 2.596 32.815 1.00 96.19 378 THR A C 1
ATOM 2935 O O . THR A 1 378 ? -33.150 3.675 32.660 1.00 96.19 378 THR A O 1
ATOM 2938 N N . THR A 1 379 ? -32.749 1.868 33.916 1.00 94.06 379 THR A N 1
ATOM 2939 C CA . THR A 1 379 ? -33.581 2.295 35.046 1.00 94.06 379 THR A CA 1
ATOM 2940 C C . THR A 1 379 ? -32.722 2.819 36.191 1.00 94.06 379 THR A C 1
ATOM 2942 O O . THR A 1 379 ? -31.895 2.094 36.745 1.00 94.06 379 THR A O 1
ATOM 2945 N N . VAL A 1 380 ? -32.972 4.066 36.593 1.00 92.69 380 VAL A N 1
ATOM 2946 C CA . VAL A 1 380 ? -32.454 4.646 37.838 1.00 92.69 380 VAL A CA 1
ATOM 2947 C C . VAL A 1 380 ? -33.500 4.436 38.931 1.00 92.69 380 VAL A C 1
ATOM 2949 O O . VAL A 1 380 ? -34.494 5.153 38.990 1.00 92.69 380 VAL A O 1
ATOM 2952 N N . ASP A 1 381 ? -33.300 3.422 39.774 1.00 91.31 381 ASP A N 1
ATOM 2953 C CA . ASP A 1 381 ? -34.208 3.101 40.882 1.00 91.31 381 ASP A CA 1
ATOM 2954 C C . ASP A 1 381 ? -33.569 3.455 42.230 1.00 91.31 381 ASP A C 1
ATOM 2956 O O . ASP A 1 381 ? -32.764 2.699 42.780 1.00 91.31 381 ASP A O 1
ATOM 2960 N N . PHE A 1 382 ? -33.953 4.606 42.784 1.00 91.25 382 PHE A N 1
ATOM 2961 C CA . PHE A 1 382 ? -33.471 5.069 44.087 1.00 91.25 382 PHE A CA 1
ATOM 2962 C C . PHE A 1 382 ? -33.903 4.170 45.257 1.00 91.25 382 PHE A C 1
ATOM 2964 O O . PHE A 1 382 ? -33.250 4.184 46.300 1.00 91.25 382 PHE A O 1
ATOM 2971 N N . ASN A 1 383 ? -34.927 3.318 45.096 1.00 88.81 383 ASN A N 1
ATOM 2972 C CA . ASN A 1 383 ? -35.280 2.326 46.120 1.00 88.81 383 ASN A CA 1
ATOM 2973 C C . ASN A 1 383 ? -34.211 1.238 46.271 1.00 88.81 383 ASN A C 1
ATOM 2975 O O . ASN A 1 383 ? -34.171 0.552 47.291 1.00 88.81 383 ASN A O 1
ATOM 2979 N N . ARG A 1 384 ? -33.331 1.094 45.273 1.00 88.44 384 ARG A N 1
ATOM 2980 C CA . ARG A 1 384 ? -32.185 0.179 45.279 1.00 88.44 384 ARG A CA 1
ATOM 2981 C C . ARG A 1 384 ? -30.864 0.877 45.589 1.00 88.44 384 ARG A C 1
ATOM 2983 O O . ARG A 1 384 ? -29.806 0.319 45.301 1.00 88.44 384 ARG A O 1
ATOM 2990 N N . ALA A 1 385 ? -30.902 2.083 46.157 1.00 91.12 385 ALA A N 1
ATOM 2991 C CA . ALA A 1 385 ? -29.697 2.711 46.676 1.00 91.12 385 ALA A CA 1
ATOM 2992 C C . ALA A 1 385 ? -29.060 1.829 47.765 1.00 91.12 385 ALA A C 1
ATOM 2994 O O . ALA A 1 385 ? -29.756 1.181 48.547 1.00 91.12 385 ALA A O 1
ATOM 2995 N N . LEU A 1 386 ? -27.730 1.792 47.787 1.00 88.94 386 LEU A N 1
ATOM 2996 C CA . LEU A 1 386 ? -26.932 0.961 48.683 1.00 88.94 386 LEU A CA 1
ATOM 2997 C C . LEU A 1 386 ? -26.059 1.839 49.570 1.00 88.94 386 LEU A C 1
ATOM 2999 O O . LEU A 1 386 ? -25.501 2.846 49.116 1.00 88.94 386 LEU A O 1
ATOM 3003 N N . LEU A 1 387 ? -25.888 1.423 50.824 1.00 89.19 387 LEU A N 1
ATOM 3004 C CA . LEU A 1 387 ? -24.855 2.001 51.670 1.00 89.19 387 LEU A CA 1
ATOM 3005 C C . LEU A 1 387 ? -23.474 1.543 51.188 1.00 89.19 387 LEU A C 1
ATOM 3007 O O . LEU A 1 387 ? -23.275 0.362 50.890 1.00 89.19 387 LEU A O 1
ATOM 3011 N N . PRO A 1 388 ? -22.505 2.461 51.112 1.00 90.06 388 PRO A N 1
ATOM 3012 C CA . PRO A 1 388 ? -21.163 2.116 50.687 1.00 90.06 388 PRO A CA 1
ATOM 3013 C C . PRO A 1 388 ? -20.431 1.325 51.795 1.00 90.06 388 PRO A C 1
ATOM 3015 O O . PRO A 1 388 ? -20.733 1.519 52.972 1.00 90.06 388 PRO A O 1
ATOM 3018 N N . PRO A 1 389 ? -19.427 0.479 51.489 1.00 88.69 389 PRO A N 1
ATOM 3019 C CA . PRO A 1 389 ? -18.712 -0.308 52.509 1.00 88.69 389 PRO A CA 1
ATOM 3020 C C . PRO A 1 389 ? -18.099 0.524 53.655 1.00 88.69 389 PRO A C 1
ATOM 3022 O O . PRO A 1 389 ? -18.090 0.101 54.809 1.00 88.69 389 PRO A O 1
ATOM 3025 N N . CYS A 1 390 ? -17.654 1.747 53.360 1.00 88.88 390 CYS A N 1
ATOM 3026 C CA . CYS A 1 390 ? -17.150 2.721 54.339 1.00 88.88 390 CYS A CA 1
ATOM 3027 C C . CYS A 1 390 ? -18.214 3.267 55.304 1.00 88.88 390 CYS A C 1
ATOM 3029 O O . CYS A 1 390 ? -17.863 3.952 56.259 1.00 88.88 390 CYS A O 1
ATOM 3031 N N . ALA A 1 391 ? -19.501 2.978 55.091 1.00 88.44 391 ALA A N 1
ATOM 3032 C CA . ALA A 1 391 ? -20.532 3.236 56.091 1.00 88.44 391 ALA A CA 1
ATOM 3033 C C . ALA A 1 391 ? -20.447 2.260 57.277 1.00 88.44 391 ALA A C 1
ATOM 3035 O O . ALA A 1 391 ? -20.994 2.550 58.338 1.00 88.44 391 ALA A O 1
ATOM 3036 N N . PHE A 1 392 ? -19.767 1.122 57.104 1.00 87.88 392 PHE A N 1
ATOM 3037 C CA . PHE A 1 392 ? -19.700 0.047 58.095 1.00 87.88 392 PHE A CA 1
ATOM 3038 C C . PHE A 1 392 ? -18.318 -0.101 58.735 1.00 87.88 392 PHE A C 1
ATOM 3040 O O . PHE A 1 392 ? -18.226 -0.558 59.873 1.00 87.88 392 PHE A O 1
ATOM 3047 N N . ALA A 1 393 ? -17.244 0.258 58.024 1.00 86.06 393 ALA A N 1
ATOM 3048 C CA . ALA A 1 393 ? -15.891 0.204 58.567 1.00 86.06 393 ALA A CA 1
ATOM 3049 C C . ALA A 1 393 ? -14.937 1.205 57.896 1.00 86.06 393 ALA A C 1
ATOM 3051 O O . ALA A 1 393 ? -14.863 1.285 56.670 1.00 86.06 393 ALA A O 1
ATOM 3052 N N . ASP A 1 394 ? -14.119 1.875 58.710 1.00 81.69 394 ASP A N 1
ATOM 3053 C CA . ASP A 1 394 ? -13.209 2.951 58.279 1.00 81.69 394 ASP A CA 1
ATOM 3054 C C . ASP A 1 394 ? -12.050 2.488 57.380 1.00 81.69 394 ASP A C 1
ATOM 3056 O O . ASP A 1 394 ? -11.384 3.304 56.746 1.00 81.69 394 ASP A O 1
ATOM 3060 N N . HIS A 1 395 ? -11.782 1.180 57.309 1.00 86.00 395 HIS A N 1
ATOM 3061 C CA . HIS A 1 395 ? -10.722 0.647 56.449 1.00 86.00 395 HIS A CA 1
ATOM 3062 C C . HIS A 1 395 ? -11.117 0.612 54.963 1.00 86.00 395 HIS A C 1
ATOM 3064 O O . HIS A 1 395 ? -10.242 0.484 54.104 1.00 86.00 395 HIS A O 1
ATOM 3070 N N . PHE A 1 396 ? -12.411 0.725 54.641 1.00 88.12 396 PHE A N 1
ATOM 3071 C CA . PHE A 1 396 ? -12.869 0.841 53.262 1.00 88.12 396 PHE A CA 1
ATOM 3072 C C . PHE A 1 396 ? -12.773 2.289 52.785 1.00 88.12 396 PHE A C 1
ATOM 3074 O O . PHE A 1 396 ? -13.264 3.216 53.423 1.00 88.12 396 PHE A O 1
ATOM 3081 N N . ILE A 1 397 ? -12.181 2.481 51.610 1.00 90.44 397 ILE A N 1
ATOM 3082 C CA . ILE A 1 397 ? -11.978 3.803 51.020 1.00 90.44 397 ILE A CA 1
ATOM 3083 C C . ILE A 1 397 ? -12.982 3.981 49.881 1.00 90.44 397 ILE A C 1
ATOM 3085 O O . ILE A 1 397 ? -12.767 3.482 48.779 1.00 90.44 397 ILE A O 1
ATOM 3089 N N . CYS A 1 398 ? -14.067 4.708 50.139 1.00 91.31 398 CYS A N 1
ATOM 3090 C CA . CYS A 1 398 ? -15.059 5.043 49.116 1.00 91.31 398 CYS A CA 1
ATOM 3091 C C . CYS A 1 398 ? -14.876 6.473 48.602 1.00 91.31 398 CYS A C 1
ATOM 3093 O O . CYS A 1 398 ? -14.540 7.345 49.408 1.00 91.31 398 CYS A O 1
ATOM 3095 N N . PRO A 1 399 ? -15.156 6.741 47.320 1.00 93.62 399 PRO A N 1
ATOM 3096 C CA . PRO A 1 399 ? -15.219 8.100 46.803 1.00 93.62 399 PRO A CA 1
ATOM 3097 C C . PRO A 1 399 ? -16.509 8.807 47.221 1.00 93.62 399 PRO A C 1
ATOM 3099 O O . PRO A 1 399 ? -17.555 8.172 47.341 1.00 93.62 399 PRO A O 1
ATOM 3102 N N . PHE A 1 400 ? -16.428 10.123 47.409 1.00 94.06 400 PHE A N 1
ATOM 3103 C CA . PHE A 1 400 ? -17.599 10.994 47.476 1.00 94.06 400 PHE A CA 1
ATOM 3104 C C . PHE A 1 400 ? -18.228 11.189 46.083 1.00 94.06 400 PHE A C 1
ATOM 3106 O O . PHE A 1 400 ? -17.571 10.922 45.070 1.00 94.06 400 PHE A O 1
ATOM 3113 N N . PRO A 1 401 ? -19.489 11.663 46.015 1.00 95.12 401 PRO A N 1
ATOM 3114 C CA . PRO A 1 401 ? -20.156 11.947 44.751 1.00 95.12 401 PRO A CA 1
ATOM 3115 C C . PRO A 1 401 ? -19.328 12.905 43.877 1.00 95.12 401 PRO A C 1
ATOM 3117 O O . PRO A 1 401 ? -18.842 13.922 44.385 1.00 95.12 401 PRO A O 1
ATOM 3120 N N . PRO A 1 402 ? -19.155 12.616 42.575 1.00 93.75 402 PRO A N 1
ATOM 3121 C CA . PRO A 1 402 ? -18.523 13.554 41.656 1.00 93.75 402 PRO A CA 1
ATOM 3122 C C . PRO A 1 402 ? -19.399 14.801 41.433 1.00 93.75 402 PRO A C 1
ATOM 3124 O O . PRO A 1 402 ? -20.599 14.778 41.728 1.00 93.75 402 PRO A O 1
ATOM 3127 N N . PRO A 1 403 ? -18.831 15.902 40.901 1.00 90.19 403 PRO A N 1
ATOM 3128 C CA . PRO A 1 403 ? -19.606 17.094 40.564 1.00 90.19 403 PRO A CA 1
ATOM 3129 C C . PRO A 1 403 ? -20.821 16.756 39.686 1.00 90.19 403 PRO A C 1
ATOM 3131 O O . PRO A 1 403 ? -20.682 16.086 38.668 1.00 90.19 403 PRO A O 1
ATOM 3134 N N . GLY A 1 404 ? -22.007 17.223 40.087 1.00 89.50 404 GLY A N 1
ATOM 3135 C CA . GLY A 1 404 ? -23.279 16.926 39.412 1.00 89.50 404 GLY A CA 1
ATOM 3136 C C . GLY A 1 404 ? -24.077 15.766 40.022 1.00 89.50 404 GLY A C 1
ATOM 3137 O O . GLY A 1 404 ? -25.291 15.728 39.859 1.00 89.50 404 GLY A O 1
ATOM 3138 N N . ASN A 1 405 ? -23.455 14.892 40.822 1.00 95.38 405 ASN A N 1
ATOM 3139 C CA . ASN A 1 405 ? -24.140 13.753 41.451 1.00 95.38 405 ASN A CA 1
ATOM 3140 C C . ASN A 1 405 ? -24.730 14.060 42.840 1.00 95.38 405 ASN A C 1
ATOM 3142 O O . ASN A 1 405 ? -24.923 13.151 43.648 1.00 95.38 405 ASN A O 1
ATOM 3146 N N . THR A 1 406 ? -25.014 15.324 43.146 1.00 94.38 406 THR A N 1
ATOM 3147 C CA . THR A 1 406 ? -25.679 15.705 44.399 1.00 94.38 406 THR A CA 1
ATOM 3148 C C . THR A 1 406 ? -27.023 16.333 44.081 1.00 94.38 406 THR A C 1
ATOM 3150 O O . THR A 1 406 ? -27.086 17.404 43.481 1.00 94.38 406 THR A O 1
ATOM 3153 N N . LEU A 1 407 ? -28.098 15.661 44.485 1.00 92.69 407 LEU A N 1
ATOM 3154 C CA . LEU A 1 407 ? -29.464 16.124 44.282 1.00 92.69 407 LEU A CA 1
ATOM 3155 C C . LEU A 1 407 ? -29.838 17.173 45.334 1.00 92.69 407 LEU A C 1
ATOM 3157 O O . LEU A 1 407 ? -29.533 17.029 46.515 1.00 92.69 407 LEU A O 1
ATOM 3161 N N . GLY A 1 408 ? -30.568 18.208 44.919 1.00 90.75 408 GLY A N 1
ATOM 3162 C CA . GLY A 1 408 ? -31.175 19.177 45.843 1.00 90.75 408 GLY A CA 1
ATOM 3163 C C . GLY A 1 408 ? -32.456 18.674 46.520 1.00 90.75 408 GLY A C 1
ATOM 3164 O O . GLY A 1 408 ? -33.054 19.400 47.308 1.00 90.75 408 GLY A O 1
ATOM 3165 N N . ILE A 1 409 ? -32.892 17.455 46.197 1.00 90.75 409 ILE A N 1
ATOM 3166 C CA . ILE A 1 409 ? -34.143 16.839 46.655 1.00 90.75 409 ILE A CA 1
ATOM 3167 C C . ILE A 1 409 ? -33.806 15.732 47.657 1.00 90.75 409 ILE A C 1
ATOM 3169 O O . ILE A 1 409 ? -32.749 15.111 47.556 1.00 90.75 409 ILE A O 1
ATOM 3173 N N . ALA A 1 410 ? -34.679 15.500 48.637 1.00 91.12 410 ALA A N 1
ATOM 3174 C CA . ALA A 1 410 ? -34.516 14.429 49.613 1.00 91.12 410 ALA A CA 1
ATOM 3175 C C . ALA A 1 410 ? -34.882 13.068 49.002 1.00 91.12 410 ALA A C 1
ATOM 3177 O O . ALA A 1 410 ? -35.982 12.893 48.482 1.00 91.12 410 ALA A O 1
ATOM 3178 N N . ILE A 1 411 ? -33.976 12.093 49.106 1.00 89.75 411 ILE A N 1
ATOM 3179 C CA . ILE A 1 411 ? -34.229 10.704 48.709 1.00 89.75 411 ILE A CA 1
ATOM 3180 C C . ILE A 1 411 ? -34.302 9.841 49.968 1.00 89.75 411 ILE A C 1
ATOM 3182 O O . ILE A 1 411 ? -33.284 9.361 50.467 1.00 89.75 411 ILE A O 1
ATOM 3186 N N . GLU A 1 412 ? -35.513 9.623 50.475 1.00 82.06 412 GLU A N 1
ATOM 3187 C CA . GLU A 1 412 ? -35.760 8.830 51.696 1.00 82.06 412 GLU A CA 1
ATOM 3188 C C . GLU A 1 412 ? -35.761 7.307 51.442 1.00 82.06 412 GLU A C 1
ATOM 3190 O O . GLU A 1 412 ? -35.802 6.498 52.367 1.00 82.06 412 GLU A O 1
ATOM 3195 N N . ALA A 1 413 ? -35.707 6.891 50.175 1.00 71.06 413 ALA A N 1
ATOM 3196 C CA . ALA A 1 413 ? -35.718 5.488 49.776 1.00 71.06 413 ALA A CA 1
ATOM 3197 C C . ALA A 1 413 ? -34.320 4.830 49.837 1.00 71.06 413 ALA A C 1
ATOM 3199 O O . ALA A 1 413 ? -33.285 5.494 49.758 1.00 71.06 413 ALA A O 1
ATOM 3200 N N . GLY A 1 414 ? -34.286 3.495 49.952 1.00 63.00 414 GLY A N 1
ATOM 3201 C CA . GLY A 1 414 ? -33.056 2.696 49.832 1.00 63.00 414 GLY A CA 1
ATOM 3202 C C . GLY A 1 414 ? -32.178 2.590 51.089 1.00 63.00 414 GLY A C 1
ATOM 3203 O O . GLY A 1 414 ? -31.138 1.946 51.047 1.00 63.00 414 GLY A O 1
ATOM 3204 N N . GLU A 1 415 ? -32.585 3.130 52.243 1.00 60.22 415 GLU A N 1
ATOM 3205 C CA . GLU A 1 415 ? -31.778 3.085 53.484 1.00 60.22 415 GLU A CA 1
ATOM 3206 C C . GLU A 1 415 ? -31.565 1.678 54.088 1.00 60.22 415 GLU A C 1
ATOM 3208 O O . GLU A 1 415 ? -30.839 1.527 55.069 1.00 60.22 415 GLU A O 1
ATOM 3213 N N . ARG A 1 416 ? -32.200 0.632 53.542 1.00 50.78 416 ARG A N 1
ATOM 3214 C CA . ARG A 1 416 ? -32.285 -0.698 54.179 1.00 50.78 416 ARG A CA 1
ATOM 3215 C C . ARG A 1 416 ? -31.661 -1.852 53.406 1.00 50.78 416 ARG A C 1
ATOM 3217 O O . ARG A 1 416 ? -31.711 -2.981 53.893 1.00 50.78 416 ARG A O 1
ATOM 3224 N N . THR A 1 417 ? -31.068 -1.606 52.243 1.00 47.88 417 THR A N 1
ATOM 3225 C CA . THR A 1 417 ? -30.463 -2.692 51.466 1.00 47.88 417 THR A CA 1
ATOM 3226 C C . THR A 1 417 ? -28.980 -2.791 51.817 1.00 47.88 417 THR A C 1
ATOM 3228 O O . THR A 1 417 ? -28.148 -2.031 51.322 1.00 47.88 417 THR A O 1
ATOM 3231 N N . LEU A 1 418 ? -28.677 -3.693 52.753 1.00 52.06 418 LEU A N 1
ATOM 3232 C CA . LEU A 1 418 ? -27.314 -4.111 53.082 1.00 52.06 418 LEU A CA 1
ATOM 3233 C C . LEU A 1 418 ? -26.743 -4.887 51.883 1.00 52.06 418 LEU A C 1
ATOM 3235 O O . LEU A 1 418 ? -27.464 -5.691 51.289 1.00 52.06 418 LEU A O 1
ATOM 3239 N N . LEU A 1 419 ? -25.490 -4.599 51.519 1.00 51.34 419 LEU A N 1
ATOM 3240 C CA . LEU A 1 419 ? -24.740 -5.333 50.491 1.00 51.34 419 LEU A CA 1
ATOM 3241 C C . LEU A 1 419 ? -24.515 -6.796 50.885 1.00 51.34 419 LEU A C 1
ATOM 3243 O O . LEU A 1 419 ? -24.207 -7.036 52.077 1.00 51.34 419 LEU A O 1
#